Protein AF-0000000083548292 (afdb_homodimer)

InterPro domains:
  IPR000846 Dihydrodipicolinate reductase, N-terminal [PF01113] (1-87)
  IPR036291 NAD(P)-binding domain superfamily [SSF51735] (1-133)
  IPR045760 2,4-diaminopentanoate dehydrogenase, C-terminal domain [PF19328] (127-331)

pLDDT: mean 97.62, std 1.93, range [83.62, 98.94]

Radius of gyration: 26.12 Å; Cα contacts (8 Å, |Δi|>4): 1630; chains: 2; bounding box: 59×75×71 Å

Organism: NCBI:txid360422

Structure (mmCIF, N/CA/C/O backbone):
data_AF-0000000083548292-model_v1
#
loop_
_entity.id
_entity.type
_entity.pdbx_description
1 polymer 'Dihydrodipicolinate reductase'
#
loop_
_atom_site.group_PDB
_atom_site.id
_atom_site.type_symbol
_atom_site.label_atom_id
_atom_site.label_alt_id
_atom_site.label_comp_id
_atom_site.label_asym_id
_atom_site.label_entity_id
_atom_site.label_seq_id
_atom_site.pdbx_PDB_ins_code
_atom_site.Cartn_x
_atom_site.Cartn_y
_atom_site.Cartn_z
_atom_site.occupancy
_atom_site.B_iso_or_equiv
_atom_site.auth_seq_id
_atom_site.auth_comp_id
_atom_site.auth_asym_id
_atom_site.auth_atom_id
_atom_site.pdbx_PDB_model_num
ATOM 1 N N . MET A 1 1 ? -10.211 20.453 9.312 1 93.12 1 MET A N 1
ATOM 2 C CA . MET A 1 1 ? -9.953 19.016 9.344 1 93.12 1 MET A CA 1
ATOM 3 C C . MET A 1 1 ? -10.891 18.312 10.32 1 93.12 1 MET A C 1
ATOM 5 O O . MET A 1 1 ? -11.477 17.281 9.992 1 93.12 1 MET A O 1
ATOM 9 N N . GLY A 1 2 ? -11.109 18.875 11.508 1 95.88 2 GLY A N 1
ATOM 10 C CA . GLY A 1 2 ? -11.969 18.266 12.516 1 95.88 2 GLY A CA 1
ATOM 11 C C . GLY A 1 2 ? -13.398 18.078 12.039 1 95.88 2 GLY A C 1
ATOM 12 O O . GLY A 1 2 ? -13.969 17 12.203 1 95.88 2 GLY A O 1
ATOM 13 N N . THR A 1 3 ? -14 19.125 11.422 1 96.5 3 THR A N 1
ATOM 14 C CA . THR A 1 3 ? -15.367 19.047 10.914 1 96.5 3 THR A CA 1
ATOM 15 C C . THR A 1 3 ? -15.484 17.984 9.828 1 96.5 3 THR A C 1
ATOM 17 O O . THR A 1 3 ? -16.469 17.234 9.781 1 96.5 3 THR A O 1
ATOM 20 N N . GLY A 1 4 ? -14.43 17.891 8.914 1 96.94 4 GLY A N 1
ATOM 21 C CA . GLY A 1 4 ? -14.422 16.875 7.887 1 96.94 4 GLY A CA 1
ATOM 22 C C . GLY A 1 4 ? -14.391 15.461 8.445 1 96.94 4 GLY A C 1
ATOM 23 O O . GLY A 1 4 ? -15.086 14.57 7.945 1 96.94 4 GLY A O 1
ATOM 24 N N . ILE A 1 5 ? -13.633 15.281 9.508 1 98.38 5 ILE A N 1
ATOM 25 C CA . ILE A 1 5 ? -13.523 13.992 10.172 1 98.38 5 ILE A CA 1
ATOM 26 C C . ILE A 1 5 ? -14.859 13.625 10.82 1 98.38 5 ILE A C 1
ATOM 28 O O . ILE A 1 5 ? -15.344 12.508 10.656 1 98.38 5 ILE A O 1
ATOM 32 N N . GLY A 1 6 ? -15.461 14.602 11.547 1 98.5 6 GLY A N 1
ATOM 33 C CA . GLY A 1 6 ? -16.766 14.359 12.133 1 98.5 6 GLY A CA 1
ATOM 34 C C . GLY A 1 6 ? -17.812 13.945 11.117 1 98.5 6 GLY A C 1
ATOM 35 O O . GLY A 1 6 ? -18.547 12.977 11.328 1 98.5 6 GLY A O 1
ATOM 36 N N . LYS A 1 7 ? -17.859 14.68 10.039 1 98.12 7 LYS A N 1
ATOM 37 C CA . LYS A 1 7 ? -18.844 14.398 8.992 1 98.12 7 LYS A CA 1
ATOM 38 C C . LYS A 1 7 ? -18.641 13 8.414 1 98.12 7 LYS A C 1
ATOM 40 O O . LYS A 1 7 ? -19.594 12.289 8.133 1 98.12 7 LYS A O 1
ATOM 45 N N . MET A 1 8 ? -17.359 12.586 8.203 1 98.31 8 MET A N 1
ATOM 46 C CA . MET A 1 8 ? -17.094 11.25 7.672 1 98.31 8 MET A CA 1
ATOM 47 C C . MET A 1 8 ? -17.547 10.18 8.648 1 98.31 8 MET A C 1
ATOM 49 O O . MET A 1 8 ? -18.188 9.203 8.258 1 98.31 8 MET A O 1
ATOM 53 N N . ILE A 1 9 ? -17.266 10.375 9.891 1 98.69 9 ILE A N 1
ATOM 54 C CA . ILE A 1 9 ? -17.609 9.375 10.898 1 98.69 9 ILE A CA 1
ATOM 55 C C . ILE A 1 9 ? -19.109 9.141 10.914 1 98.69 9 ILE A C 1
ATOM 57 O O . ILE A 1 9 ? -19.578 8.008 11.07 1 98.69 9 ILE A O 1
ATOM 61 N N . LEU A 1 10 ? -19.875 10.203 10.703 1 98.19 10 LEU A N 1
ATOM 62 C CA . LEU A 1 10 ? -21.328 10.117 10.734 1 98.19 10 LEU A CA 1
ATOM 63 C C . LEU A 1 10 ? -21.844 9.25 9.586 1 98.19 10 LEU A C 1
ATOM 65 O O . LEU A 1 10 ? -22.984 8.797 9.609 1 98.19 10 LEU A O 1
ATOM 69 N N . THR A 1 11 ? -21.047 9.023 8.516 1 97.69 11 THR A N 1
ATOM 70 C CA . THR A 1 11 ? -21.469 8.219 7.375 1 97.69 11 THR A CA 1
ATOM 71 C C . THR A 1 11 ? -21.062 6.758 7.562 1 97.69 11 THR A C 1
ATOM 73 O O . THR A 1 11 ? -21.391 5.91 6.73 1 97.69 11 THR A O 1
ATOM 76 N N . LYS A 1 12 ? -20.375 6.449 8.625 1 98.5 12 LYS A N 1
ATOM 77 C CA . LYS A 1 12 ? -19.812 5.113 8.82 1 98.5 12 LYS A CA 1
ATOM 78 C C . LYS A 1 12 ? -20.625 4.312 9.828 1 98.5 12 LYS A C 1
ATOM 80 O O . LYS A 1 12 ? -21.406 4.883 10.602 1 98.5 12 LYS A O 1
ATOM 85 N N . VAL A 1 13 ? -20.484 2.982 9.797 1 98.06 13 VAL A N 1
ATOM 86 C CA . VAL A 1 13 ? -21.219 2.057 10.656 1 98.06 13 VAL A CA 1
ATOM 87 C C . VAL A 1 13 ? -20.281 1.482 11.719 1 98.06 13 VAL A C 1
ATOM 89 O O . VAL A 1 13 ? -19.109 1.228 11.453 1 98.06 13 VAL A O 1
ATOM 92 N N . GLY A 1 14 ? -20.797 1.317 12.922 1 98.56 14 GLY A N 1
ATOM 93 C CA . GLY A 1 14 ? -20.031 0.69 13.984 1 98.56 14 GLY A CA 1
ATOM 94 C C . GLY A 1 14 ? -19.109 1.654 14.703 1 98.56 14 GLY A C 1
ATOM 95 O O . GLY A 1 14 ? -18.141 1.234 15.344 1 98.56 14 GLY A O 1
ATOM 96 N N . ILE A 1 15 ? -19.422 2.967 14.555 1 98.69 15 ILE A N 1
ATOM 97 C CA . ILE A 1 15 ? -18.625 4.016 15.172 1 98.69 15 ILE A CA 1
ATOM 98 C C . ILE A 1 15 ? -19.5 5.207 15.523 1 98.69 15 ILE A C 1
ATOM 100 O O . ILE A 1 15 ? -20.453 5.516 14.805 1 98.69 15 ILE A O 1
ATOM 104 N N . GLU A 1 16 ? -19.234 5.855 16.625 1 98.38 16 GLU A N 1
ATOM 105 C CA . GLU A 1 16 ? -19.984 7.047 17.031 1 98.38 16 GLU A CA 1
ATOM 106 C C . GLU A 1 16 ? -19.047 8.094 17.641 1 98.38 16 GLU A C 1
ATOM 108 O O . GLU A 1 16 ? -17.969 7.766 18.125 1 98.38 16 GLU A O 1
ATOM 113 N N . ILE A 1 17 ? -19.453 9.352 17.578 1 98.69 17 ILE A N 1
ATOM 114 C CA . ILE A 1 17 ? -18.75 10.445 18.234 1 98.69 17 ILE A CA 1
ATOM 115 C C . ILE A 1 17 ? -19.328 10.664 19.641 1 98.69 17 ILE A C 1
ATOM 117 O O . ILE A 1 17 ? -20.547 10.781 19.797 1 98.69 17 ILE A O 1
ATOM 121 N N . VAL A 1 18 ? -18.422 10.695 20.656 1 98.69 18 VAL A N 1
ATOM 122 C CA . VAL A 1 18 ? -18.953 10.766 22.016 1 98.69 18 VAL A CA 1
ATOM 123 C C . VAL A 1 18 ? -18.422 12.016 22.719 1 98.69 18 VAL A C 1
ATOM 125 O O . VAL A 1 18 ? -18.797 12.305 23.859 1 98.69 18 VAL A O 1
ATOM 128 N N . GLY A 1 19 ? -17.531 12.781 22.016 1 98.56 19 GLY A N 1
ATOM 129 C CA . GLY A 1 19 ? -16.969 14.023 22.547 1 98.56 19 GLY A CA 1
ATOM 130 C C . GLY A 1 19 ? -16.375 14.922 21.484 1 98.56 19 GLY A C 1
ATOM 131 O O . GLY A 1 19 ? -16.078 14.461 20.375 1 98.56 19 GLY A O 1
ATOM 132 N N . ALA A 1 20 ? -16.266 16.188 21.797 1 98.5 20 ALA A N 1
ATOM 133 C CA . ALA A 1 20 ? -15.703 17.156 20.859 1 98.5 20 ALA A CA 1
ATOM 134 C C . ALA A 1 20 ? -14.977 18.281 21.609 1 98.5 20 ALA A C 1
ATOM 136 O O . ALA A 1 20 ? -15.516 18.828 22.578 1 98.5 20 ALA A O 1
ATOM 137 N N . LEU A 1 21 ? -13.789 18.453 21.234 1 98.25 21 LEU A N 1
ATOM 138 C CA . LEU A 1 21 ? -12.969 19.516 21.797 1 98.25 21 LEU A CA 1
ATOM 139 C C . LEU A 1 21 ? -12.602 20.547 20.734 1 98.25 21 LEU A C 1
ATOM 141 O O . LEU A 1 21 ? -12.242 20.188 19.609 1 98.25 21 LEU A O 1
ATOM 145 N N . ASP A 1 22 ? -12.742 21.797 21.031 1 97.06 22 ASP A N 1
ATOM 146 C CA . ASP A 1 22 ? -12.297 22.891 20.172 1 97.06 22 ASP A CA 1
ATOM 147 C C . ASP A 1 22 ? -12.016 24.156 21.016 1 97.06 22 ASP A C 1
ATOM 149 O O . ASP A 1 22 ? -12.531 24.297 22.125 1 97.06 22 ASP A O 1
ATOM 153 N N . LYS A 1 23 ? -11.18 25 20.516 1 95.31 23 LYS A N 1
ATOM 154 C CA . LYS A 1 23 ? -10.859 26.234 21.25 1 95.31 23 LYS A CA 1
ATOM 155 C C . LYS A 1 23 ? -11.523 27.438 20.594 1 95.31 23 LYS A C 1
ATOM 157 O O . LYS A 1 23 ? -11.57 28.531 21.188 1 95.31 23 LYS A O 1
ATOM 162 N N . ALA A 1 24 ? -12.031 27.281 19.391 1 95.25 24 ALA A N 1
ATOM 163 C CA . ALA A 1 24 ? -12.656 28.406 18.703 1 95.25 24 ALA A CA 1
ATOM 164 C C . ALA A 1 24 ? -13.883 28.891 19.469 1 95.25 24 ALA A C 1
ATOM 166 O O . ALA A 1 24 ? -14.844 28.141 19.656 1 95.25 24 ALA A O 1
ATOM 167 N N . PRO A 1 25 ? -13.922 30.172 19.797 1 96.19 25 PRO A N 1
ATOM 168 C CA . PRO A 1 25 ? -15.055 30.703 20.562 1 96.19 25 PRO A CA 1
ATOM 169 C C . PRO A 1 25 ? -16.391 30.484 19.844 1 96.19 25 PRO A C 1
ATOM 171 O O . PRO A 1 25 ? -17.422 30.281 20.5 1 96.19 25 PRO A O 1
ATOM 174 N N . SER A 1 26 ? -16.406 30.5 18.578 1 96.12 26 SER A N 1
ATOM 175 C CA . SER A 1 26 ? -17.625 30.375 17.781 1 96.12 26 SER A CA 1
ATOM 176 C C . SER A 1 26 ? -18.219 28.969 17.891 1 96.12 26 SER A C 1
ATOM 178 O O . SER A 1 26 ? -19.391 28.766 17.562 1 96.12 26 SER A O 1
ATOM 180 N N . LYS A 1 27 ? -17.5 28.016 18.391 1 96.88 27 LYS A N 1
ATOM 181 C CA . LYS A 1 27 ? -17.953 26.625 18.453 1 96.88 27 LYS A CA 1
ATOM 182 C C . LYS A 1 27 ? -18.266 26.203 19.891 1 96.88 27 LYS A C 1
ATOM 184 O O . LYS A 1 27 ? -19.016 25.266 20.125 1 96.88 27 LYS A O 1
ATOM 189 N N . LEU A 1 28 ? -17.688 26.969 20.859 1 97.25 28 LEU A N 1
ATOM 190 C CA . LEU A 1 28 ? -17.781 26.578 22.266 1 97.25 28 LEU A CA 1
ATOM 191 C C . LEU A 1 28 ? -19.234 26.672 22.75 1 97.25 28 LEU A C 1
ATOM 193 O O . LEU A 1 28 ? -19.922 27.656 22.469 1 97.25 28 LEU A O 1
ATOM 197 N N . GLY A 1 29 ? -19.594 25.578 23.406 1 97.5 29 GLY A N 1
ATOM 198 C CA . GLY A 1 29 ? -20.922 25.562 23.984 1 97.5 29 GLY A CA 1
ATOM 199 C C . GLY A 1 29 ? -22.016 25.156 23.016 1 97.5 29 GLY A C 1
ATOM 200 O O . GLY A 1 29 ? -23.156 24.922 23.406 1 97.5 29 GLY A O 1
ATOM 201 N N . LYS A 1 30 ? -21.719 24.969 21.797 1 98.12 30 LYS A N 1
ATOM 202 C CA . LYS A 1 30 ? -22.672 24.547 20.781 1 98.12 30 LYS A CA 1
ATOM 203 C C . LYS A 1 30 ? -22.719 23.016 20.672 1 98.12 30 LYS A C 1
ATOM 205 O O . LYS A 1 30 ? -21.75 22.344 21 1 98.12 30 LYS A O 1
ATOM 210 N N . ASP A 1 31 ? -23.891 22.547 20.25 1 98.62 31 ASP A N 1
ATOM 211 C CA . ASP A 1 31 ? -24 21.141 19.906 1 98.62 31 ASP A CA 1
ATOM 212 C C . ASP A 1 31 ? -23.188 20.797 18.672 1 98.62 31 ASP A C 1
ATOM 214 O O . ASP A 1 31 ? -23.203 21.531 17.688 1 98.62 31 ASP A O 1
ATOM 218 N N . LEU A 1 32 ? -22.453 19.672 18.734 1 98.44 32 LEU A N 1
ATOM 219 C CA . LEU A 1 32 ? -21.625 19.25 17.609 1 98.44 32 LEU A CA 1
ATOM 220 C C . LEU A 1 32 ? -22.453 19.109 16.344 1 98.44 32 LEU A C 1
ATOM 222 O O . LEU A 1 32 ? -21.984 19.391 15.242 1 98.44 32 LEU A O 1
ATOM 226 N N . GLY A 1 33 ? -23.656 18.594 16.469 1 98.31 33 GLY A N 1
ATOM 227 C CA . GLY A 1 33 ? -24.531 18.5 15.32 1 98.31 33 GLY A CA 1
ATOM 228 C C . GLY A 1 33 ? -24.703 19.812 14.578 1 98.31 33 GLY A C 1
ATOM 229 O O . GLY A 1 33 ? -24.766 19.828 13.344 1 98.31 33 GLY A O 1
ATOM 230 N N . GLN A 1 34 ? -24.812 20.969 15.297 1 98.12 34 GLN A N 1
ATOM 231 C CA . GLN A 1 34 ? -24.906 22.297 14.695 1 98.12 34 GLN A CA 1
ATOM 232 C C . GLN A 1 34 ? -23.656 22.625 13.883 1 98.12 34 GLN A C 1
ATOM 234 O O . GLN A 1 34 ? -23.75 23.156 12.773 1 98.12 34 GLN A O 1
ATOM 239 N N . ILE A 1 35 ? -22.609 22.25 14.469 1 97.62 35 ILE A N 1
ATOM 240 C CA . ILE A 1 35 ? -21.328 22.531 13.828 1 97.62 35 ILE A CA 1
ATOM 241 C C 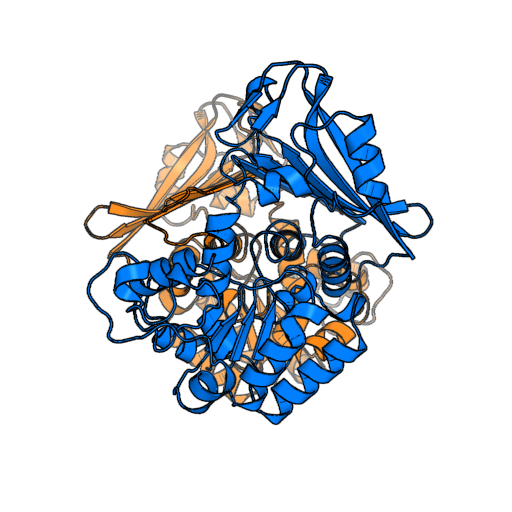. ILE A 1 35 ? -21.188 21.688 12.562 1 97.62 35 ILE A C 1
ATOM 243 O O . ILE A 1 35 ? -20.672 22.156 11.547 1 97.62 35 ILE A O 1
ATOM 247 N N . LEU A 1 36 ? -21.672 20.469 12.625 1 97.88 36 LEU A N 1
ATOM 248 C CA . LEU A 1 36 ? -21.562 19.547 11.508 1 97.88 36 LEU A CA 1
ATOM 249 C C . LEU A 1 36 ? -22.734 19.703 10.555 1 97.88 36 LEU A C 1
ATOM 251 O O . LEU A 1 36 ? -22.797 19.031 9.523 1 97.88 36 LEU A O 1
ATOM 255 N N . ASN A 1 37 ? -23.672 20.547 10.883 1 97.31 37 ASN A N 1
ATOM 256 C CA . ASN A 1 37 ? -24.859 20.828 10.086 1 97.31 37 ASN A CA 1
ATOM 257 C C . ASN A 1 37 ? -25.75 19.594 9.953 1 97.31 37 ASN A C 1
ATOM 259 O O . ASN A 1 37 ? -26.141 19.219 8.844 1 97.31 37 ASN A O 1
ATOM 263 N N . VAL A 1 38 ? -25.891 18.906 11.031 1 97.62 38 VAL A N 1
ATOM 264 C CA . VAL A 1 38 ? -26.828 17.797 11.164 1 97.62 38 VAL A CA 1
ATOM 265 C C . VAL A 1 38 ? -27.703 18 12.406 1 97.62 38 VAL A C 1
ATOM 267 O O . VAL A 1 38 ? -27.641 19.047 13.047 1 97.62 38 VAL A O 1
ATOM 270 N N . ASP A 1 39 ? -28.594 17.047 12.711 1 97.31 39 ASP A N 1
ATOM 271 C CA . ASP A 1 39 ? -29.438 17.125 13.906 1 97.31 39 ASP A CA 1
ATOM 272 C C . ASP A 1 39 ? -28.578 17.094 15.172 1 97.31 39 ASP A C 1
ATOM 274 O O . ASP A 1 39 ? -27.484 16.547 15.18 1 97.31 39 ASP A O 1
ATOM 278 N N . ASN A 1 40 ? -29.172 17.688 16.172 1 97.69 40 ASN A N 1
ATOM 279 C CA . ASN A 1 40 ? -28.469 17.719 17.453 1 97.69 40 ASN A CA 1
ATOM 280 C C . ASN A 1 40 ? -28.031 16.328 17.906 1 97.69 40 ASN A C 1
ATOM 282 O O . ASN A 1 40 ? -28.828 15.375 17.859 1 97.69 40 ASN A O 1
ATOM 286 N N . MET A 1 41 ? -26.766 16.266 18.281 1 97.88 41 MET A N 1
ATOM 287 C CA . MET A 1 41 ? -26.172 14.992 18.641 1 97.88 41 MET A CA 1
ATOM 288 C C . MET A 1 41 ? -26.125 14.82 20.156 1 97.88 41 MET A C 1
ATOM 290 O O . MET A 1 41 ? -25.875 13.719 20.656 1 97.88 41 MET A O 1
ATOM 294 N N . GLY A 1 42 ? -26.344 15.891 20.891 1 98.19 42 GLY A N 1
ATOM 295 C CA . GLY A 1 42 ? -26.203 15.859 22.344 1 98.19 42 GLY A CA 1
ATOM 296 C C . GLY A 1 42 ? -24.75 15.938 22.797 1 98.19 42 GLY A C 1
ATOM 297 O O . GLY A 1 42 ? -24.438 15.609 23.953 1 98.19 42 GLY A O 1
ATOM 298 N N . ILE A 1 43 ? -23.891 16.25 21.969 1 98.44 43 ILE A N 1
ATOM 299 C CA . ILE A 1 43 ? -22.469 16.422 22.266 1 98.44 43 ILE A CA 1
ATOM 300 C C . ILE A 1 43 ? -22.109 17.906 22.234 1 98.44 43 ILE A C 1
ATOM 302 O O . ILE A 1 43 ? -22.156 18.547 21.172 1 98.44 43 ILE A O 1
ATOM 306 N N . ILE A 1 44 ? -21.75 18.453 23.375 1 98.25 44 ILE A N 1
ATOM 307 C CA . ILE A 1 44 ? -21.453 19.875 23.484 1 98.25 44 ILE A CA 1
ATOM 308 C C . ILE A 1 44 ? -19.938 20.078 23.344 1 98.25 44 ILE A C 1
ATOM 310 O O . ILE A 1 44 ? -19.156 19.422 24.016 1 98.25 44 ILE A O 1
ATOM 314 N N . VAL A 1 45 ? -19.578 21 22.469 1 98.44 45 VAL A N 1
ATOM 315 C CA . VAL A 1 45 ? -18.172 21.312 22.234 1 98.44 45 VAL A CA 1
ATOM 316 C C . VAL A 1 45 ? -17.578 22.016 23.453 1 98.44 45 VAL A C 1
ATOM 318 O O . VAL A 1 45 ? -18.141 23 23.938 1 98.44 45 VAL A O 1
ATOM 321 N N . SER A 1 46 ? -16.5 21.516 23.922 1 98.12 46 SER A N 1
ATOM 322 C CA . SER A 1 46 ? -15.859 22.031 25.125 1 98.12 46 SER A CA 1
ATOM 323 C C . SER A 1 46 ? -14.406 22.406 24.859 1 98.12 46 SER A C 1
ATOM 325 O O . SER A 1 46 ? -13.805 21.938 23.891 1 98.12 46 SER A O 1
ATOM 327 N N . ASP A 1 47 ? -13.859 23.281 25.641 1 97.44 47 ASP A N 1
ATOM 328 C CA . ASP A 1 47 ? -12.43 23.562 25.578 1 97.44 47 ASP A CA 1
ATOM 329 C C . ASP A 1 47 ? -11.703 22.984 26.797 1 97.44 47 ASP A C 1
ATOM 331 O O . ASP A 1 47 ? -10.508 23.203 26.969 1 97.44 47 ASP A O 1
ATOM 335 N N . ASP A 1 48 ? -12.445 22.281 27.609 1 97.5 48 ASP A N 1
ATOM 336 C CA . ASP A 1 48 ? -11.867 21.641 28.781 1 97.5 48 ASP A CA 1
ATOM 337 C C . ASP A 1 48 ? -11.445 20.203 28.453 1 97.5 48 ASP A C 1
ATOM 339 O O . ASP A 1 48 ? -12.117 19.25 28.859 1 97.5 48 ASP A O 1
ATOM 343 N N . ALA A 1 49 ? -10.289 20.062 27.906 1 97.25 49 ALA A N 1
ATOM 344 C CA . ALA A 1 49 ? -9.781 18.781 27.422 1 97.25 49 ALA A CA 1
ATOM 345 C C . ALA A 1 49 ? -9.602 17.797 28.578 1 97.25 49 ALA A C 1
ATOM 347 O O . ALA A 1 49 ? -9.977 16.625 28.469 1 97.25 49 ALA A O 1
ATOM 348 N N . GLU A 1 50 ? -9.039 18.25 29.656 1 97.06 50 GLU A N 1
ATOM 349 C CA . GLU A 1 50 ? -8.742 17.391 30.781 1 97.06 50 GLU A CA 1
ATOM 350 C C . GLU A 1 50 ? -10 16.703 31.312 1 97.06 50 GLU A C 1
ATOM 352 O O . GLU A 1 50 ? -10.031 15.484 31.484 1 97.06 50 GLU A O 1
ATOM 357 N N . THR A 1 51 ? -11.016 17.5 31.578 1 97.88 51 THR A N 1
ATOM 358 C CA . THR A 1 51 ? -12.258 16.969 32.125 1 97.88 51 THR A CA 1
ATOM 359 C C . THR A 1 51 ? -12.961 16.078 31.125 1 97.88 51 THR A C 1
ATOM 361 O O . THR A 1 51 ? -13.383 14.969 31.469 1 97.88 51 THR A O 1
ATOM 364 N N . LEU A 1 52 ? -13.078 16.516 29.875 1 98.12 52 LEU A N 1
ATOM 365 C CA . LEU A 1 52 ? -13.836 15.766 28.875 1 98.12 52 LEU A CA 1
ATOM 366 C C . LEU A 1 52 ? -13.195 14.414 28.609 1 98.12 52 LEU A C 1
ATOM 368 O O . LEU A 1 52 ? -13.883 13.391 28.531 1 98.12 52 LEU A O 1
ATOM 372 N N . ILE A 1 53 ? -11.875 14.398 28.453 1 98.12 53 ILE A N 1
ATOM 373 C CA . ILE A 1 53 ? -11.172 13.164 28.141 1 98.12 53 ILE A CA 1
ATOM 374 C C . ILE A 1 53 ? -11.297 12.18 29.297 1 98.12 53 ILE A C 1
ATOM 376 O O . ILE A 1 53 ? -11.516 10.984 29.094 1 98.12 53 ILE A O 1
ATOM 380 N N . LYS A 1 54 ? -11.164 12.695 30.453 1 97 54 LYS A N 1
ATOM 381 C CA . LYS A 1 54 ? -11.227 11.852 31.641 1 97 54 LYS A CA 1
ATOM 382 C C . LYS A 1 54 ? -12.617 11.234 31.797 1 97 54 LYS A C 1
ATOM 384 O O . LYS A 1 54 ? -12.742 10.047 32.125 1 97 54 LYS A O 1
ATOM 389 N N . GLU A 1 55 ? -13.648 11.961 31.547 1 97.38 55 GLU A N 1
ATOM 390 C CA . GLU A 1 55 ? -15 11.555 31.906 1 97.38 55 GLU A CA 1
ATOM 391 C C . GLU A 1 55 ? -15.688 10.812 30.766 1 97.38 55 GLU A C 1
ATOM 393 O O . GLU A 1 55 ? -16.672 10.109 30.984 1 97.38 55 GLU A O 1
ATOM 398 N N . THR A 1 56 ? -15.234 11.008 29.578 1 97.94 56 THR A N 1
ATOM 399 C CA . THR A 1 56 ? -15.891 10.414 28.422 1 97.94 56 THR A CA 1
ATOM 400 C C . THR A 1 56 ? -15.336 9.016 28.141 1 97.94 56 THR A C 1
ATOM 402 O O . THR A 1 56 ? -14.125 8.82 28.078 1 97.94 56 THR A O 1
ATOM 405 N N . LYS A 1 57 ? -16.203 8.055 28.047 1 97.81 57 LYS A N 1
ATOM 406 C CA . LYS A 1 57 ? -15.781 6.734 27.594 1 97.81 57 LYS A CA 1
ATOM 407 C C . LYS A 1 57 ? -15.539 6.723 26.094 1 97.81 57 LYS A C 1
ATOM 409 O O . LYS A 1 57 ? -16.5 6.719 25.297 1 97.81 57 LYS A O 1
ATOM 414 N N . ALA A 1 58 ? -14.328 6.77 25.656 1 98.56 58 ALA A N 1
ATOM 415 C CA . ALA A 1 58 ? -13.93 6.75 24.25 1 98.56 58 ALA A CA 1
ATOM 416 C C . ALA A 1 58 ? -12.805 5.75 24.016 1 98.56 58 ALA A C 1
ATOM 418 O O . ALA A 1 58 ? -11.906 5.609 24.844 1 98.56 58 ALA A O 1
ATOM 419 N N . ASP A 1 59 ? -12.852 5.027 22.875 1 98.75 59 ASP A N 1
ATOM 420 C CA . ASP A 1 59 ? -11.805 4.078 22.516 1 98.75 59 ASP A CA 1
ATOM 421 C C . ASP A 1 59 ? -10.594 4.793 21.922 1 98.75 59 ASP A C 1
ATOM 423 O O . ASP A 1 59 ? -9.469 4.301 22 1 98.75 59 ASP A O 1
ATOM 427 N N . ILE A 1 60 ? -10.883 6.031 21.281 1 98.88 60 ILE A N 1
ATOM 428 C CA . ILE A 1 60 ? -9.812 6.711 20.562 1 98.88 60 ILE A CA 1
ATOM 429 C C . ILE A 1 60 ? -10.148 8.195 20.422 1 98.88 60 ILE A C 1
ATOM 431 O O . ILE A 1 60 ? -11.32 8.578 20.422 1 98.88 60 ILE A O 1
ATOM 435 N N . VAL A 1 61 ? -9.133 9.047 20.375 1 98.88 61 VAL A N 1
ATOM 436 C CA . VAL A 1 61 ? -9.242 10.469 20.078 1 98.88 61 VAL A CA 1
ATOM 437 C C . VAL A 1 61 ? -8.477 10.789 18.781 1 98.88 61 VAL A C 1
ATOM 439 O O . VAL A 1 61 ? -7.328 10.367 18.625 1 98.88 61 VAL A O 1
ATOM 442 N N . ILE A 1 62 ? -9.086 11.461 17.859 1 98.88 62 ILE A N 1
ATOM 443 C CA . ILE A 1 62 ? -8.406 12.008 16.688 1 98.88 62 ILE A CA 1
ATOM 444 C C . ILE A 1 62 ? -8.031 13.469 16.938 1 98.88 62 ILE A C 1
ATOM 446 O O . ILE A 1 62 ? -8.906 14.312 17.141 1 98.88 62 ILE A O 1
ATOM 450 N N . LEU A 1 63 ? -6.75 13.719 16.938 1 98.81 63 LEU A N 1
ATOM 451 C CA . LEU A 1 63 ? -6.18 15.008 17.297 1 98.81 63 LEU A CA 1
ATOM 452 C C . LEU A 1 63 ? -5.738 15.766 16.047 1 98.81 63 LEU A C 1
ATOM 454 O O . LEU A 1 63 ? -4.84 15.32 15.328 1 98.81 63 LEU A O 1
ATOM 458 N N . THR A 1 64 ? -6.289 16.938 15.703 1 97.88 64 THR A N 1
ATOM 459 C CA . THR A 1 64 ? -6.043 17.656 14.453 1 97.88 64 THR A CA 1
ATOM 460 C C . THR A 1 64 ? -5.691 19.109 14.719 1 97.88 64 THR A C 1
ATOM 462 O O . THR A 1 64 ? -6.215 20.016 14.062 1 97.88 64 THR A O 1
ATOM 465 N N . THR A 1 65 ? -4.773 19.422 15.609 1 95.56 65 THR A N 1
ATOM 466 C CA . THR A 1 65 ? -4.566 20.781 16.109 1 95.56 65 THR A CA 1
ATOM 467 C C . THR A 1 65 ? -3.34 21.406 15.461 1 95.56 65 THR A C 1
ATOM 469 O O . THR A 1 65 ? -3.404 22.547 14.961 1 95.56 65 THR A O 1
ATOM 472 N N . ASN A 1 66 ? -2.201 20.688 15.523 1 95 66 ASN A N 1
ATOM 473 C CA . ASN A 1 66 ? -0.936 21.266 15.094 1 95 66 ASN A CA 1
ATOM 474 C C . ASN A 1 66 ? -0.114 20.281 14.273 1 95 66 ASN A C 1
ATOM 476 O O . ASN A 1 66 ? -0.513 19.125 14.102 1 95 66 ASN A O 1
ATOM 480 N N . SER A 1 67 ? 1.038 20.828 13.781 1 95.5 67 SER A N 1
ATOM 481 C CA . SER A 1 67 ? 1.837 20.016 12.867 1 95.5 67 SER A CA 1
ATOM 482 C C . SER A 1 67 ? 3.062 19.438 13.562 1 95.5 67 SER A C 1
ATOM 484 O O . SER A 1 67 ? 3.709 18.531 13.047 1 95.5 67 SER A O 1
ATOM 486 N N . PHE A 1 68 ? 3.418 19.953 14.742 1 97.06 68 PHE A N 1
ATOM 487 C CA . PHE A 1 68 ? 4.73 19.703 15.32 1 97.06 68 PHE A CA 1
ATOM 488 C C . PHE A 1 68 ? 4.613 18.828 16.562 1 97.06 68 PHE A C 1
ATOM 490 O O . PHE A 1 68 ? 3.689 19 17.359 1 97.06 68 PHE A O 1
ATOM 497 N N . VAL A 1 69 ? 5.57 18 16.812 1 98.44 69 VAL A N 1
ATOM 498 C CA . VAL A 1 69 ? 5.578 17.047 17.922 1 98.44 69 VAL A CA 1
ATOM 499 C C . VAL A 1 69 ? 5.449 17.812 19.234 1 98.44 69 VAL A C 1
ATOM 501 O O . VAL A 1 69 ? 4.598 17.484 20.078 1 98.44 69 VAL A O 1
ATOM 504 N N . LYS A 1 70 ? 6.191 18.859 19.422 1 98.12 70 LYS A N 1
ATOM 505 C CA . LYS A 1 70 ? 6.215 19.625 20.672 1 98.12 70 LYS A CA 1
ATOM 506 C C . LYS A 1 70 ? 4.859 20.266 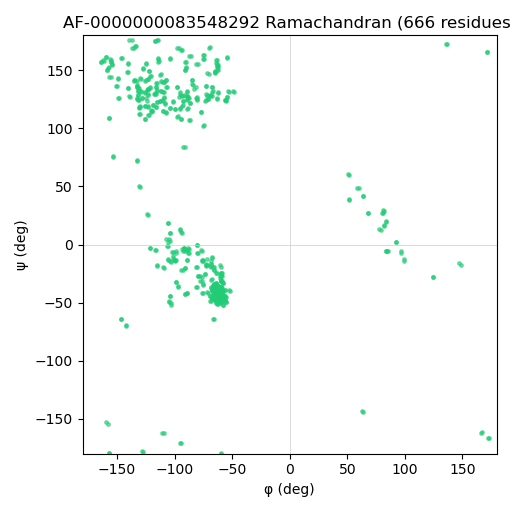20.953 1 98.12 70 LYS A C 1
ATOM 508 O O . LYS A 1 70 ? 4.453 20.391 22.109 1 98.12 70 LYS A O 1
ATOM 513 N N . SER A 1 71 ? 4.219 20.609 19.875 1 97.81 71 SER A N 1
ATOM 514 C CA . SER A 1 71 ? 2.947 21.312 20.016 1 97.81 71 SER A CA 1
ATOM 515 C C . SER A 1 71 ? 1.821 20.344 20.375 1 97.81 71 SER A C 1
ATOM 517 O O . SER A 1 71 ? 0.88 20.719 21.078 1 97.81 71 SER A O 1
ATOM 519 N N . VAL A 1 72 ? 1.938 19.094 19.891 1 98.31 72 VAL A N 1
ATOM 520 C CA . VAL A 1 72 ? 0.805 18.203 20.078 1 98.31 72 VAL A CA 1
ATOM 521 C C . VAL A 1 72 ? 1.085 17.25 21.25 1 98.31 72 VAL A C 1
ATOM 523 O O . VAL A 1 72 ? 0.174 16.594 21.75 1 98.31 72 VAL A O 1
ATOM 526 N N . TYR A 1 73 ? 2.287 17.188 21.797 1 98.62 73 TYR A N 1
ATOM 527 C CA . TYR A 1 73 ? 2.695 16.25 22.828 1 98.62 73 TYR A CA 1
ATOM 528 C C . TYR A 1 73 ? 1.825 16.391 24.078 1 98.62 73 TYR A C 1
ATOM 530 O O . TYR A 1 73 ? 1.354 15.398 24.625 1 98.62 73 TYR A O 1
ATOM 538 N N . PRO A 1 74 ? 1.54 17.609 24.547 1 98.5 74 PRO A N 1
ATOM 539 C CA . PRO A 1 74 ? 0.736 17.703 25.766 1 98.5 74 PRO A CA 1
ATOM 540 C C . PRO A 1 74 ? -0.643 17.062 25.625 1 98.5 74 PRO A C 1
ATOM 542 O O . PRO A 1 74 ? -1.116 16.391 26.547 1 98.5 74 PRO A O 1
ATOM 545 N N . ALA A 1 75 ? -1.26 17.297 24.5 1 98.62 75 ALA A N 1
ATOM 546 C CA . ALA A 1 75 ? -2.57 16.703 24.25 1 98.62 75 ALA A CA 1
ATOM 547 C C . ALA A 1 75 ? -2.467 15.18 24.141 1 98.62 75 ALA A C 1
ATOM 549 O O . ALA A 1 75 ? -3.295 14.453 24.703 1 98.62 75 ALA A O 1
ATOM 550 N N . ILE A 1 76 ? -1.451 14.695 23.453 1 98.88 76 ILE A N 1
ATOM 551 C CA . ILE A 1 76 ? -1.245 13.258 23.297 1 98.88 76 ILE A CA 1
ATOM 552 C C . ILE A 1 76 ? -1.041 12.617 24.672 1 98.88 76 ILE A C 1
ATOM 554 O O . ILE A 1 76 ? -1.613 11.57 24.969 1 98.88 76 ILE A O 1
ATOM 558 N N . LYS A 1 77 ? -0.248 13.281 25.469 1 98.75 77 LYS A N 1
ATOM 559 C CA . LYS A 1 77 ? 0.009 12.797 26.812 1 98.75 77 LYS A CA 1
ATOM 560 C C . LYS A 1 77 ? -1.285 12.688 27.625 1 98.75 77 LYS A C 1
ATOM 562 O O . LYS A 1 77 ? -1.543 11.672 28.266 1 98.75 77 LYS A O 1
ATOM 567 N N . THR A 1 78 ? -2.09 13.742 27.578 1 98.62 78 THR A N 1
ATOM 568 C CA . THR A 1 78 ? -3.363 13.742 28.297 1 98.62 78 THR A CA 1
ATOM 569 C C . THR A 1 78 ? -4.258 12.609 27.812 1 98.62 78 THR A C 1
ATOM 571 O O . THR A 1 78 ? -4.844 11.883 28.625 1 98.62 78 THR A O 1
ATOM 574 N N . ILE A 1 79 ? -4.348 12.375 26.531 1 98.88 79 ILE A N 1
ATOM 575 C CA . ILE A 1 79 ? -5.191 11.352 25.922 1 98.88 79 ILE A CA 1
ATOM 576 C C . ILE A 1 79 ? -4.746 9.969 26.391 1 98.88 79 ILE A C 1
ATOM 578 O O . ILE A 1 79 ? -5.559 9.18 26.875 1 98.88 79 ILE A O 1
ATOM 582 N N . THR A 1 80 ? -3.465 9.711 26.266 1 98.81 80 THR A N 1
ATOM 583 C CA . THR A 1 80 ? -2.945 8.367 26.484 1 98.81 80 THR A CA 1
ATOM 584 C C . THR A 1 80 ? -2.9 8.047 27.984 1 98.81 80 THR A C 1
ATOM 586 O O . THR A 1 80 ? -3.137 6.902 28.375 1 98.81 80 THR A O 1
ATOM 589 N N . GLU A 1 81 ? -2.619 9.055 28.828 1 98.69 81 GLU A N 1
ATOM 590 C CA . GLU A 1 81 ? -2.625 8.836 30.281 1 98.69 81 GLU A CA 1
ATOM 591 C C . GLU A 1 81 ? -4.027 8.5 30.781 1 98.69 81 GLU A C 1
ATOM 593 O O . GLU A 1 81 ? -4.184 7.91 31.844 1 98.69 81 GLU A O 1
ATOM 598 N N . ASN A 1 82 ? -5.012 8.883 30.031 1 98.5 82 ASN A N 1
ATOM 599 C CA . ASN A 1 82 ? -6.395 8.57 30.391 1 98.5 82 ASN A CA 1
ATOM 600 C C . ASN A 1 82 ? -6.883 7.305 29.688 1 98.5 82 ASN A C 1
ATOM 602 O O . ASN A 1 82 ? -8.086 7.07 29.594 1 98.5 82 ASN A O 1
ATOM 606 N N . GLY A 1 83 ? -6.008 6.527 29.094 1 98.5 83 GLY A N 1
ATOM 607 C CA . GLY A 1 83 ? -6.305 5.195 28.609 1 98.5 83 GLY A CA 1
ATOM 608 C C . GLY A 1 83 ? -7 5.203 27.25 1 98.5 83 GLY A C 1
ATOM 609 O O . GLY A 1 83 ? -7.797 4.309 26.953 1 98.5 83 GLY A O 1
ATOM 610 N N . LYS A 1 84 ? -6.773 6.195 26.484 1 98.88 84 LYS A N 1
ATOM 611 C CA . LYS A 1 84 ? -7.395 6.27 25.172 1 98.88 84 LYS A CA 1
ATOM 612 C C . LYS A 1 84 ? -6.348 6.215 24.062 1 98.88 84 LYS A C 1
ATOM 614 O O . LYS A 1 84 ? -5.273 6.805 24.188 1 98.88 84 LYS A O 1
ATOM 619 N N . ASN A 1 85 ? -6.617 5.465 22.953 1 98.94 85 ASN A N 1
ATOM 620 C CA . ASN A 1 85 ? -5.785 5.512 21.766 1 98.94 85 ASN A CA 1
ATOM 621 C C . ASN A 1 85 ? -5.801 6.895 21.109 1 98.94 85 ASN A C 1
ATOM 623 O O . ASN A 1 85 ? -6.719 7.684 21.359 1 98.94 85 ASN A O 1
ATOM 627 N N . CYS A 1 86 ? -4.789 7.168 20.312 1 98.94 86 CYS A N 1
ATOM 628 C CA . CYS A 1 86 ? -4.691 8.492 19.703 1 98.94 86 CYS A CA 1
ATOM 629 C C . CYS A 1 86 ? -4.242 8.391 18.25 1 98.94 86 CYS A C 1
ATOM 631 O O . CYS A 1 86 ? -3.256 7.723 17.953 1 98.94 86 CYS A O 1
ATOM 633 N N . ILE A 1 87 ? -4.973 8.992 17.359 1 98.94 87 ILE A N 1
ATOM 634 C CA . ILE A 1 87 ? -4.504 9.297 16.016 1 98.94 87 ILE A CA 1
ATOM 635 C C . ILE A 1 87 ? -4.352 10.805 15.852 1 98.94 87 ILE A C 1
ATOM 637 O O . ILE A 1 87 ? -5.23 11.57 16.25 1 98.94 87 ILE A O 1
ATOM 641 N N . THR A 1 88 ? -3.258 11.25 15.344 1 98.94 88 THR A N 1
ATOM 642 C CA . THR A 1 88 ? -3.074 12.664 15.039 1 98.94 88 THR A CA 1
ATOM 643 C C . THR A 1 88 ? -2.629 12.852 13.594 1 98.94 88 THR A C 1
ATOM 645 O O . THR A 1 88 ? -1.952 11.984 13.031 1 98.94 88 THR A O 1
ATOM 648 N N . ILE A 1 89 ? -2.994 14.023 13.016 1 98.44 89 ILE A N 1
ATOM 649 C CA . ILE A 1 89 ? -2.607 14.312 11.641 1 98.44 89 ILE A CA 1
ATOM 650 C C . ILE A 1 89 ? -1.454 15.312 11.625 1 98.44 89 ILE A C 1
ATOM 652 O O . ILE A 1 89 ? -1.157 15.914 10.594 1 98.44 89 ILE A O 1
ATOM 656 N N . ALA A 1 90 ? -0.873 15.562 12.859 1 98.06 90 ALA A N 1
ATOM 657 C CA . ALA A 1 90 ? 0.353 16.359 12.883 1 98.06 90 ALA A CA 1
ATOM 658 C C . ALA A 1 90 ? 1.42 15.734 11.984 1 98.06 90 ALA A C 1
ATOM 660 O O . ALA A 1 90 ? 1.83 14.594 12.188 1 98.06 90 ALA A O 1
ATOM 661 N N . GLU A 1 91 ? 1.896 16.5 11.055 1 97.75 91 GLU A N 1
ATOM 662 C CA . GLU A 1 91 ? 2.812 15.984 10.039 1 97.75 91 GLU A CA 1
ATOM 663 C C . GLU A 1 91 ? 4.062 15.391 10.688 1 97.75 91 GLU A C 1
ATOM 665 O O . GLU A 1 91 ? 4.504 14.305 10.297 1 97.75 91 GLU A O 1
ATOM 670 N N . GLU A 1 92 ? 4.57 15.984 11.75 1 98.25 92 GLU A N 1
ATOM 671 C CA . GLU A 1 92 ? 5.812 15.508 12.344 1 98.25 92 GLU A CA 1
ATOM 672 C C . GLU A 1 92 ? 5.605 14.18 13.062 1 98.25 92 GLU A C 1
ATOM 674 O O . GLU A 1 92 ? 6.566 13.453 13.336 1 98.25 92 GLU A O 1
ATOM 679 N N . MET A 1 93 ? 4.414 13.836 13.367 1 98.75 93 MET A N 1
ATOM 680 C CA . MET A 1 93 ? 4.117 12.625 14.125 1 98.75 93 MET A CA 1
ATOM 681 C C . MET A 1 93 ? 4.141 11.398 13.227 1 98.75 93 MET A C 1
ATOM 683 O O . MET A 1 93 ? 4.074 10.266 13.711 1 98.75 93 MET A O 1
ATOM 687 N N . THR A 1 94 ? 4.266 11.609 11.883 1 98.56 94 THR A N 1
ATOM 688 C CA . THR A 1 94 ? 4.359 10.484 10.961 1 98.56 94 THR A CA 1
ATOM 689 C C . THR A 1 94 ? 5.578 9.617 11.281 1 98.56 94 THR A C 1
ATOM 691 O O . THR A 1 94 ? 5.523 8.391 11.172 1 98.56 94 THR A O 1
ATOM 694 N N . TYR A 1 95 ? 6.641 10.242 11.672 1 98.69 95 TYR A N 1
ATOM 695 C CA . TYR A 1 95 ? 7.871 9.602 12.125 1 98.69 95 TYR A CA 1
ATOM 696 C C . TYR A 1 95 ? 8.633 10.508 13.078 1 98.69 95 TYR A C 1
ATOM 698 O O . TYR A 1 95 ? 9.688 11.047 12.727 1 98.69 95 TYR A O 1
ATOM 706 N N . PRO A 1 96 ? 8.164 10.602 14.281 1 98.5 96 PRO A N 1
ATOM 707 C CA . PRO A 1 96 ? 8.672 11.617 15.203 1 98.5 96 PRO A CA 1
ATOM 708 C C . PRO A 1 96 ? 10.039 11.266 15.781 1 98.5 96 PRO A C 1
ATOM 710 O O . PRO A 1 96 ? 10.688 12.109 16.406 1 98.5 96 PRO A O 1
ATOM 713 N N . PHE A 1 97 ? 10.555 10.094 15.5 1 97.12 97 PHE A N 1
ATOM 714 C CA . PHE A 1 97 ? 11.734 9.531 16.141 1 97.12 97 PHE A CA 1
ATOM 715 C C . PHE A 1 97 ? 12.984 10.32 15.766 1 97.12 97 PHE A C 1
ATOM 717 O O . PHE A 1 97 ? 13.93 10.398 16.547 1 97.12 97 PHE A O 1
ATOM 724 N N . ALA A 1 98 ? 12.93 10.875 14.57 1 87 98 ALA A N 1
ATOM 725 C CA . ALA A 1 98 ? 14.133 11.523 14.047 1 87 98 ALA A CA 1
ATOM 726 C C . ALA A 1 98 ? 14.289 12.938 14.609 1 87 98 ALA A C 1
ATOM 728 O O . ALA A 1 98 ? 15.398 13.352 14.945 1 87 98 ALA A O 1
ATOM 729 N N . VAL A 1 99 ? 13.188 13.648 14.797 1 89.5 99 VAL A N 1
ATOM 730 C CA . VAL A 1 99 ? 13.273 15.062 15.125 1 89.5 99 VAL A CA 1
ATOM 731 C C . VAL A 1 99 ? 13.102 15.258 16.625 1 89.5 99 VAL A C 1
ATOM 733 O O . VAL A 1 99 ? 13.555 16.266 17.188 1 89.5 99 VAL A O 1
ATOM 736 N N . GLU A 1 100 ? 12.328 14.414 17.219 1 96.75 100 GLU A N 1
ATOM 737 C CA . GLU A 1 100 ? 12.055 14.5 18.656 1 96.75 100 GLU A CA 1
ATOM 738 C C . GLU A 1 100 ? 12.211 13.148 19.328 1 96.75 100 GLU A C 1
ATOM 740 O O . GLU A 1 100 ? 11.242 12.586 19.844 1 96.75 100 GLU A O 1
ATOM 745 N N . LYS A 1 101 ? 13.469 12.68 19.484 1 97 101 LYS A N 1
ATOM 746 C CA . LYS A 1 101 ? 13.789 11.344 19.969 1 97 101 LYS A CA 1
ATOM 747 C C . LYS A 1 101 ? 13.281 11.133 21.391 1 97 101 LYS A C 1
ATOM 749 O O . LYS A 1 101 ? 12.617 10.141 21.688 1 97 101 LYS A O 1
ATOM 754 N N . GLU A 1 102 ? 13.5 12.102 22.297 1 98.31 102 GLU A N 1
ATOM 755 C CA . GLU A 1 102 ? 13.156 11.953 23.703 1 98.31 102 GLU A CA 1
ATOM 756 C C . GLU A 1 102 ? 11.641 11.984 23.906 1 98.31 102 GLU A C 1
ATOM 758 O O . GLU A 1 102 ? 11.094 11.195 24.688 1 98.31 102 GLU A O 1
ATOM 763 N N . LEU A 1 103 ? 11.008 12.891 23.188 1 98.69 103 LEU A N 1
ATOM 764 C CA . LEU A 1 103 ? 9.555 12.938 23.297 1 98.69 103 LEU A CA 1
ATOM 765 C C . LEU A 1 103 ? 8.93 11.664 22.734 1 98.69 103 LEU A C 1
ATOM 767 O O . LEU A 1 103 ? 7.898 11.211 23.234 1 98.69 103 LEU A O 1
ATOM 771 N N . SER A 1 104 ? 9.539 11.133 21.719 1 98.75 104 SER A N 1
ATOM 772 C CA . SER A 1 104 ? 9.039 9.891 21.141 1 98.75 104 SER A CA 1
ATOM 773 C C . SER A 1 104 ? 9.141 8.742 22.141 1 98.75 104 SER A C 1
ATOM 775 O O . SER A 1 104 ? 8.195 7.953 22.281 1 98.75 104 SER A O 1
ATOM 777 N N . LYS A 1 105 ? 10.258 8.641 22.797 1 98.5 105 LYS A N 1
ATOM 778 C CA . LYS A 1 105 ? 10.445 7.613 23.812 1 98.5 105 LYS A CA 1
ATOM 779 C C . LYS A 1 105 ? 9.414 7.762 24.938 1 98.5 105 LYS A C 1
ATOM 781 O O . LYS A 1 105 ? 8.867 6.766 25.406 1 98.5 105 LYS A O 1
ATOM 786 N N . GLU A 1 106 ? 9.227 8.977 25.328 1 98.75 106 GLU A N 1
ATOM 787 C CA . GLU A 1 106 ? 8.266 9.25 26.391 1 98.75 106 GLU A CA 1
ATOM 788 C C . GLU A 1 106 ? 6.852 8.859 25.953 1 98.75 106 GLU A C 1
ATOM 790 O O . GLU A 1 106 ? 6.117 8.234 26.734 1 98.75 106 GLU A O 1
ATOM 795 N N . MET A 1 107 ? 6.512 9.227 24.766 1 98.88 107 MET A N 1
ATOM 796 C CA . MET A 1 107 ? 5.191 8.875 24.25 1 98.88 107 MET A CA 1
ATOM 797 C C . MET A 1 107 ? 5.016 7.359 24.188 1 98.88 107 MET A C 1
ATOM 799 O O . MET A 1 107 ? 3.959 6.832 24.547 1 98.88 107 MET A O 1
ATOM 803 N N . ASP A 1 108 ? 6.027 6.676 23.688 1 98.81 108 ASP A N 1
ATOM 804 C CA . ASP A 1 108 ? 5.984 5.219 23.625 1 98.81 108 ASP A CA 1
ATOM 805 C C . ASP A 1 108 ? 5.793 4.609 25.016 1 98.81 108 ASP A C 1
ATOM 807 O O . ASP A 1 108 ? 4.973 3.705 25.188 1 98.81 108 ASP A O 1
ATOM 811 N N . ARG A 1 109 ? 6.535 5.109 25.969 1 98.81 109 ARG A N 1
ATOM 812 C CA . ARG A 1 109 ? 6.441 4.621 27.344 1 98.81 109 ARG A CA 1
ATOM 813 C C . ARG A 1 109 ? 5.039 4.824 27.906 1 98.81 109 ARG A C 1
ATOM 815 O O . ARG A 1 109 ? 4.441 3.891 28.453 1 98.81 109 ARG A O 1
ATOM 822 N N . ILE A 1 110 ? 4.523 6.047 27.766 1 98.88 110 ILE A N 1
ATOM 823 C CA . ILE A 1 110 ? 3.209 6.371 28.297 1 98.88 110 ILE A CA 1
ATOM 824 C C . ILE A 1 110 ? 2.148 5.488 27.656 1 98.88 110 ILE A C 1
ATOM 826 O O . ILE A 1 110 ? 1.266 4.961 28.328 1 98.88 110 ILE A O 1
ATOM 830 N N . ALA A 1 111 ? 2.225 5.332 26.344 1 98.94 111 ALA A N 1
ATOM 831 C CA . ALA A 1 111 ? 1.26 4.516 25.609 1 98.94 111 ALA A CA 1
ATOM 832 C C . ALA A 1 111 ? 1.282 3.07 26.109 1 98.94 111 ALA A C 1
ATOM 834 O O . ALA A 1 111 ? 0.23 2.475 26.344 1 98.94 111 ALA A O 1
ATOM 835 N N . LYS A 1 112 ? 2.451 2.506 26.266 1 98.81 112 LYS A N 1
ATOM 836 C CA . LYS A 1 112 ? 2.598 1.127 26.719 1 98.81 112 LYS A CA 1
ATOM 837 C C . LYS A 1 112 ? 2.098 0.965 28.156 1 98.81 112 LYS A C 1
ATOM 839 O O . LYS A 1 112 ? 1.405 -0.005 28.469 1 98.81 112 LYS A O 1
ATOM 844 N N . GLU A 1 113 ? 2.461 1.914 29.016 1 98.81 113 GLU A N 1
ATOM 845 C CA . GLU A 1 113 ? 2.037 1.87 30.406 1 98.81 113 GLU A CA 1
ATOM 846 C C . GLU A 1 113 ? 0.515 1.891 30.516 1 98.81 113 GLU A C 1
ATOM 848 O O . GLU A 1 113 ? -0.048 1.329 31.469 1 98.81 113 GLU A O 1
ATOM 853 N N . ASN A 1 114 ? -0.109 2.537 29.578 1 98.81 114 ASN A N 1
ATOM 854 C CA . ASN A 1 114 ? -1.56 2.686 29.641 1 98.81 114 ASN A CA 1
ATOM 855 C C . ASN A 1 114 ? -2.26 1.764 28.641 1 98.81 114 ASN A C 1
ATOM 857 O O . ASN A 1 114 ? -3.475 1.852 28.453 1 98.81 114 ASN A O 1
ATOM 861 N N . ASN A 1 115 ? -1.519 0.887 27.922 1 98.69 115 ASN A N 1
ATOM 862 C CA . ASN A 1 115 ? -2.004 -0.127 26.984 1 98.69 115 ASN A CA 1
ATOM 863 C C . ASN A 1 115 ? -2.822 0.493 25.859 1 98.69 115 ASN A C 1
ATOM 865 O O . ASN A 1 115 ? -3.945 0.059 25.594 1 98.69 115 ASN A O 1
ATOM 869 N N . VAL A 1 116 ? -2.258 1.544 25.25 1 98.88 116 VAL A N 1
ATOM 870 C CA . VAL A 1 116 ? -2.92 2.211 24.141 1 98.88 116 VAL A CA 1
ATOM 871 C C . VAL A 1 116 ? -1.915 2.459 23.016 1 98.88 116 VAL A C 1
ATOM 873 O O . VAL A 1 116 ? -0.714 2.242 23.188 1 98.88 116 VAL A O 1
ATOM 876 N N . THR A 1 117 ? -2.402 2.881 21.875 1 98.94 117 THR A N 1
ATOM 877 C CA . THR A 1 117 ? -1.605 3.072 20.672 1 98.94 117 THR A CA 1
ATOM 878 C C . THR A 1 117 ? -1.687 4.52 20.188 1 98.94 117 THR A C 1
ATOM 880 O O . THR A 1 117 ? -2.758 5.129 20.219 1 98.94 117 THR A O 1
ATOM 883 N N . ILE A 1 118 ? -0.562 5.09 19.844 1 98.94 118 ILE A N 1
ATOM 884 C CA . ILE A 1 118 ? -0.47 6.398 19.203 1 98.94 118 ILE A CA 1
ATOM 885 C C . ILE A 1 118 ? -0.043 6.238 17.75 1 98.94 118 ILE A C 1
ATOM 887 O O . ILE A 1 118 ? 0.92 5.527 17.453 1 98.94 118 ILE A O 1
ATOM 891 N N . LEU A 1 119 ? -0.752 6.891 16.828 1 98.94 119 LEU A N 1
ATOM 892 C CA . LEU A 1 119 ? -0.368 6.91 15.422 1 98.94 119 LEU A CA 1
ATOM 893 C C . LEU A 1 119 ? -0.416 8.328 14.859 1 98.94 119 LEU A C 1
ATOM 895 O O . LEU A 1 119 ? -1.41 9.031 15.039 1 98.94 119 LEU A O 1
ATOM 899 N N . GLY A 1 120 ? 0.677 8.758 14.297 1 98.81 120 GLY A N 1
ATOM 900 C CA . GLY A 1 120 ? 0.653 9.906 13.406 1 98.81 120 GLY A CA 1
ATOM 901 C C . GLY A 1 120 ? 0.536 9.531 11.945 1 98.81 120 GLY A C 1
ATOM 902 O O . GLY A 1 120 ? 1.303 8.711 11.445 1 98.81 120 GLY A O 1
ATOM 903 N N . THR A 1 121 ? -0.452 10.117 11.234 1 98.69 121 THR A N 1
ATOM 904 C CA . THR A 1 121 ? -0.612 9.773 9.828 1 98.69 121 THR A CA 1
ATOM 905 C C . THR A 1 121 ? -1.354 10.883 9.086 1 98.69 121 THR A C 1
ATOM 907 O O . THR A 1 121 ? -1.641 11.938 9.656 1 98.69 121 THR A O 1
ATOM 910 N N . GLY A 1 122 ? -1.605 10.758 7.832 1 98.12 122 GLY A N 1
ATOM 911 C CA . GLY A 1 122 ? -2.242 11.664 6.887 1 98.12 122 GLY A CA 1
ATOM 912 C C . GLY A 1 122 ? -2.037 11.258 5.438 1 98.12 122 GLY A C 1
ATOM 913 O O . GLY A 1 122 ? -1.7 10.102 5.156 1 98.12 122 GLY A O 1
ATOM 914 N N . VAL A 1 123 ? -2.252 12.195 4.547 1 97.5 123 VAL A N 1
ATOM 915 C CA . VAL A 1 123 ? -2.107 11.875 3.131 1 97.5 123 VAL A CA 1
ATOM 916 C C . VAL A 1 123 ? -0.665 12.117 2.691 1 97.5 123 VAL A C 1
ATOM 918 O O . VAL A 1 123 ? -0.125 11.367 1.875 1 97.5 123 VAL A O 1
ATOM 921 N N . ASN A 1 124 ? -0.104 13.352 3.246 1 97.5 124 ASN A N 1
ATOM 922 C CA . ASN A 1 124 ? 1.292 13.688 2.992 1 97.5 124 ASN A CA 1
ATOM 923 C C . ASN A 1 124 ? 1.842 14.633 4.059 1 97.5 124 ASN A C 1
ATOM 925 O O . ASN A 1 124 ? 1.588 15.836 4.02 1 97.5 124 ASN A O 1
ATOM 929 N N . PRO A 1 125 ? 2.699 14.188 4.914 1 97.88 125 PRO A N 1
ATOM 930 C CA . PRO A 1 125 ? 3.154 12.797 5.039 1 97.88 125 PRO A CA 1
ATOM 931 C C . PRO A 1 125 ? 2.066 11.867 5.566 1 97.88 125 PRO A C 1
ATOM 933 O O . PRO A 1 125 ? 1.016 12.328 6.016 1 97.88 125 PRO A O 1
ATOM 936 N N . GLY A 1 126 ? 2.375 10.547 5.484 1 98.44 126 GLY A N 1
ATOM 937 C CA . GLY A 1 126 ? 1.517 9.5 6.02 1 98.44 126 GLY A CA 1
ATOM 938 C C . GLY A 1 126 ? 1.119 8.461 4.984 1 98.44 126 GLY A C 1
ATOM 939 O O . GLY A 1 126 ? 0.821 7.316 5.328 1 98.44 126 GLY A O 1
ATOM 940 N N . PHE A 1 127 ? 1.083 8.93 3.709 1 98.75 127 PHE A N 1
ATOM 941 C CA . PHE A 1 127 ? 0.61 7.957 2.736 1 98.75 127 PHE A CA 1
ATOM 942 C C . PHE A 1 127 ? 1.313 8.141 1.396 1 98.75 127 PHE A C 1
ATOM 944 O O . PHE A 1 127 ? 2.238 7.395 1.066 1 98.75 127 PHE A O 1
ATOM 951 N N . VAL A 1 128 ? 1.17 9.289 0.627 1 98.69 128 VAL A N 1
ATOM 952 C CA . VAL A 1 128 ? 1.514 9.422 -0.785 1 98.69 128 VAL A CA 1
ATOM 953 C C . VAL A 1 128 ? 3.029 9.344 -0.958 1 98.69 128 VAL A C 1
ATOM 955 O O . VAL A 1 128 ? 3.529 8.57 -1.771 1 98.69 128 VAL A O 1
ATOM 958 N N . LEU A 1 129 ? 3.764 10.109 -0.162 1 98.69 129 LEU A N 1
ATOM 959 C CA . LEU A 1 129 ? 5.199 10.188 -0.392 1 98.69 129 LEU A CA 1
ATOM 960 C C . LEU A 1 129 ? 5.965 9.398 0.663 1 98.69 129 LEU A C 1
ATOM 962 O O . LEU A 1 129 ? 7.145 9.664 0.916 1 98.69 129 LEU A O 1
ATOM 966 N N . ASP A 1 130 ? 5.312 8.461 1.402 1 98.56 130 ASP A N 1
ATOM 967 C CA . ASP A 1 130 ? 6.031 7.566 2.307 1 98.56 130 ASP A CA 1
ATOM 968 C C . ASP A 1 130 ? 5.43 6.164 2.287 1 98.56 130 ASP A C 1
ATOM 970 O O . ASP A 1 130 ? 5.824 5.32 1.478 1 98.56 130 ASP A O 1
ATOM 974 N N . THR A 1 131 ? 4.176 5.961 2.844 1 98.88 131 THR A N 1
ATOM 975 C CA . THR A 1 131 ? 3.562 4.641 2.943 1 98.88 131 THR A CA 1
ATOM 976 C C . THR A 1 131 ? 3.42 4.004 1.564 1 98.88 131 THR A C 1
ATOM 978 O O . THR A 1 131 ? 3.684 2.811 1.395 1 98.88 131 THR A O 1
ATOM 981 N N . LEU A 1 132 ? 2.939 4.762 0.563 1 98.88 132 LEU A N 1
ATOM 982 C CA . LEU A 1 132 ? 2.73 4.238 -0.782 1 98.88 132 LEU A CA 1
ATOM 983 C C . LEU A 1 132 ? 4.055 3.848 -1.426 1 98.88 132 LEU A C 1
ATOM 985 O O . LEU A 1 132 ? 4.141 2.822 -2.105 1 98.88 132 LEU A O 1
ATOM 989 N N . ILE A 1 133 ? 5.113 4.645 -1.213 1 98.88 133 ILE A N 1
ATOM 990 C CA . ILE A 1 133 ? 6.449 4.336 -1.71 1 98.88 133 ILE A CA 1
ATOM 991 C C . ILE A 1 133 ? 6.938 3.027 -1.097 1 98.88 133 ILE A C 1
ATOM 993 O O . ILE A 1 133 ? 7.406 2.137 -1.811 1 98.88 133 ILE A O 1
ATOM 997 N N . ILE A 1 134 ? 6.777 2.939 0.244 1 98.88 134 ILE A N 1
ATOM 998 C CA . ILE A 1 134 ? 7.195 1.75 0.977 1 98.88 134 ILE A CA 1
ATOM 999 C C . ILE A 1 134 ? 6.461 0.525 0.439 1 98.88 134 ILE A C 1
ATOM 1001 O O . ILE A 1 134 ? 7.082 -0.489 0.117 1 98.88 134 ILE A O 1
ATOM 1005 N N . THR A 1 135 ? 5.203 0.628 0.253 1 98.81 135 THR A N 1
ATOM 1006 C CA . THR A 1 135 ? 4.375 -0.475 -0.217 1 98.81 135 THR A CA 1
ATOM 1007 C C . THR A 1 135 ? 4.777 -0.893 -1.628 1 98.81 135 THR A C 1
ATOM 1009 O O . THR A 1 135 ? 4.938 -2.082 -1.907 1 98.81 135 THR A O 1
ATOM 1012 N N . LEU A 1 136 ? 4.941 0.08 -2.502 1 98.69 136 LEU A N 1
ATOM 1013 C CA . LEU A 1 136 ? 5.289 -0.181 -3.895 1 98.69 136 LEU A CA 1
ATOM 1014 C C . LEU A 1 136 ? 6.613 -0.931 -3.992 1 98.69 136 LEU A C 1
ATOM 1016 O O . LEU A 1 136 ? 6.793 -1.776 -4.871 1 98.69 136 LEU A O 1
ATOM 1020 N N . SER A 1 137 ? 7.504 -0.708 -3.094 1 98.69 137 SER A N 1
ATOM 1021 C CA . SER A 1 137 ? 8.844 -1.29 -3.121 1 98.69 137 SER A CA 1
ATOM 1022 C C . SER A 1 137 ? 8.797 -2.797 -2.893 1 98.69 137 SER A C 1
ATOM 1024 O O . SER A 1 137 ? 9.766 -3.504 -3.168 1 98.69 137 SER A O 1
ATOM 1026 N N . SER A 1 138 ? 7.676 -3.32 -2.371 1 98.31 138 SER A N 1
ATOM 1027 C CA . SER A 1 138 ? 7.559 -4.738 -2.045 1 98.31 138 SER A CA 1
ATOM 1028 C C . SER A 1 138 ? 7.77 -5.609 -3.277 1 98.31 138 SER A C 1
ATOM 1030 O O . SER A 1 138 ? 8.164 -6.77 -3.164 1 98.31 138 SER A O 1
ATOM 1032 N N . SER A 1 139 ? 7.5 -5.035 -4.477 1 98.06 139 SER A N 1
ATOM 1033 C CA . SER A 1 139 ? 7.59 -5.809 -5.711 1 98.06 139 SER A CA 1
ATOM 1034 C C . SER A 1 139 ? 8.961 -5.668 -6.359 1 98.06 139 SER A C 1
ATOM 1036 O O . SER A 1 139 ? 9.164 -6.098 -7.496 1 98.06 139 SER A O 1
ATOM 1038 N N . CYS A 1 140 ? 9.914 -5.059 -5.613 1 98.19 140 CYS A N 1
ATOM 1039 C CA . CYS A 1 140 ? 11.281 -4.895 -6.098 1 98.19 140 CYS A CA 1
ATOM 1040 C C . CYS A 1 140 ? 12.227 -5.852 -5.387 1 98.19 140 CYS A C 1
ATOM 1042 O O . CYS A 1 140 ? 12.156 -6.012 -4.168 1 98.19 140 CYS A O 1
ATOM 1044 N N . ARG A 1 141 ? 13.156 -6.539 -6.113 1 98 141 ARG A N 1
ATOM 1045 C CA . ARG A 1 141 ? 14.164 -7.414 -5.527 1 98 141 ARG A CA 1
ATOM 1046 C C . ARG A 1 141 ? 15.258 -6.605 -4.84 1 98 141 ARG A C 1
ATOM 1048 O O . ARG A 1 141 ? 15.875 -7.07 -3.879 1 98 141 ARG A O 1
ATOM 1055 N N . ASN A 1 142 ? 15.422 -5.395 -5.309 1 98 142 ASN A N 1
ATOM 1056 C CA . ASN A 1 142 ? 16.328 -4.418 -4.719 1 98 142 ASN A CA 1
ATOM 1057 C C . ASN A 1 142 ? 15.906 -2.988 -5.043 1 98 142 ASN A C 1
ATOM 1059 O O . ASN A 1 142 ? 15.156 -2.76 -5.996 1 98 142 ASN A O 1
ATOM 1063 N N . VAL A 1 143 ? 16.344 -2.039 -4.273 1 98.5 143 VAL A N 1
ATOM 1064 C CA . VAL A 1 143 ? 16.078 -0.619 -4.469 1 98.5 143 VAL A CA 1
ATOM 1065 C C . VAL A 1 143 ? 17.375 0.176 -4.383 1 98.5 143 VAL A C 1
ATOM 1067 O O . VAL A 1 143 ? 18.047 0.182 -3.346 1 98.5 143 VAL A O 1
ATOM 1070 N N . ALA A 1 144 ? 17.703 0.807 -5.484 1 97.88 144 ALA A N 1
ATOM 1071 C CA . ALA A 1 144 ? 18.922 1.617 -5.535 1 97.88 144 ALA A CA 1
ATOM 1072 C C . ALA A 1 144 ? 18.625 3.061 -5.133 1 97.88 144 ALA A C 1
ATOM 1074 O O . ALA A 1 144 ? 19.422 3.689 -4.438 1 97.88 144 ALA A O 1
ATOM 1075 N N . SER A 1 145 ? 17.578 3.621 -5.574 1 98.62 145 SER A N 1
ATOM 1076 C CA . SER A 1 145 ? 17.188 4.984 -5.238 1 98.62 145 SER A CA 1
ATOM 1077 C C . SER A 1 145 ? 15.695 5.207 -5.477 1 98.62 145 SER A C 1
ATOM 1079 O O . SER A 1 145 ? 15.047 4.418 -6.168 1 98.62 145 SER A O 1
ATOM 1081 N N . ILE A 1 146 ? 15.18 6.215 -4.883 1 98.88 146 ILE A N 1
ATOM 1082 C CA . ILE A 1 146 ? 13.773 6.586 -4.984 1 98.88 146 ILE A CA 1
ATOM 1083 C C . ILE A 1 146 ? 13.648 8.078 -5.289 1 98.88 146 ILE A C 1
ATOM 1085 O O . ILE A 1 146 ? 14.359 8.898 -4.703 1 98.88 146 ILE A O 1
ATOM 1089 N N . ARG A 1 147 ? 12.859 8.422 -6.219 1 98.88 147 ARG A N 1
ATOM 1090 C CA . ARG A 1 147 ? 12.414 9.789 -6.473 1 98.88 147 ARG A CA 1
ATOM 1091 C C . ARG A 1 147 ? 10.891 9.875 -6.512 1 98.88 147 ARG A C 1
ATOM 1093 O O . ARG A 1 147 ? 10.234 9.055 -7.156 1 98.88 147 ARG A O 1
ATOM 1100 N N . ALA A 1 148 ? 10.344 10.805 -5.812 1 98.88 148 ALA A N 1
ATOM 1101 C CA . ALA A 1 148 ? 8.891 10.977 -5.832 1 98.88 148 ALA A CA 1
ATOM 1102 C C . ALA A 1 148 ? 8.516 12.461 -5.82 1 98.88 148 ALA A C 1
ATOM 1104 O O . ALA A 1 148 ? 9.25 13.289 -5.277 1 98.88 148 ALA A O 1
ATOM 1105 N N . GLU A 1 149 ? 7.398 12.719 -6.461 1 98.62 149 GLU A N 1
ATOM 1106 C CA . GLU A 1 149 ? 6.93 14.094 -6.621 1 98.62 149 GLU A CA 1
ATOM 1107 C C . GLU A 1 149 ? 5.414 14.18 -6.457 1 98.62 149 GLU A C 1
ATOM 1109 O O . GLU A 1 149 ? 4.68 13.32 -6.941 1 98.62 149 GLU A O 1
ATOM 1114 N N . ARG A 1 150 ? 5.039 15.156 -5.715 1 98.69 150 ARG A N 1
ATOM 1115 C CA . ARG A 1 150 ? 3.629 15.5 -5.59 1 98.69 150 ARG A CA 1
ATOM 1116 C C . ARG A 1 150 ? 3.369 16.922 -6.082 1 98.69 150 ARG A C 1
ATOM 1118 O O . ARG A 1 150 ? 4.02 17.875 -5.633 1 98.69 150 ARG A O 1
ATOM 1125 N N . ILE A 1 151 ? 2.531 17.062 -7.07 1 98.44 151 ILE A N 1
ATOM 1126 C CA . ILE A 1 151 ? 2.115 18.344 -7.629 1 98.44 151 ILE A CA 1
ATOM 1127 C C . ILE A 1 151 ? 0.654 18.609 -7.273 1 98.44 151 ILE A C 1
ATOM 1129 O O . ILE A 1 151 ? -0.243 17.906 -7.723 1 98.44 151 ILE A O 1
ATOM 1133 N N . ASN A 1 152 ? 0.474 19.625 -6.496 1 96.5 152 ASN A N 1
ATOM 1134 C CA . ASN A 1 152 ? -0.849 19.891 -5.93 1 96.5 152 ASN A CA 1
ATOM 1135 C C . ASN A 1 152 ? -1.361 21.266 -6.305 1 96.5 152 ASN A C 1
ATOM 1137 O O . ASN A 1 152 ? -0.578 22.219 -6.43 1 96.5 152 ASN A O 1
ATOM 1141 N N . ASP A 1 153 ? -2.695 21.359 -6.418 1 96.44 153 ASP A N 1
ATOM 1142 C CA . ASP A 1 153 ? -3.373 22.641 -6.566 1 96.44 153 ASP A CA 1
ATOM 1143 C C . ASP A 1 153 ? -3.729 23.234 -5.207 1 96.44 153 ASP A C 1
ATOM 1145 O O . ASP A 1 153 ? -4.477 22.625 -4.434 1 96.44 153 ASP A O 1
ATOM 1149 N N . LEU A 1 154 ? -3.307 24.438 -4.926 1 95.94 154 LEU A N 1
ATOM 1150 C CA . LEU A 1 154 ? -3.523 25.109 -3.648 1 95.94 154 LEU A CA 1
ATOM 1151 C C . LEU A 1 154 ? -4.805 25.953 -3.68 1 95.94 154 LEU A C 1
ATOM 1153 O O . LEU A 1 154 ? -5.242 26.453 -2.648 1 95.94 154 LEU A O 1
ATOM 1157 N N . SER A 1 155 ? -5.371 25.969 -4.801 1 95.62 155 SER A N 1
ATOM 1158 C CA . SER A 1 155 ? -6.441 26.938 -5.043 1 95.62 155 SER A CA 1
ATOM 1159 C C . SER A 1 155 ? -7.574 26.766 -4.035 1 95.62 155 SER A C 1
ATOM 1161 O O . SER A 1 155 ? -8.203 27.75 -3.625 1 95.62 155 SER A O 1
ATOM 1163 N N . PRO A 1 156 ? -7.785 25.5 -3.623 1 90.25 156 PRO A N 1
ATOM 1164 C CA . PRO A 1 156 ? -8.945 25.312 -2.748 1 90.25 156 PRO A CA 1
ATOM 1165 C C . PRO A 1 156 ? -8.656 25.688 -1.297 1 90.25 156 PRO A C 1
ATOM 1167 O O . PRO A 1 156 ? -9.562 25.672 -0.459 1 90.25 156 PRO A O 1
ATOM 1170 N N . TYR A 1 157 ? -7.461 26.125 -0.953 1 91.19 157 TYR A N 1
ATOM 1171 C CA . TYR A 1 157 ? -7.09 26.344 0.44 1 91.19 157 TYR A CA 1
ATOM 1172 C C . TYR A 1 157 ? -7.242 27.812 0.822 1 91.19 157 TYR A C 1
ATOM 1174 O O . TYR A 1 157 ? -7.461 28.656 -0.041 1 91.19 157 TYR A O 1
ATOM 1182 N N . GLY A 1 158 ? -7.141 28.062 2.09 1 90.56 158 GLY A N 1
ATOM 1183 C CA . GLY A 1 158 ? -7.426 29.375 2.637 1 90.56 158 GLY A CA 1
ATOM 1184 C C . GLY A 1 158 ? -6.188 30.234 2.795 1 90.56 158 GLY A C 1
ATOM 1185 O O . GLY A 1 158 ? -5.113 29.891 2.305 1 90.56 158 GLY A O 1
ATOM 1186 N N . PRO A 1 159 ? -6.367 31.344 3.451 1 93.19 159 PRO A N 1
ATOM 1187 C CA . PRO A 1 159 ? -5.316 32.375 3.512 1 93.19 159 PRO A CA 1
ATOM 1188 C C . PRO A 1 159 ? -4.07 31.891 4.254 1 93.19 159 PRO A C 1
ATOM 1190 O O . PRO A 1 159 ? -2.955 32.281 3.912 1 93.19 159 PRO A O 1
ATOM 1193 N N . THR A 1 160 ? -4.242 31.125 5.309 1 89.75 160 THR A N 1
ATOM 1194 C CA . THR A 1 160 ? -3.1 30.656 6.082 1 89.75 160 THR A CA 1
ATOM 1195 C C . THR A 1 160 ? -2.152 29.844 5.203 1 89.75 160 THR A C 1
ATOM 1197 O O . THR A 1 160 ? -0.934 30.016 5.27 1 89.75 160 THR A O 1
ATOM 1200 N N . ILE A 1 161 ? -2.703 28.984 4.383 1 90.25 161 ILE A N 1
ATOM 1201 C CA . ILE A 1 161 ? -1.888 28.172 3.486 1 90.25 161 ILE A CA 1
ATOM 1202 C C . ILE A 1 161 ? -1.215 29.062 2.447 1 90.25 161 ILE A C 1
ATOM 1204 O O . ILE A 1 161 ? -0.038 28.875 2.127 1 90.25 161 ILE A O 1
ATOM 1208 N N . MET A 1 162 ? -1.925 30.062 1.921 1 94.81 162 MET A N 1
ATOM 1209 C CA . MET A 1 162 ? -1.348 31 0.952 1 94.81 162 MET A CA 1
ATOM 1210 C C . MET A 1 162 ? -0.117 31.688 1.528 1 94.81 162 MET A C 1
ATOM 1212 O O . MET A 1 162 ? 0.932 31.734 0.883 1 94.81 162 MET A O 1
ATOM 1216 N N . ARG A 1 163 ? -0.287 32.094 2.729 1 94.38 163 ARG A N 1
ATOM 1217 C CA . ARG A 1 163 ? 0.791 32.844 3.377 1 94.38 163 ARG A CA 1
ATOM 1218 C C . ARG A 1 163 ? 2.006 31.953 3.609 1 94.38 163 ARG A C 1
ATOM 1220 O O . ARG A 1 163 ? 3.137 32.344 3.314 1 94.38 163 ARG A O 1
ATOM 1227 N N . THR A 1 164 ? 1.797 30.766 4.094 1 94.94 164 THR A N 1
ATOM 1228 C CA . THR A 1 164 ? 2.898 29.891 4.5 1 94.94 164 THR A CA 1
ATOM 1229 C C . THR A 1 164 ? 3.588 29.297 3.277 1 94.94 164 THR A C 1
ATOM 1231 O O . THR A 1 164 ? 4.695 28.766 3.385 1 94.94 164 THR A O 1
ATOM 1234 N N . GLN A 1 165 ? 2.932 29.406 2.107 1 96.62 165 GLN A N 1
ATOM 1235 C CA . GLN A 1 165 ? 3.518 28.922 0.863 1 96.62 165 GLN A CA 1
ATOM 1236 C C . GLN A 1 165 ? 4.094 30.062 0.04 1 96.62 165 GLN A C 1
ATOM 1238 O O . GLN A 1 165 ? 4.684 29.844 -1.019 1 96.62 165 GLN A O 1
ATOM 1243 N N . GLY A 1 166 ? 3.852 31.281 0.527 1 98 166 GLY A N 1
ATOM 1244 C CA . GLY A 1 166 ? 4.422 32.469 -0.1 1 98 166 GLY A CA 1
ATOM 1245 C C . GLY A 1 166 ? 3.633 32.938 -1.306 1 98 166 GLY A C 1
ATOM 1246 O O . GLY A 1 166 ? 4.148 33.688 -2.133 1 98 166 GLY A O 1
ATOM 1247 N N . VAL A 1 167 ? 2.416 32.5 -1.473 1 98.31 167 VAL A N 1
ATOM 1248 C CA . VAL A 1 167 ? 1.612 32.844 -2.639 1 98.31 167 VAL A CA 1
ATOM 1249 C C . VAL A 1 167 ? 1.263 34.344 -2.59 1 98.31 167 VAL A C 1
ATOM 1251 O O . VAL A 1 167 ? 0.785 34.844 -1.567 1 98.31 167 VAL A O 1
ATOM 1254 N N . GLY A 1 168 ? 1.504 35 -3.607 1 98.06 168 GLY A N 1
ATOM 1255 C CA . GLY A 1 168 ? 1.165 36.406 -3.697 1 98.06 168 GLY A CA 1
ATOM 1256 C C . GLY A 1 168 ? 2.33 37.312 -3.373 1 98.06 168 GLY A C 1
ATOM 1257 O O . GLY A 1 168 ? 2.236 38.531 -3.545 1 98.06 168 GLY A O 1
ATOM 1258 N N . LEU A 1 169 ? 3.373 36.812 -2.943 1 98.25 169 LEU A N 1
ATOM 1259 C CA . LEU A 1 169 ? 4.543 37.594 -2.574 1 98.25 169 LEU A CA 1
ATOM 1260 C C . LEU A 1 169 ? 5.426 37.875 -3.791 1 98.25 169 LEU A C 1
ATOM 1262 O O . LEU A 1 169 ? 5.273 37.219 -4.828 1 98.25 169 LEU A O 1
ATOM 1266 N N . THR A 1 170 ? 6.285 38.875 -3.582 1 98.25 170 THR A N 1
ATOM 1267 C CA . THR A 1 170 ? 7.41 39 -4.504 1 98.25 170 THR A CA 1
ATOM 1268 C C . THR A 1 170 ? 8.461 37.938 -4.215 1 98.25 170 THR A C 1
ATOM 1270 O O . THR A 1 170 ? 8.43 37.281 -3.162 1 98.25 170 THR A O 1
ATOM 1273 N N . ILE A 1 171 ? 9.32 37.75 -5.191 1 98.25 171 ILE A N 1
ATOM 1274 C CA . ILE A 1 171 ? 10.406 36.781 -5.008 1 98.25 171 ILE A CA 1
ATOM 1275 C C . ILE A 1 171 ? 11.234 37.156 -3.787 1 98.25 171 ILE A C 1
ATOM 1277 O O . ILE A 1 171 ? 11.594 36.312 -2.975 1 98.25 171 ILE A O 1
ATOM 1281 N N . GLU A 1 172 ? 11.469 38.5 -3.629 1 98.31 172 GLU A N 1
ATOM 1282 C CA . GLU A 1 172 ? 12.266 39 -2.51 1 98.31 172 GLU A CA 1
ATOM 1283 C C . GLU A 1 172 ? 11.57 38.719 -1.179 1 98.31 172 GLU A C 1
ATOM 1285 O O . GLU A 1 172 ? 12.211 38.312 -0.209 1 98.31 172 GLU A O 1
ATOM 1290 N N . GLU A 1 173 ? 10.352 38.969 -1.184 1 98.25 173 GLU A N 1
ATOM 1291 C CA . GLU A 1 173 ? 9.57 38.719 0.024 1 98.25 173 GLU A CA 1
ATOM 1292 C C . GLU A 1 173 ? 9.547 37.219 0.364 1 98.25 173 GLU A C 1
ATOM 1294 O O . GLU A 1 173 ? 9.578 36.844 1.538 1 98.25 173 GLU A O 1
ATOM 1299 N N . PHE A 1 174 ? 9.461 36.438 -0.671 1 98.44 174 PHE A N 1
ATOM 1300 C CA . PHE A 1 174 ? 9.492 35 -0.492 1 98.44 174 PHE A CA 1
ATOM 1301 C C . PHE A 1 174 ? 10.805 34.562 0.152 1 98.44 174 PHE A C 1
ATOM 1303 O O . PHE A 1 174 ? 10.797 33.812 1.138 1 98.44 174 PHE A O 1
ATOM 1310 N N . GLU A 1 175 ? 11.875 35.031 -0.363 1 97.81 175 GLU A N 1
ATOM 1311 C CA . GLU A 1 175 ? 13.188 34.656 0.152 1 97.81 175 GLU A CA 1
ATOM 1312 C C . GLU A 1 175 ? 13.367 35.125 1.595 1 97.81 175 GLU A C 1
ATOM 1314 O O . GLU A 1 175 ? 13.906 34.406 2.428 1 97.81 175 GLU A O 1
ATOM 1319 N N . ALA A 1 176 ? 12.883 36.312 1.903 1 98.06 176 ALA A N 1
ATOM 1320 C CA . ALA A 1 176 ? 12.922 36.844 3.268 1 98.06 176 ALA A CA 1
ATOM 1321 C C . ALA A 1 176 ? 12.07 36 4.203 1 98.06 176 ALA A C 1
ATOM 1323 O O . ALA A 1 176 ? 12.414 35.812 5.375 1 98.06 176 ALA A O 1
ATOM 1324 N N . GLY A 1 177 ? 10.969 35.531 3.635 1 97.75 177 GLY A N 1
ATOM 1325 C CA . GLY A 1 177 ? 10.07 34.688 4.41 1 97.75 177 GLY A CA 1
ATOM 1326 C C . GLY A 1 177 ? 10.68 33.344 4.773 1 97.75 177 GLY A C 1
ATOM 1327 O O . GLY A 1 177 ? 10.43 32.812 5.859 1 97.75 177 GLY A O 1
ATOM 1328 N N . ILE A 1 178 ? 11.453 32.781 3.857 1 97 178 ILE A N 1
ATOM 1329 C CA . ILE A 1 178 ? 12.172 31.562 4.172 1 97 178 ILE A CA 1
ATOM 1330 C C . ILE A 1 178 ? 13.133 31.812 5.332 1 97 178 ILE A C 1
ATOM 1332 O O . ILE A 1 178 ? 13.188 31.016 6.277 1 97 178 ILE A O 1
ATOM 1336 N N . GLU A 1 179 ? 13.836 32.938 5.289 1 96.12 179 GLU A N 1
ATOM 1337 C CA . GLU A 1 179 ? 14.859 33.25 6.281 1 96.12 179 GLU A CA 1
ATOM 1338 C C . GLU A 1 179 ? 14.234 33.5 7.652 1 96.12 179 GLU A C 1
ATOM 1340 O O . GLU A 1 179 ? 14.797 33.094 8.672 1 96.12 179 GLU A O 1
ATOM 1345 N N . ASN A 1 180 ? 13.102 34.156 7.645 1 96.69 180 ASN A N 1
ATOM 1346 C CA . ASN A 1 180 ? 12.523 34.531 8.93 1 96.69 180 ASN A CA 1
ATOM 1347 C C . ASN A 1 180 ? 11.531 33.469 9.414 1 96.69 180 ASN A C 1
ATOM 1349 O O . ASN A 1 180 ? 10.922 33.625 10.477 1 96.69 180 ASN A O 1
ATOM 1353 N N . GLY A 1 181 ? 11.266 32.469 8.594 1 94.69 181 GLY A N 1
ATOM 1354 C CA . GLY A 1 181 ? 10.477 31.328 9.031 1 94.69 181 GLY A CA 1
ATOM 1355 C C . GLY A 1 181 ? 8.992 31.484 8.742 1 94.69 181 GLY A C 1
ATOM 1356 O O . GLY A 1 181 ? 8.195 30.609 9.086 1 94.69 181 GLY A O 1
ATOM 1357 N N . SER A 1 182 ? 8.609 32.531 8.133 1 95.31 182 SER A N 1
ATOM 1358 C CA . SER A 1 182 ? 7.195 32.719 7.828 1 95.31 182 SER A CA 1
ATOM 1359 C C . SER A 1 182 ? 6.766 31.844 6.648 1 95.31 182 SER A C 1
ATOM 1361 O O . SER A 1 182 ? 5.578 31.547 6.488 1 95.31 182 SER A O 1
ATOM 1363 N N . ILE A 1 183 ? 7.664 31.531 5.754 1 96.25 183 ILE A N 1
ATOM 1364 C CA . ILE A 1 183 ? 7.438 30.562 4.691 1 96.25 183 ILE A CA 1
ATOM 1365 C C . ILE A 1 183 ? 8.055 29.219 5.078 1 96.25 183 ILE A C 1
ATOM 1367 O O . ILE A 1 183 ? 9.266 29.109 5.25 1 96.25 183 ILE A O 1
ATOM 1371 N N . VAL A 1 184 ? 7.199 28.219 5.211 1 94.12 184 VAL A N 1
ATOM 1372 C CA . VAL A 1 184 ? 7.68 26.953 5.766 1 94.12 184 VAL A CA 1
ATOM 1373 C C . VAL A 1 184 ? 7.586 25.859 4.711 1 94.12 184 VAL A C 1
ATOM 1375 O O . VAL A 1 184 ? 8.211 24.812 4.848 1 94.12 184 VAL A O 1
ATOM 1378 N N . GLY A 1 185 ? 6.777 26.062 3.648 1 94.31 185 GLY A N 1
ATOM 1379 C CA . GLY A 1 185 ? 6.59 25.031 2.646 1 94.31 185 GLY A CA 1
ATOM 1380 C C . GLY A 1 185 ? 5.926 23.781 3.199 1 94.31 185 GLY A C 1
ATOM 1381 O O . GLY A 1 185 ? 4.965 23.875 3.967 1 94.31 185 GLY A O 1
ATOM 1382 N N . HIS A 1 186 ? 6.34 22.656 2.703 1 94.56 186 HIS A N 1
ATOM 1383 C CA . HIS A 1 186 ? 5.797 21.375 3.123 1 94.56 186 HIS A CA 1
ATOM 1384 C C . HIS A 1 186 ? 6.43 20.906 4.434 1 94.56 186 HIS A C 1
ATOM 1386 O O . HIS A 1 186 ? 7.656 20.891 4.562 1 94.56 186 HIS A O 1
ATOM 1392 N N . ILE A 1 187 ? 5.656 20.594 5.383 1 93.62 187 ILE A N 1
ATOM 1393 C CA . ILE A 1 187 ? 6.121 19.969 6.613 1 93.62 187 ILE A CA 1
ATOM 1394 C C . ILE A 1 187 ? 6.004 18.438 6.492 1 93.62 187 ILE A C 1
ATOM 1396 O O . ILE A 1 187 ? 4.914 17.922 6.242 1 93.62 187 ILE A O 1
ATOM 1400 N N . GLY A 1 188 ? 7.125 17.688 6.582 1 96.75 188 GLY A N 1
ATOM 1401 C CA . GLY A 1 188 ? 6.949 16.25 6.633 1 96.75 188 GLY A CA 1
ATOM 1402 C C . GLY A 1 188 ? 8.094 15.477 5.992 1 96.75 188 GLY A C 1
ATOM 1403 O O . GLY A 1 188 ? 8.242 14.273 6.211 1 96.75 188 GLY A O 1
ATOM 1404 N N . PHE A 1 189 ? 8.938 16.172 5.145 1 98.19 189 PHE A N 1
ATOM 1405 C CA . PHE A 1 189 ? 9.992 15.445 4.445 1 98.19 189 PHE A CA 1
ATOM 1406 C C . PHE A 1 189 ? 11.008 14.883 5.43 1 98.19 189 PHE A C 1
ATOM 1408 O O . PHE A 1 189 ? 11.555 13.797 5.211 1 98.19 189 PHE A O 1
ATOM 1415 N N . ALA A 1 190 ? 11.242 15.641 6.52 1 97.25 190 ALA A N 1
ATOM 1416 C CA . ALA A 1 190 ? 12.164 15.188 7.559 1 97.25 190 ALA A CA 1
ATOM 1417 C C . ALA A 1 190 ? 11.617 13.969 8.289 1 97.25 190 ALA A C 1
ATOM 1419 O O . ALA A 1 190 ? 12.344 13.297 9.023 1 97.25 190 ALA A O 1
ATOM 1420 N N . GLN A 1 191 ? 10.43 13.625 8.109 1 98.31 191 GLN A N 1
ATOM 1421 C CA . GLN A 1 191 ? 9.781 12.445 8.68 1 98.31 191 GLN A CA 1
ATOM 1422 C C . GLN A 1 191 ? 9.633 11.344 7.637 1 98.31 191 GLN A C 1
ATOM 1424 O O . GLN A 1 191 ? 9.992 10.195 7.891 1 98.31 191 GLN A O 1
ATOM 1429 N N . SER A 1 192 ? 9.195 11.719 6.398 1 98.69 192 SER A N 1
ATOM 1430 C CA . SER A 1 192 ? 8.945 10.742 5.344 1 98.69 192 SER A CA 1
ATOM 1431 C C . SER A 1 192 ? 10.234 10.023 4.941 1 98.69 192 SER A C 1
ATOM 1433 O O . SER A 1 192 ? 10.25 8.797 4.812 1 98.69 192 SER A O 1
ATOM 1435 N N . ILE A 1 193 ? 11.328 10.773 4.77 1 98.81 193 ILE A N 1
ATOM 1436 C CA . ILE A 1 193 ? 12.57 10.18 4.285 1 98.81 193 ILE A CA 1
ATOM 1437 C C . ILE A 1 193 ? 13.117 9.195 5.32 1 98.81 193 ILE A C 1
ATOM 1439 O O . ILE A 1 193 ? 13.422 8.047 4.992 1 98.81 193 ILE A O 1
ATOM 1443 N N . PRO A 1 194 ? 13.18 9.547 6.641 1 98.56 194 PRO A N 1
ATOM 1444 C CA . PRO A 1 194 ? 13.648 8.578 7.633 1 98.56 194 PRO A CA 1
ATOM 1445 C C . PRO A 1 194 ? 12.742 7.359 7.746 1 98.56 194 PRO A C 1
ATOM 1447 O O . PRO A 1 194 ? 13.219 6.246 7.977 1 98.56 194 PRO A O 1
ATOM 1450 N N . MET A 1 195 ? 11.461 7.531 7.59 1 98.5 195 MET A N 1
ATOM 1451 C CA . MET A 1 195 ? 10.555 6.383 7.664 1 98.5 195 MET A CA 1
ATOM 1452 C C . MET A 1 195 ? 10.812 5.418 6.512 1 98.5 195 MET A C 1
ATOM 1454 O O . MET A 1 195 ? 10.875 4.203 6.719 1 98.5 195 MET A O 1
ATOM 1458 N N . ILE A 1 196 ? 10.945 5.961 5.262 1 98.75 196 ILE A N 1
ATOM 1459 C CA . ILE A 1 196 ? 11.266 5.133 4.102 1 98.75 196 ILE A CA 1
ATOM 1460 C C . ILE A 1 196 ? 12.594 4.414 4.336 1 98.75 196 ILE A C 1
ATOM 1462 O O . ILE A 1 196 ? 12.703 3.211 4.102 1 98.75 196 ILE A O 1
ATOM 1466 N N . SER A 1 197 ? 13.555 5.219 4.824 1 98.31 197 SER A N 1
ATOM 1467 C CA . SER A 1 197 ? 14.883 4.672 5.102 1 98.31 197 SER A CA 1
ATOM 1468 C C . SER A 1 197 ? 14.805 3.525 6.105 1 98.31 197 SER A C 1
ATOM 1470 O O . SER A 1 197 ? 15.43 2.48 5.91 1 98.31 197 SER A O 1
ATOM 1472 N N . LYS A 1 198 ? 14.062 3.727 7.172 1 97.62 198 LYS A N 1
ATOM 1473 C CA . LYS A 1 198 ? 13.914 2.707 8.203 1 97.62 198 LYS A CA 1
ATOM 1474 C C . LYS A 1 198 ? 13.25 1.451 7.648 1 97.62 198 LYS A C 1
ATOM 1476 O O . LYS A 1 198 ? 13.695 0.334 7.914 1 97.62 198 LYS A O 1
ATOM 1481 N N . ALA A 1 199 ? 12.227 1.602 6.906 1 97.94 199 ALA A N 1
ATOM 1482 C CA . ALA A 1 199 ? 11.445 0.48 6.379 1 97.94 199 ALA A CA 1
ATOM 1483 C C . ALA A 1 199 ? 12.281 -0.352 5.406 1 97.94 199 ALA A C 1
ATOM 1485 O O . ALA A 1 199 ? 12.328 -1.58 5.516 1 97.94 199 ALA A O 1
ATOM 1486 N N . LEU A 1 200 ? 12.961 0.29 4.469 1 98.31 200 LEU A N 1
ATOM 1487 C CA . LEU A 1 200 ? 13.633 -0.403 3.371 1 98.31 200 LEU A CA 1
ATOM 1488 C C . LEU A 1 200 ? 15.07 -0.743 3.742 1 98.31 200 LEU A C 1
ATOM 1490 O O . LEU A 1 200 ? 15.695 -1.593 3.104 1 98.31 200 LEU A O 1
ATOM 1494 N N . GLY A 1 201 ? 15.586 -0.02 4.738 1 97.75 201 GLY A N 1
ATOM 1495 C CA . GLY A 1 201 ? 17 -0.196 5.07 1 97.75 201 GLY A CA 1
ATOM 1496 C C . GLY A 1 201 ? 17.922 0.586 4.16 1 97.75 201 GLY A C 1
ATOM 1497 O O . GLY A 1 201 ? 19.016 0.126 3.846 1 97.75 201 GLY A O 1
ATOM 1498 N N . LEU A 1 202 ? 17.438 1.72 3.633 1 98 202 LEU A N 1
ATOM 1499 C CA . LEU A 1 202 ? 18.266 2.6 2.814 1 98 202 LEU A CA 1
ATOM 1500 C C . LEU A 1 202 ? 19.031 3.592 3.684 1 98 202 LEU A C 1
ATOM 1502 O O . LEU A 1 202 ? 18.422 4.391 4.398 1 98 202 LEU A O 1
ATOM 1506 N N . GLU A 1 203 ? 20.25 3.623 3.633 1 97.69 203 GLU A N 1
ATOM 1507 C CA . GLU A 1 203 ? 21.062 4.496 4.465 1 97.69 203 GLU A CA 1
ATOM 1508 C C . GLU A 1 203 ? 21.328 5.832 3.775 1 97.69 203 GLU A C 1
ATOM 1510 O O . GLU A 1 203 ? 21.375 5.902 2.545 1 97.69 203 GLU A O 1
ATOM 1515 N N . TYR A 1 204 ? 21.484 6.82 4.551 1 98.12 204 TYR A N 1
ATOM 1516 C CA . TYR A 1 204 ? 21.859 8.141 4.062 1 98.12 204 TYR A CA 1
ATOM 1517 C C . TYR A 1 204 ? 22.75 8.859 5.078 1 98.12 204 TYR A C 1
ATOM 1519 O O . TYR A 1 204 ? 22.766 8.5 6.258 1 98.12 204 TYR A O 1
ATOM 1527 N N . ASP A 1 205 ? 23.5 9.883 4.617 1 98.25 205 ASP A N 1
ATOM 1528 C CA . ASP A 1 205 ? 24.391 10.688 5.461 1 98.25 205 ASP A CA 1
ATOM 1529 C C . ASP A 1 205 ? 23.703 11.977 5.906 1 98.25 205 ASP A C 1
ATOM 1531 O O . ASP A 1 205 ? 23.906 12.438 7.031 1 98.25 205 ASP A O 1
ATOM 1535 N N . GLU A 1 206 ? 22.938 12.477 4.984 1 97.75 206 GLU A N 1
ATOM 1536 C CA . GLU A 1 206 ? 22.312 13.766 5.27 1 97.75 206 GLU A CA 1
ATOM 1537 C C . GLU A 1 206 ? 21.062 13.984 4.43 1 97.75 206 GLU A C 1
ATOM 1539 O O . GLU A 1 206 ? 20.891 13.344 3.387 1 97.75 206 GLU A O 1
ATOM 1544 N N . ILE A 1 207 ? 20.203 14.734 4.949 1 98.25 207 ILE A N 1
ATOM 1545 C CA . ILE A 1 207 ? 19.047 15.227 4.23 1 98.25 207 ILE A CA 1
ATOM 1546 C C . ILE A 1 207 ? 19.156 16.734 4.039 1 98.25 207 ILE A C 1
ATOM 1548 O O . ILE A 1 207 ? 19.344 17.484 5.004 1 98.25 207 ILE A O 1
ATOM 1552 N N . THR A 1 208 ? 19.109 17.203 2.816 1 98.38 208 THR A N 1
ATOM 1553 C CA . THR A 1 208 ? 19.078 18.625 2.508 1 98.38 208 THR A CA 1
ATOM 1554 C C . THR A 1 208 ? 17.719 19.031 1.944 1 98.38 208 THR A C 1
ATOM 1556 O O . THR A 1 208 ? 17.109 18.281 1.173 1 98.38 208 THR A O 1
ATOM 1559 N N . GLN A 1 209 ? 17.266 20.219 2.387 1 97.75 209 GLN A N 1
ATOM 1560 C CA . GLN A 1 209 ? 15.992 20.719 1.903 1 97.75 209 GLN A CA 1
ATOM 1561 C C . GLN A 1 209 ? 16.141 22.094 1.25 1 97.75 209 GLN A C 1
ATOM 1563 O O . GLN A 1 209 ? 16.953 22.906 1.701 1 97.75 209 GLN A O 1
ATOM 1568 N N . THR A 1 210 ? 15.383 22.266 0.194 1 97.75 210 THR A N 1
ATOM 1569 C CA . THR A 1 210 ? 15.359 23.562 -0.495 1 97.75 210 THR A CA 1
ATOM 1570 C C . THR A 1 210 ? 13.93 24 -0.775 1 97.75 210 THR A C 1
ATOM 1572 O O . THR A 1 210 ? 13.07 23.172 -1.092 1 97.75 210 THR A O 1
ATOM 1575 N N . LEU A 1 211 ? 13.648 25.266 -0.557 1 98.12 211 LEU A N 1
ATOM 1576 C CA . LEU A 1 211 ? 12.406 25.938 -0.946 1 98.12 211 LEU A CA 1
ATOM 1577 C C . LEU A 1 211 ? 12.656 26.938 -2.064 1 98.12 211 LEU A C 1
ATOM 1579 O O . LEU A 1 211 ? 13.547 27.781 -1.952 1 98.12 211 LEU A O 1
ATOM 1583 N N . GLU A 1 212 ? 11.938 26.766 -3.141 1 98.25 212 GLU A N 1
ATOM 1584 C CA . GLU A 1 212 ? 12.039 27.688 -4.258 1 98.25 212 GLU A CA 1
ATOM 1585 C C . GLU A 1 212 ? 10.664 28.25 -4.637 1 98.25 212 GLU A C 1
ATOM 1587 O O . GLU A 1 212 ? 9.664 27.516 -4.602 1 98.25 212 GLU A O 1
ATOM 1592 N N . PRO A 1 213 ? 10.664 29.484 -4.957 1 98.5 213 PRO A N 1
ATOM 1593 C CA . PRO A 1 213 ? 9.383 30.047 -5.391 1 98.5 213 PRO A CA 1
ATOM 1594 C C . PRO A 1 213 ? 8.969 29.562 -6.781 1 98.5 213 PRO A C 1
ATOM 1596 O O . PRO A 1 213 ? 9.82 29.406 -7.66 1 98.5 213 PRO A O 1
ATOM 1599 N N . ILE A 1 214 ? 7.734 29.219 -6.945 1 98.56 214 ILE A N 1
ATOM 1600 C CA . ILE A 1 214 ? 7.148 29.062 -8.273 1 98.56 214 ILE A CA 1
ATOM 1601 C C . ILE A 1 214 ? 6.613 30.406 -8.758 1 98.56 214 ILE A C 1
ATOM 1603 O O . ILE A 1 214 ? 5.598 30.891 -8.266 1 98.56 214 ILE A O 1
ATOM 1607 N N . VAL A 1 215 ? 7.285 30.984 -9.68 1 98.62 215 VAL A N 1
ATOM 1608 C CA . VAL A 1 215 ? 6.949 32.312 -10.164 1 98.62 215 VAL A CA 1
ATOM 1609 C C . VAL A 1 215 ? 5.961 32.219 -11.32 1 98.62 215 VAL A C 1
ATOM 1611 O O . VAL A 1 215 ? 6.164 31.438 -12.258 1 98.62 215 VAL A O 1
ATOM 1614 N N . SER A 1 216 ? 4.949 32.969 -11.258 1 98.56 216 SER A N 1
ATOM 1615 C CA . SER A 1 216 ? 3.898 32.906 -12.266 1 98.56 216 SER A CA 1
ATOM 1616 C C . SER A 1 216 ? 4.242 33.781 -13.477 1 98.56 216 SER A C 1
ATOM 1618 O O . SER A 1 216 ? 4.766 34.875 -13.336 1 98.56 216 SER A O 1
ATOM 1620 N N . ASN A 1 217 ? 3.9 33.281 -14.625 1 98.38 217 ASN A N 1
ATOM 1621 C CA . ASN A 1 217 ? 4.016 34.031 -15.852 1 98.38 217 ASN A CA 1
ATOM 1622 C C . ASN A 1 217 ? 2.674 34.656 -16.266 1 98.38 217 ASN A C 1
ATOM 1624 O O . ASN A 1 217 ? 2.6 35.406 -17.234 1 98.38 217 ASN A O 1
ATOM 1628 N N . THR A 1 218 ? 1.65 34.281 -15.539 1 98.31 218 THR A N 1
ATOM 1629 C CA . THR A 1 218 ? 0.299 34.75 -15.852 1 98.31 218 THR A CA 1
ATOM 1630 C C . THR A 1 218 ? -0.43 35.188 -14.586 1 98.31 218 THR A C 1
ATOM 1632 O O . THR A 1 218 ? 0.099 35.062 -13.477 1 98.31 218 THR A O 1
ATOM 1635 N N . HIS A 1 219 ? -1.589 35.844 -14.812 1 98.19 219 HIS A N 1
ATOM 1636 C CA . HIS A 1 219 ? -2.451 36.219 -13.695 1 98.19 219 HIS A CA 1
ATOM 1637 C C . HIS A 1 219 ? -3.148 34.969 -13.125 1 98.19 219 HIS A C 1
ATOM 1639 O O . HIS A 1 219 ? -3.617 34.125 -13.875 1 98.19 219 HIS A O 1
ATOM 1645 N N . ARG A 1 220 ? -3.088 34.781 -11.844 1 98.25 220 ARG A N 1
ATOM 1646 C CA . ARG A 1 220 ? -3.824 33.781 -11.078 1 98.25 220 ARG A CA 1
ATOM 1647 C C . ARG A 1 220 ? -4.52 34.406 -9.875 1 98.25 220 ARG A C 1
ATOM 1649 O O . ARG A 1 220 ? -4.004 35.344 -9.289 1 98.25 220 ARG A O 1
ATOM 1656 N N . GLU A 1 221 ? -5.711 33.906 -9.562 1 97.38 221 GLU A N 1
ATOM 1657 C CA . GLU A 1 221 ? -6.391 34.531 -8.422 1 97.38 221 GLU A CA 1
ATOM 1658 C C . GLU A 1 221 ? -7.312 33.5 -7.734 1 97.38 221 GLU A C 1
ATOM 1660 O O . GLU A 1 221 ? -7.914 32.656 -8.391 1 97.38 221 GLU A O 1
ATOM 1665 N N . THR A 1 222 ? -7.266 33.5 -6.508 1 97.12 222 THR A N 1
ATOM 1666 C CA . THR A 1 222 ? -8.242 32.844 -5.656 1 97.12 222 THR A CA 1
ATOM 1667 C C . THR A 1 222 ? -9.023 33.844 -4.82 1 97.12 222 THR A C 1
ATOM 1669 O O . THR A 1 222 ? -8.727 35.062 -4.859 1 97.12 222 THR A O 1
ATOM 1672 N N . PRO A 1 223 ? -9.992 33.438 -4.059 1 95.06 223 PRO A N 1
ATOM 1673 C CA . PRO A 1 223 ? -10.719 34.375 -3.221 1 95.06 223 PRO A CA 1
ATOM 1674 C C . PRO A 1 223 ? -9.82 35.094 -2.205 1 95.06 223 PRO A C 1
ATOM 1676 O O . PRO A 1 223 ? -10.125 36.188 -1.762 1 95.06 223 PRO A O 1
ATOM 1679 N N . CYS A 1 224 ? -8.664 34.562 -1.929 1 94.12 224 CYS A N 1
ATOM 1680 C CA . CYS A 1 224 ? -7.906 35.125 -0.812 1 94.12 224 CYS A CA 1
ATOM 1681 C C . CYS A 1 224 ? -6.598 35.719 -1.292 1 94.12 224 CYS A C 1
ATOM 1683 O O . CYS A 1 224 ? -5.879 36.344 -0.512 1 94.12 224 CYS A O 1
ATOM 1685 N N . VAL A 1 225 ? -6.289 35.562 -2.615 1 97 225 VAL A N 1
ATOM 1686 C CA . VAL A 1 225 ? -4.988 36.062 -3.051 1 97 225 VAL A CA 1
ATOM 1687 C C . VAL A 1 225 ? -5.023 36.375 -4.547 1 97 225 VAL A C 1
ATOM 1689 O O . VAL A 1 225 ? -5.738 35.719 -5.305 1 97 225 VAL A O 1
ATOM 1692 N N . LYS A 1 226 ? -4.336 37.406 -4.91 1 97.44 226 LYS A N 1
ATOM 1693 C CA . LYS A 1 226 ? -4.105 37.75 -6.309 1 97.44 226 LYS A CA 1
ATOM 1694 C C . LYS A 1 226 ? -2.621 37.688 -6.656 1 97.44 226 LYS A C 1
ATOM 1696 O O . LYS A 1 226 ? -1.777 38.188 -5.926 1 97.44 226 LYS A O 1
ATOM 1701 N N . VAL A 1 227 ? -2.365 36.969 -7.77 1 98.5 227 VAL A N 1
ATOM 1702 C CA . VAL A 1 227 ? -0.992 36.781 -8.227 1 98.5 227 VAL A CA 1
ATOM 1703 C C . VAL A 1 227 ? -0.831 37.344 -9.633 1 98.5 227 VAL A C 1
ATOM 1705 O O . VAL A 1 227 ? -1.48 36.906 -10.578 1 98.5 227 VAL A O 1
ATOM 1708 N N . LYS A 1 228 ? 0.021 38.406 -9.742 1 98.31 228 LYS A N 1
ATOM 1709 C CA . LYS A 1 228 ? 0.368 38.969 -11.047 1 98.31 228 LYS A CA 1
ATOM 1710 C C . LYS A 1 228 ? 1.609 38.281 -11.617 1 98.31 228 LYS A C 1
ATOM 1712 O O . LYS A 1 228 ? 2.363 37.625 -10.891 1 98.31 228 LYS A O 1
ATOM 1717 N N . PRO A 1 229 ? 1.717 38.375 -12.977 1 98.31 229 PRO A N 1
ATOM 1718 C CA . PRO A 1 229 ? 2.971 37.844 -13.539 1 98.31 229 PRO A CA 1
ATOM 1719 C C . PRO A 1 229 ? 4.203 38.375 -12.805 1 98.31 229 PRO A C 1
ATOM 1721 O O . PRO A 1 229 ? 4.277 39.594 -12.508 1 98.31 229 PRO A O 1
ATOM 1724 N N . GLY A 1 230 ? 5.09 37.469 -12.461 1 98.5 230 GLY A N 1
ATOM 1725 C CA . GLY A 1 230 ? 6.293 37.875 -11.734 1 98.5 230 GLY A CA 1
ATOM 1726 C C . GLY A 1 230 ? 6.191 37.625 -10.242 1 98.5 230 GLY A C 1
ATOM 1727 O O . GLY A 1 230 ? 7.203 37.625 -9.531 1 98.5 230 GLY A O 1
ATOM 1728 N N . MET A 1 231 ? 5.035 37.375 -9.773 1 98.62 231 MET A N 1
ATOM 1729 C CA . MET A 1 231 ? 4.812 37.094 -8.352 1 98.62 231 MET A CA 1
ATOM 1730 C C . MET A 1 231 ? 4.84 35.594 -8.078 1 98.62 231 MET A C 1
ATOM 1732 O O . MET A 1 231 ? 4.797 34.781 -9.008 1 98.62 231 MET A O 1
ATOM 1736 N N . VAL A 1 232 ? 4.91 35.281 -6.855 1 98.69 232 VAL A N 1
ATOM 1737 C CA . VAL A 1 232 ? 5.004 33.906 -6.414 1 98.69 232 VAL A CA 1
ATOM 1738 C C . VAL A 1 232 ? 3.613 33.281 -6.414 1 98.69 232 VAL A C 1
ATOM 1740 O O . VAL A 1 232 ? 2.689 33.781 -5.781 1 98.69 232 VAL A O 1
ATOM 1743 N N . ALA A 1 233 ? 3.488 32.125 -7.145 1 98.56 233 ALA A N 1
ATOM 1744 C CA . ALA A 1 233 ? 2.227 31.406 -7.227 1 98.56 233 ALA A CA 1
ATOM 1745 C C . ALA A 1 233 ? 2.217 30.219 -6.266 1 98.56 233 ALA A C 1
ATOM 1747 O O . ALA A 1 233 ? 1.17 29.609 -6.039 1 98.56 233 ALA A O 1
ATOM 1748 N N . GLY A 1 234 ? 3.334 29.906 -5.797 1 98.06 234 GLY A N 1
ATOM 1749 C CA . GLY A 1 234 ? 3.471 28.781 -4.891 1 98.06 234 GLY A CA 1
ATOM 1750 C C . GLY A 1 234 ? 4.914 28.453 -4.562 1 98.06 234 GLY A C 1
ATOM 1751 O O . GLY A 1 234 ? 5.809 29.266 -4.762 1 98.06 234 GLY A O 1
ATOM 1752 N N . CYS A 1 235 ? 5.145 27.312 -3.988 1 98.38 235 CYS A N 1
ATOM 1753 C CA . CYS A 1 235 ? 6.441 26.906 -3.465 1 98.38 235 CYS A CA 1
ATOM 1754 C C . CYS A 1 235 ? 6.801 25.5 -3.928 1 98.38 235 CYS A C 1
ATOM 1756 O O . CYS A 1 235 ? 5.965 24.594 -3.889 1 98.38 235 CYS A O 1
ATOM 1758 N N . GLU A 1 236 ? 7.957 25.375 -4.469 1 98.19 236 GLU A N 1
ATOM 1759 C CA . GLU A 1 236 ? 8.562 24.062 -4.711 1 98.19 236 GLU A CA 1
ATOM 1760 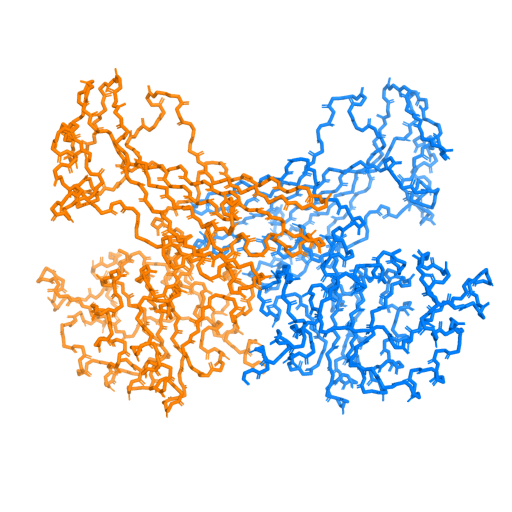C C . GLU A 1 236 ? 9.484 23.656 -3.562 1 98.19 236 GLU A C 1
ATOM 1762 O O . GLU A 1 236 ? 10.531 24.266 -3.357 1 98.19 236 GLU A O 1
ATOM 1767 N N . HIS A 1 237 ? 9.047 22.703 -2.781 1 98.69 237 HIS A N 1
ATOM 1768 C CA . HIS A 1 237 ? 9.852 22.172 -1.685 1 98.69 237 HIS A CA 1
ATOM 1769 C C . HIS A 1 237 ? 10.492 20.844 -2.059 1 98.69 237 HIS A C 1
ATOM 1771 O O . HIS A 1 237 ? 9.812 19.922 -2.514 1 98.69 237 HIS A O 1
ATOM 1777 N N . ARG A 1 238 ? 11.844 20.766 -1.962 1 98.62 238 ARG A N 1
ATOM 1778 C CA . ARG A 1 238 ? 12.594 19.562 -2.311 1 98.62 238 ARG A CA 1
ATOM 1779 C C . ARG A 1 238 ? 13.445 19.094 -1.141 1 98.62 238 ARG A C 1
ATOM 1781 O O . ARG A 1 238 ? 14.07 19.906 -0.452 1 98.62 238 ARG A O 1
ATOM 1788 N N . ALA A 1 239 ? 13.398 17.812 -0.855 1 98.81 239 ALA A N 1
ATOM 1789 C CA . ALA A 1 239 ? 14.289 17.172 0.117 1 98.81 239 ALA A CA 1
ATOM 1790 C C . ALA A 1 239 ? 15.07 16.031 -0.519 1 98.81 239 ALA A C 1
ATOM 1792 O O . ALA A 1 239 ? 14.508 15.211 -1.245 1 98.81 239 ALA A O 1
ATOM 1793 N N . VAL A 1 240 ? 16.391 15.969 -0.279 1 98.81 240 VAL A N 1
ATOM 1794 C CA . VAL A 1 240 ? 17.266 14.961 -0.871 1 98.81 240 VAL A CA 1
ATOM 1795 C C . VAL A 1 240 ? 18.109 14.305 0.22 1 98.81 240 VAL A C 1
ATOM 1797 O O . VAL A 1 240 ? 18.844 14.984 0.946 1 98.81 240 VAL A O 1
ATOM 1800 N N . ALA A 1 241 ? 17.953 13.039 0.393 1 98.88 241 ALA A N 1
ATOM 1801 C CA . ALA A 1 241 ? 18.875 12.25 1.205 1 98.88 241 ALA A CA 1
ATOM 1802 C C . ALA A 1 241 ? 20.031 11.711 0.363 1 98.88 241 ALA A C 1
ATOM 1804 O O . ALA A 1 241 ? 19.812 11.078 -0.672 1 98.88 241 ALA A O 1
ATOM 1805 N N . THR A 1 242 ? 21.25 11.945 0.807 1 98.75 242 THR A N 1
ATOM 1806 C CA . THR A 1 242 ? 22.406 11.516 0.044 1 98.75 242 THR A CA 1
ATOM 1807 C C . THR A 1 242 ? 23.281 10.57 0.868 1 98.75 242 THR A C 1
ATOM 1809 O O . THR A 1 242 ? 23.328 10.672 2.096 1 98.75 242 THR A O 1
ATOM 1812 N N . LYS A 1 243 ? 23.875 9.617 0.23 1 98.31 243 LYS A N 1
ATOM 1813 C CA . LYS A 1 243 ? 24.906 8.719 0.759 1 98.31 243 LYS A CA 1
ATOM 1814 C C . LYS A 1 243 ? 26.156 8.742 -0.118 1 98.31 243 LYS A C 1
ATOM 1816 O O . LYS A 1 243 ? 26.078 8.414 -1.305 1 98.31 243 LYS A O 1
ATOM 1821 N N . ASN A 1 244 ? 27.312 9.148 0.44 1 97.56 244 ASN A N 1
ATOM 1822 C CA . ASN A 1 244 ? 28.547 9.25 -0.317 1 97.56 244 ASN A CA 1
ATOM 1823 C C . ASN A 1 244 ? 28.375 10.07 -1.591 1 97.56 244 ASN A C 1
ATOM 1825 O O . ASN A 1 244 ? 28.781 9.656 -2.67 1 97.56 244 ASN A O 1
ATOM 1829 N N . GLY A 1 245 ? 27.625 11.086 -1.47 1 96.25 245 GLY A N 1
ATOM 1830 C CA . GLY A 1 245 ? 27.438 12.031 -2.559 1 96.25 245 GLY A CA 1
ATOM 1831 C C . GLY A 1 245 ? 26.375 11.602 -3.549 1 96.25 245 GLY A C 1
ATOM 1832 O O . GLY A 1 245 ? 26.016 12.352 -4.457 1 96.25 245 GLY A O 1
ATOM 1833 N N . LYS A 1 246 ? 25.859 10.438 -3.385 1 97.88 246 LYS A N 1
ATOM 1834 C CA . LYS A 1 246 ? 24.828 9.93 -4.289 1 97.88 246 LYS A CA 1
ATOM 1835 C C . LYS A 1 246 ? 23.438 10.133 -3.705 1 97.88 246 LYS A C 1
ATOM 1837 O O . LYS A 1 246 ? 23.219 9.898 -2.516 1 97.88 246 LYS A O 1
ATOM 1842 N N . GLN A 1 247 ? 22.484 10.602 -4.535 1 98.69 247 GLN A N 1
ATOM 1843 C CA . GLN A 1 247 ? 21.109 10.766 -4.094 1 98.69 247 GLN A CA 1
ATOM 1844 C C . GLN A 1 247 ? 20.422 9.414 -3.895 1 98.69 247 GLN A C 1
ATOM 1846 O O . GLN A 1 247 ? 20.375 8.594 -4.812 1 98.69 247 GLN A O 1
ATOM 1851 N N . ILE A 1 248 ? 19.875 9.148 -2.756 1 98.81 248 ILE A N 1
ATOM 1852 C CA . ILE A 1 248 ? 19.234 7.879 -2.404 1 98.81 248 ILE A CA 1
ATOM 1853 C C . ILE A 1 248 ? 17.719 8.039 -2.412 1 98.81 248 ILE A C 1
ATOM 1855 O O . ILE A 1 248 ? 17 7.215 -2.98 1 98.81 248 ILE A O 1
ATOM 1859 N N . ILE A 1 249 ? 17.234 9.039 -1.774 1 98.94 249 ILE A N 1
ATOM 1860 C CA . ILE A 1 249 ? 15.82 9.367 -1.741 1 98.94 249 ILE A CA 1
ATOM 1861 C C . ILE A 1 249 ? 15.617 10.844 -2.051 1 98.94 249 ILE A C 1
ATOM 1863 O O . ILE A 1 249 ? 16.234 11.711 -1.414 1 98.94 249 ILE A O 1
ATOM 1867 N N . THR A 1 250 ? 14.844 11.188 -3.021 1 98.94 250 THR A N 1
ATOM 1868 C CA . THR A 1 250 ? 14.469 12.547 -3.379 1 98.94 250 THR A CA 1
ATOM 1869 C C . THR A 1 250 ? 12.953 12.711 -3.365 1 98.94 250 THR A C 1
ATOM 1871 O O . THR A 1 250 ? 12.242 12.016 -4.094 1 98.94 250 THR A O 1
ATOM 1874 N N . LEU A 1 251 ? 12.477 13.586 -2.529 1 98.94 251 LEU A N 1
ATOM 1875 C CA . LEU A 1 251 ? 11.055 13.922 -2.461 1 98.94 251 LEU A CA 1
ATOM 1876 C C . LEU A 1 251 ? 10.82 15.383 -2.83 1 98.94 251 LEU A C 1
ATOM 1878 O O . LEU A 1 251 ? 11.57 16.266 -2.395 1 98.94 251 LEU A O 1
ATOM 1882 N N . GLU A 1 252 ? 9.82 15.602 -3.645 1 98.81 252 GLU A N 1
ATOM 1883 C CA . GLU A 1 252 ? 9.469 16.953 -4.074 1 98.81 252 GLU A CA 1
ATOM 1884 C C . GLU A 1 252 ? 7.969 17.203 -3.957 1 98.81 252 GLU A C 1
ATOM 1886 O O . GLU A 1 252 ? 7.164 16.312 -4.246 1 98.81 252 GLU A O 1
ATOM 1891 N N . HIS A 1 253 ? 7.66 18.281 -3.463 1 98.69 253 HIS A N 1
ATOM 1892 C CA . HIS A 1 253 ? 6.273 18.734 -3.391 1 98.69 253 HIS A CA 1
ATOM 1893 C C . HIS A 1 253 ? 6.113 20.109 -4.031 1 98.69 253 HIS A C 1
ATOM 1895 O O . HIS A 1 253 ? 6.617 21.109 -3.51 1 98.69 253 HIS A O 1
ATOM 1901 N N . LEU A 1 254 ? 5.484 20.141 -5.195 1 98.19 254 LEU A N 1
ATOM 1902 C CA . LEU A 1 254 ? 5.203 21.375 -5.926 1 98.19 254 LEU A CA 1
ATOM 1903 C C . LEU A 1 254 ? 3.779 21.844 -5.656 1 98.19 254 LEU A C 1
ATOM 1905 O O . LEU A 1 254 ? 2.816 21.234 -6.113 1 98.19 254 LEU A O 1
ATOM 1909 N N . LEU A 1 255 ? 3.668 22.906 -4.953 1 97.44 255 LEU A N 1
ATOM 1910 C CA . LEU A 1 255 ? 2.387 23.484 -4.547 1 97.44 255 LEU A CA 1
ATOM 1911 C C . LEU A 1 255 ? 2.176 24.859 -5.18 1 97.44 255 LEU A C 1
ATOM 1913 O O . LEU A 1 255 ? 2.998 25.75 -5.004 1 97.44 255 LEU A O 1
ATOM 1917 N N . GLN A 1 256 ? 1.111 25.062 -5.922 1 98.06 256 GLN A N 1
ATOM 1918 C CA . GLN A 1 256 ? 0.829 26.359 -6.547 1 98.06 256 GLN A CA 1
ATOM 1919 C C . GLN A 1 256 ? -0.666 26.531 -6.805 1 98.06 256 GLN A C 1
ATOM 1921 O O . GLN A 1 256 ? -1.408 25.547 -6.859 1 98.06 256 GLN A O 1
ATOM 1926 N N . ILE A 1 257 ? -1.068 27.766 -6.906 1 98.25 257 ILE A N 1
ATOM 1927 C CA . ILE A 1 257 ? -2.475 27.969 -7.227 1 98.25 257 ILE A CA 1
ATOM 1928 C C . ILE A 1 257 ? -2.672 27.906 -8.742 1 98.25 257 ILE A C 1
ATOM 1930 O O . ILE A 1 257 ? -1.807 28.344 -9.508 1 98.25 257 ILE A O 1
ATOM 1934 N N . HIS A 1 258 ? -3.713 27.266 -9.164 1 98.06 258 HIS A N 1
ATOM 1935 C CA . HIS A 1 258 ? -4.164 27.203 -10.555 1 98.06 258 HIS A CA 1
ATOM 1936 C C . HIS A 1 258 ? -3.027 26.781 -11.484 1 98.06 258 HIS A C 1
ATOM 1938 O O . HIS A 1 258 ? -2.738 27.469 -12.461 1 98.06 258 HIS A O 1
ATOM 1944 N N . PRO A 1 259 ? -2.48 25.547 -11.203 1 98 259 PRO A N 1
ATOM 1945 C CA . PRO A 1 259 ? -1.38 25.094 -12.055 1 98 259 PRO A CA 1
ATOM 1946 C C . PRO A 1 259 ? -1.776 25 -13.523 1 98 259 PRO A C 1
ATOM 1948 O O . PRO A 1 259 ? -0.928 25.141 -14.414 1 98 259 PRO A O 1
ATOM 1951 N N . GLU A 1 260 ? -3.014 24.781 -13.828 1 96.75 260 GLU A N 1
ATOM 1952 C CA . GLU A 1 260 ? -3.508 24.609 -15.195 1 96.75 260 GLU A CA 1
ATOM 1953 C C . GLU A 1 260 ? -3.303 25.875 -16.016 1 96.75 260 GLU A C 1
ATOM 1955 O O . GLU A 1 260 ? -3.26 25.828 -17.25 1 96.75 260 GLU A O 1
ATOM 1960 N N . CYS A 1 261 ? -3.211 27.047 -15.352 1 97.62 261 CYS A N 1
ATOM 1961 C CA . CYS A 1 261 ? -3.01 28.312 -16.047 1 97.62 261 CYS A CA 1
ATOM 1962 C C . CYS A 1 261 ? -1.721 28.297 -16.859 1 97.62 261 CYS A C 1
ATOM 1964 O O . CYS A 1 261 ? -1.566 29.062 -17.812 1 97.62 261 CYS A O 1
ATOM 1966 N N . GLU A 1 262 ? -0.803 27.484 -16.484 1 97.31 262 GLU A N 1
ATOM 1967 C CA . GLU A 1 262 ? 0.445 27.359 -17.234 1 97.31 262 GLU A CA 1
ATOM 1968 C C . GLU A 1 262 ? 0.688 25.906 -17.656 1 97.31 262 GLU A C 1
ATOM 1970 O O . GLU A 1 262 ? 1.831 25.453 -17.703 1 97.31 262 GLU A O 1
ATOM 1975 N N . ALA A 1 263 ? -0.319 25.109 -17.812 1 97 263 ALA A N 1
ATOM 1976 C CA . ALA A 1 263 ? -0.347 23.766 -18.375 1 97 263 ALA A CA 1
ATOM 1977 C C . ALA A 1 263 ? 0.396 22.781 -17.469 1 97 263 ALA A C 1
ATOM 1979 O O . ALA A 1 263 ? 1.033 21.844 -17.969 1 97 263 ALA A O 1
ATOM 1980 N N . VAL A 1 264 ? 0.423 23.094 -16.188 1 97 264 VAL A N 1
ATOM 1981 C CA . VAL A 1 264 ? 0.996 22.156 -15.242 1 97 264 VAL A CA 1
ATOM 1982 C C . VAL A 1 264 ? -0.085 21.188 -14.758 1 97 264 VAL A C 1
ATOM 1984 O O . VAL A 1 264 ? -1.094 21.609 -14.188 1 97 264 VAL A O 1
ATOM 1987 N N . GLU A 1 265 ? 0.097 19.875 -15.055 1 97.12 265 GLU A N 1
ATOM 1988 C CA . GLU A 1 265 ? -0.813 18.844 -14.578 1 97.12 265 GLU A CA 1
ATOM 1989 C C . GLU A 1 265 ? -0.47 18.422 -13.148 1 97.12 265 GLU A C 1
ATOM 1991 O O . GLU A 1 265 ? 0.706 18.312 -12.797 1 97.12 265 GLU A O 1
ATOM 1996 N N . THR A 1 266 ? -1.487 18.344 -12.344 1 98.06 266 THR A N 1
ATOM 1997 C CA . THR A 1 266 ? -1.263 17.859 -10.984 1 98.06 266 THR A CA 1
ATOM 1998 C C . THR A 1 266 ? -1.179 16.344 -10.953 1 98.06 266 THR A C 1
ATOM 2000 O O . THR A 1 266 ? -1.631 15.672 -11.883 1 98.06 266 THR A O 1
ATOM 2003 N N . GLY A 1 267 ? -0.511 15.781 -9.969 1 98.5 267 GLY A N 1
ATOM 2004 C CA . GLY A 1 267 ? -0.354 14.336 -9.859 1 98.5 267 GLY A CA 1
ATOM 2005 C C . GLY A 1 267 ? 0.619 13.922 -8.773 1 98.5 267 GLY A C 1
ATOM 2006 O O . GLY A 1 267 ? 1.241 14.773 -8.133 1 98.5 267 GLY A O 1
ATOM 2007 N N . ASP A 1 268 ? 0.582 12.703 -8.445 1 98.88 268 ASP A N 1
ATOM 2008 C CA . ASP A 1 268 ? 1.553 12.031 -7.59 1 98.88 268 ASP A CA 1
ATOM 2009 C C . ASP A 1 268 ? 2.41 11.055 -8.398 1 98.88 268 ASP A C 1
ATOM 2011 O O . ASP A 1 268 ? 1.883 10.227 -9.141 1 98.88 268 ASP A O 1
ATOM 2015 N N . TYR A 1 269 ? 3.713 11.18 -8.297 1 98.88 269 TYR A N 1
ATOM 2016 C CA . TYR A 1 269 ? 4.629 10.367 -9.094 1 98.88 269 TYR A CA 1
ATOM 2017 C C . TYR A 1 269 ? 5.68 9.711 -8.203 1 98.88 269 TYR A C 1
ATOM 2019 O O . TYR A 1 269 ? 6.25 10.359 -7.32 1 98.88 269 TYR A O 1
ATOM 2027 N N . ILE A 1 270 ? 5.891 8.453 -8.375 1 98.94 270 ILE A N 1
ATOM 2028 C CA . ILE A 1 270 ? 6.906 7.691 -7.652 1 98.94 270 ILE A CA 1
ATOM 2029 C C . ILE A 1 270 ? 7.77 6.918 -8.641 1 98.94 270 ILE A C 1
ATOM 2031 O O . ILE A 1 270 ? 7.25 6.184 -9.484 1 98.94 270 ILE A O 1
ATOM 2035 N N . TYR A 1 271 ? 9.039 7.098 -8.547 1 98.88 271 TYR A N 1
ATOM 2036 C CA . TYR A 1 271 ? 10.031 6.387 -9.344 1 98.88 271 TYR A CA 1
ATOM 2037 C C . TYR A 1 271 ? 10.984 5.602 -8.453 1 98.88 271 TYR A C 1
ATOM 2039 O O . TYR A 1 271 ? 11.734 6.188 -7.664 1 98.88 271 TYR A O 1
ATOM 2047 N N . ILE A 1 272 ? 10.969 4.305 -8.523 1 98.75 272 ILE A N 1
ATOM 2048 C CA . ILE A 1 272 ? 11.891 3.447 -7.797 1 98.75 272 ILE A CA 1
ATOM 2049 C C . ILE A 1 272 ? 12.891 2.816 -8.766 1 98.75 272 ILE A C 1
ATOM 2051 O O . ILE A 1 272 ? 12.492 2.145 -9.719 1 98.75 272 ILE A O 1
ATOM 2055 N N . LYS A 1 273 ? 14.148 3.072 -8.547 1 98.31 273 LYS A N 1
ATOM 2056 C CA . LYS A 1 273 ? 15.219 2.475 -9.336 1 98.31 273 LYS A CA 1
ATOM 2057 C C . LYS A 1 273 ? 15.727 1.187 -8.688 1 98.31 273 LYS A C 1
ATOM 2059 O O . LYS A 1 273 ? 16.094 1.178 -7.512 1 98.31 273 LYS A O 1
ATOM 2064 N N . GLY A 1 274 ? 15.727 0.079 -9.359 1 95.81 274 GLY A N 1
ATOM 2065 C CA . GLY A 1 274 ? 16.25 -1.215 -8.953 1 95.81 274 GLY A CA 1
ATOM 2066 C C . GLY A 1 274 ? 16.578 -2.123 -10.125 1 95.81 274 GLY A C 1
ATOM 2067 O O . GLY A 1 274 ? 16.984 -1.649 -11.188 1 95.81 274 GLY A O 1
ATOM 2068 N N . ASP A 1 275 ? 16.562 -3.502 -9.93 1 90.06 275 ASP A N 1
ATOM 2069 C CA . ASP A 1 275 ? 16.781 -4.414 -11.055 1 90.06 275 ASP A CA 1
ATOM 2070 C C . ASP A 1 275 ? 15.664 -4.266 -12.094 1 90.06 275 ASP A C 1
ATOM 2072 O O . ASP A 1 275 ? 15.906 -4.445 -13.289 1 90.06 275 ASP A O 1
ATOM 2076 N N . SER A 1 276 ? 14.461 -3.998 -11.586 1 90.12 276 SER A N 1
ATOM 2077 C CA . SER A 1 276 ? 13.359 -3.506 -12.406 1 90.12 276 SER A CA 1
ATOM 2078 C C . SER A 1 276 ? 12.812 -2.189 -11.867 1 90.12 276 SER A C 1
ATOM 2080 O O . SER A 1 276 ? 12.398 -2.111 -10.703 1 90.12 276 SER A O 1
ATOM 2082 N N . ASP A 1 277 ? 12.812 -1.168 -12.719 1 95.94 277 ASP A N 1
ATOM 2083 C CA . ASP A 1 277 ? 12.289 0.132 -12.312 1 95.94 277 ASP A CA 1
ATOM 2084 C C . ASP A 1 277 ? 10.766 0.096 -12.18 1 95.94 277 ASP A C 1
ATOM 2086 O O . ASP A 1 277 ? 10.094 -0.649 -12.891 1 95.94 277 ASP A O 1
ATOM 2090 N N . LEU A 1 278 ? 10.281 0.857 -11.273 1 97.94 278 LEU A N 1
ATOM 2091 C CA . LEU A 1 278 ? 8.844 1.062 -11.125 1 97.94 278 LEU A CA 1
ATOM 2092 C C . LEU A 1 278 ? 8.492 2.543 -11.219 1 97.94 278 LEU A C 1
ATOM 2094 O O . LEU A 1 278 ? 9.141 3.381 -10.586 1 97.94 278 LEU A O 1
ATOM 2098 N N . HIS A 1 279 ? 7.535 2.852 -12.086 1 98.56 279 HIS A N 1
ATOM 2099 C CA . HIS A 1 279 ? 7.02 4.207 -12.234 1 98.56 279 HIS A CA 1
ATOM 2100 C C . HIS A 1 279 ? 5.516 4.258 -11.984 1 98.56 279 HIS A C 1
ATOM 2102 O O . HIS A 1 279 ? 4.734 3.701 -12.758 1 98.56 279 HIS A O 1
ATOM 2108 N N . LEU A 1 280 ? 5.172 4.895 -10.898 1 98.88 280 LEU A N 1
ATOM 2109 C CA . LEU A 1 280 ? 3.766 5.047 -10.531 1 98.88 280 LEU A CA 1
ATOM 2110 C C . LEU A 1 280 ? 3.309 6.488 -10.711 1 98.88 280 LEU A C 1
ATOM 2112 O O . LEU A 1 280 ? 4.039 7.422 -10.367 1 98.88 280 LEU A O 1
ATOM 2116 N N . SER A 1 281 ? 2.105 6.664 -11.211 1 98.75 281 SER A N 1
ATOM 2117 C CA . SER A 1 281 ? 1.476 7.98 -11.211 1 98.75 281 SER A CA 1
ATOM 2118 C C . SER A 1 281 ? 0.018 7.895 -10.773 1 98.75 281 SER A C 1
ATOM 2120 O O . SER A 1 281 ? -0.658 6.898 -11.031 1 98.75 281 SER A O 1
ATOM 2122 N N . ILE A 1 282 ? -0.406 8.789 -10.078 1 98.75 282 ILE A N 1
ATOM 212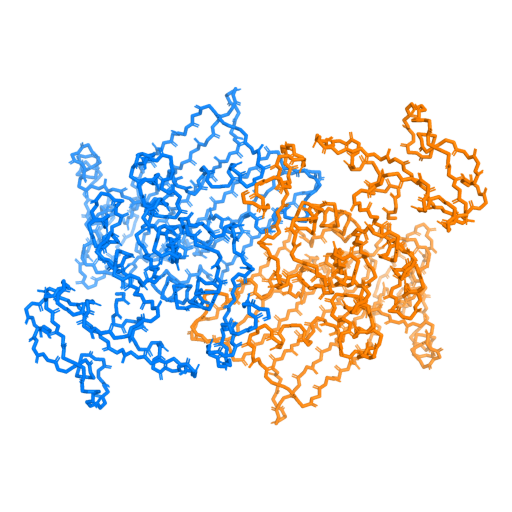3 C CA . ILE A 1 282 ? -1.808 9.07 -9.781 1 98.75 282 ILE A CA 1
ATOM 2124 C C . ILE A 1 282 ? -2.197 10.43 -10.352 1 98.75 282 ILE A C 1
ATOM 2126 O O . ILE A 1 282 ? -1.603 11.453 -10 1 98.75 282 ILE A O 1
ATOM 2130 N N . LYS A 1 283 ? -3.145 10.531 -11.273 1 97.44 283 LYS A N 1
ATOM 2131 C CA . LYS A 1 283 ? -3.582 11.773 -11.906 1 97.44 283 LYS A CA 1
ATOM 2132 C C . LYS A 1 283 ? -5.102 11.891 -11.898 1 97.44 283 LYS A C 1
ATOM 2134 O O . LYS A 1 283 ? -5.805 10.977 -12.344 1 97.44 283 LYS A O 1
ATOM 2139 N N . PRO A 1 284 ? -5.691 12.992 -11.555 1 96.38 284 PRO A N 1
ATOM 2140 C CA . PRO A 1 284 ? -5.02 14.086 -10.844 1 96.38 284 PRO A CA 1
ATOM 2141 C C . PRO A 1 284 ? -4.469 13.648 -9.484 1 96.38 284 PRO A C 1
ATOM 2143 O O . PRO A 1 284 ? -4.555 12.469 -9.133 1 96.38 284 PRO A O 1
ATOM 2146 N N . GLU A 1 285 ? -3.836 14.562 -8.742 1 97.56 285 GLU A N 1
ATOM 2147 C CA . GLU A 1 285 ? -3.225 14.227 -7.457 1 97.56 285 GLU A CA 1
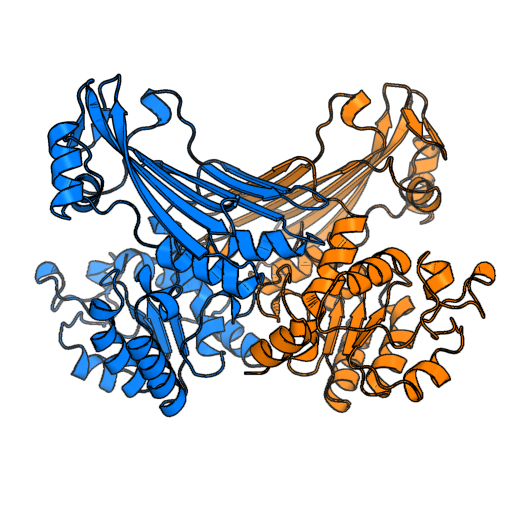ATOM 2148 C C . GLU A 1 285 ? -4.27 13.75 -6.453 1 97.56 285 GLU A C 1
ATOM 2150 O O . GLU A 1 285 ? -5.445 14.109 -6.555 1 97.56 285 GLU A O 1
ATOM 2155 N N . THR A 1 286 ? -3.859 12.898 -5.48 1 97 286 THR A N 1
ATOM 2156 C CA . THR A 1 286 ? -4.699 12.555 -4.336 1 97 286 THR A CA 1
ATOM 2157 C C . THR A 1 286 ? -5.117 13.82 -3.582 1 97 286 THR A C 1
ATOM 2159 O O . THR A 1 286 ? -4.27 14.617 -3.188 1 97 286 THR A O 1
ATOM 2162 N N . PRO A 1 287 ? -6.352 14.008 -3.412 1 94.25 287 PRO A N 1
ATOM 2163 C CA . PRO A 1 287 ? -6.777 15.234 -2.738 1 94.25 287 PRO A CA 1
ATOM 2164 C C . PRO A 1 287 ? -6.254 15.328 -1.307 1 94.25 287 PRO A C 1
ATOM 2166 O O . PRO A 1 287 ? -6.469 14.414 -0.503 1 94.25 287 PRO A O 1
ATOM 2169 N N . GLY A 1 288 ? -5.676 16.453 -0.96 1 93.38 288 GLY A N 1
ATOM 2170 C CA . GLY A 1 288 ? -4.965 16.578 0.303 1 93.38 288 GLY A CA 1
ATOM 2171 C C . GLY A 1 288 ? -5.879 16.484 1.512 1 93.38 288 GLY A C 1
ATOM 2172 O O . GLY A 1 288 ? -5.75 15.57 2.324 1 93.38 288 GLY A O 1
ATOM 2173 N N . GLY A 1 289 ? -6.812 17.484 1.645 1 93.06 289 GLY A N 1
ATOM 2174 C CA . GLY A 1 289 ? -7.711 17.531 2.787 1 93.06 289 GLY A CA 1
ATOM 2175 C C . GLY A 1 289 ? -8.578 16.297 2.916 1 93.06 289 GLY A C 1
ATOM 2176 O O . GLY A 1 289 ? -8.625 15.672 3.977 1 93.06 289 GLY A O 1
ATOM 2177 N N . ILE A 1 290 ? -9.141 15.836 1.83 1 95.25 290 ILE A N 1
ATOM 2178 C CA . ILE A 1 290 ? -10.031 14.688 1.781 1 95.25 290 ILE A CA 1
ATOM 2179 C C . ILE A 1 290 ? -9.258 13.422 2.137 1 95.25 290 ILE A C 1
ATOM 2181 O O . ILE A 1 290 ? -9.719 12.602 2.938 1 95.25 290 ILE A O 1
ATOM 2185 N N . GLY A 1 291 ? -8.078 13.305 1.546 1 96.69 291 GLY A N 1
ATOM 2186 C CA . GLY A 1 291 ? -7.246 12.141 1.812 1 96.69 291 GLY A CA 1
ATOM 2187 C C . GLY A 1 291 ? -6.793 12.047 3.256 1 96.69 291 GLY A C 1
ATOM 2188 O O . GLY A 1 291 ? -6.738 10.961 3.826 1 96.69 291 GLY A O 1
ATOM 2189 N N . THR A 1 292 ? -6.426 13.18 3.82 1 97.38 292 THR A N 1
ATOM 2190 C CA . THR A 1 292 ? -5.992 13.211 5.215 1 97.38 292 THR A CA 1
ATOM 2191 C C . THR A 1 292 ? -7.129 12.781 6.141 1 97.38 292 THR A C 1
ATOM 2193 O O . THR A 1 292 ? -6.926 11.953 7.031 1 97.38 292 THR A O 1
ATOM 2196 N N . ILE A 1 293 ? -8.344 13.336 5.926 1 98.25 293 ILE A N 1
ATOM 2197 C CA . ILE A 1 293 ? -9.523 12.945 6.688 1 98.25 293 ILE A CA 1
ATOM 2198 C C . ILE A 1 293 ? -9.742 11.445 6.562 1 98.25 293 ILE A C 1
ATOM 2200 O O . ILE A 1 293 ? -9.922 10.75 7.566 1 98.25 293 ILE A O 1
ATOM 2204 N N . ALA A 1 294 ? -9.625 10.93 5.34 1 98.5 294 ALA A N 1
ATOM 2205 C CA . ALA A 1 294 ? -9.906 9.531 5.047 1 98.5 294 ALA A CA 1
ATOM 2206 C C . ALA A 1 294 ? -8.938 8.609 5.777 1 98.5 294 ALA A C 1
ATOM 2208 O O . ALA A 1 294 ? -9.352 7.676 6.473 1 98.5 294 ALA A O 1
ATOM 2209 N N . ILE A 1 295 ? -7.684 8.867 5.672 1 98.62 295 ILE A N 1
ATOM 2210 C CA . ILE A 1 295 ? -6.68 7.984 6.25 1 98.62 295 ILE A CA 1
ATOM 2211 C C . ILE A 1 295 ? -6.801 7.992 7.773 1 98.62 295 ILE A C 1
ATOM 2213 O O . ILE A 1 295 ? -6.738 6.938 8.414 1 98.62 295 ILE A O 1
ATOM 2217 N N . ALA A 1 296 ? -6.973 9.195 8.344 1 98.81 296 ALA A N 1
ATOM 2218 C CA . ALA A 1 296 ? -7.105 9.297 9.797 1 98.81 296 ALA A CA 1
ATOM 2219 C C . ALA A 1 296 ? -8.258 8.43 10.297 1 98.81 296 ALA A C 1
ATOM 2221 O O . ALA A 1 296 ? -8.109 7.711 11.289 1 98.81 296 ALA A O 1
ATOM 2222 N N . VAL A 1 297 ? -9.383 8.484 9.617 1 98.88 297 VAL A N 1
ATOM 2223 C CA . VAL A 1 297 ? -10.57 7.75 10.047 1 98.88 297 VAL A CA 1
ATOM 2224 C C . VAL A 1 297 ? -10.398 6.27 9.727 1 98.88 297 VAL A C 1
ATOM 2226 O O . VAL A 1 297 ? -10.672 5.41 10.57 1 98.88 297 VAL A O 1
ATOM 2229 N N . ASN A 1 298 ? -9.852 5.93 8.555 1 98.81 298 ASN A N 1
ATOM 2230 C CA . ASN A 1 298 ? -9.773 4.551 8.086 1 98.81 298 ASN A CA 1
ATOM 2231 C C . ASN A 1 298 ? -8.781 3.734 8.914 1 98.81 298 ASN A C 1
ATOM 2233 O O . ASN A 1 298 ? -8.867 2.504 8.953 1 98.81 298 ASN A O 1
ATOM 2237 N N . MET A 1 299 ? -7.914 4.383 9.617 1 98.88 299 MET A N 1
ATOM 2238 C CA . MET A 1 299 ? -6.902 3.66 10.391 1 98.88 299 MET A CA 1
ATOM 2239 C C . MET A 1 299 ? -7.414 3.336 11.789 1 98.88 299 MET A C 1
ATOM 2241 O O . MET A 1 299 ? -6.738 2.645 12.555 1 98.88 299 MET A O 1
ATOM 2245 N N . ILE A 1 300 ? -8.594 3.803 12.148 1 98.94 300 ILE A N 1
ATOM 2246 C CA . ILE A 1 300 ? -9.102 3.693 13.508 1 98.94 300 ILE A CA 1
ATOM 2247 C C . ILE A 1 300 ? -9.094 2.23 13.953 1 98.94 300 ILE A C 1
ATOM 2249 O O . ILE A 1 300 ? -8.531 1.896 15 1 98.94 300 ILE A O 1
ATOM 2253 N N . PRO A 1 301 ? -9.625 1.225 13.188 1 98.81 301 PRO A N 1
ATOM 2254 C CA . PRO A 1 301 ? -9.672 -0.15 13.688 1 98.81 301 PRO A CA 1
ATOM 2255 C C . PRO A 1 301 ? -8.281 -0.741 13.922 1 98.81 301 PRO A C 1
ATOM 2257 O O . PRO A 1 301 ? -8.055 -1.41 14.93 1 98.81 301 PRO A O 1
ATOM 2260 N N . GLN A 1 302 ? -7.383 -0.522 13.008 1 98.62 302 GLN A N 1
ATOM 2261 C CA . GLN A 1 302 ? -6.035 -1.076 13.133 1 98.62 302 GLN A CA 1
ATOM 2262 C C . GLN A 1 302 ? -5.312 -0.493 14.344 1 98.62 302 GLN A C 1
ATOM 2264 O O . GLN A 1 302 ? -4.531 -1.187 14.992 1 98.62 302 GLN A O 1
ATOM 2269 N N . VAL A 1 303 ? -5.559 0.823 14.609 1 98.94 303 VAL A N 1
ATOM 2270 C CA . VAL A 1 303 ? -4.906 1.471 15.742 1 98.94 303 VAL A CA 1
ATOM 2271 C C . VAL A 1 303 ? -5.465 0.916 17.047 1 98.94 303 VAL A C 1
ATOM 2273 O O . VAL A 1 303 ? -4.707 0.573 17.953 1 98.94 303 VAL A O 1
ATOM 2276 N N . ILE A 1 304 ? -6.766 0.771 17.141 1 98.88 304 ILE A N 1
ATOM 2277 C CA . ILE A 1 304 ? -7.406 0.26 18.344 1 98.88 304 ILE A CA 1
ATOM 2278 C C . ILE A 1 304 ? -6.965 -1.182 18.594 1 98.88 304 ILE A C 1
ATOM 2280 O O . ILE A 1 304 ? -6.77 -1.589 19.734 1 98.88 304 ILE A O 1
ATOM 2284 N N . ALA A 1 305 ? -6.75 -1.945 17.531 1 98.38 305 ALA A N 1
ATOM 2285 C CA . ALA A 1 305 ? -6.465 -3.373 17.656 1 98.38 305 ALA A CA 1
ATOM 2286 C C . ALA A 1 305 ? -4.969 -3.621 17.828 1 98.38 305 ALA A C 1
ATOM 2288 O O . ALA A 1 305 ? -4.547 -4.75 18.078 1 98.38 305 ALA A O 1
ATOM 2289 N N . SER A 1 306 ? -4.184 -2.605 17.703 1 97.75 306 SER A N 1
ATOM 2290 C CA . SER A 1 306 ? -2.729 -2.732 17.688 1 97.75 306 SER A CA 1
ATOM 2291 C C . SER A 1 306 ? -2.184 -3.01 19.094 1 97.75 306 SER A C 1
ATOM 2293 O O . SER A 1 306 ? -2.834 -2.699 20.094 1 97.75 306 SER A O 1
ATOM 2295 N N . ARG A 1 307 ? -0.984 -3.545 19.203 1 96.38 307 ARG A N 1
ATOM 2296 C CA . ARG A 1 307 ? -0.221 -3.529 20.438 1 96.38 307 ARG A CA 1
ATOM 2297 C C . ARG A 1 307 ? 0.092 -2.102 20.875 1 96.38 307 ARG A C 1
ATOM 2299 O O . ARG A 1 307 ? 0.307 -1.226 20.031 1 96.38 307 ARG A O 1
ATOM 2306 N N . ALA A 1 308 ? 0.2 -1.922 22.125 1 98.56 308 ALA A N 1
ATOM 2307 C CA . ALA A 1 308 ? 0.397 -0.595 22.703 1 98.56 308 ALA A CA 1
ATOM 2308 C C . ALA A 1 308 ? 1.745 -0.011 22.281 1 98.56 308 ALA A C 1
ATOM 2310 O O . ALA A 1 308 ? 2.715 -0.749 22.094 1 98.56 308 ALA A O 1
ATOM 2311 N N . GLY A 1 309 ? 1.777 1.347 22.172 1 98.75 309 GLY A N 1
ATOM 2312 C CA . GLY A 1 309 ? 3.02 2.047 21.875 1 98.75 309 GLY A CA 1
ATOM 2313 C C . GLY A 1 309 ? 2.871 3.125 20.828 1 98.75 309 GLY A C 1
ATOM 2314 O O . GLY A 1 309 ? 1.775 3.344 20.297 1 98.75 309 GLY A O 1
ATOM 2315 N N . LEU A 1 310 ? 3.934 3.877 20.641 1 98.88 310 LEU A N 1
ATOM 2316 C CA . LEU A 1 310 ? 4.035 4.824 19.531 1 98.88 310 LEU A CA 1
ATOM 2317 C C . LEU A 1 310 ? 4.34 4.105 18.219 1 98.88 310 LEU A C 1
ATOM 2319 O O . LEU A 1 310 ? 5.398 3.494 18.078 1 98.88 310 LEU A O 1
ATOM 2323 N N . LYS A 1 311 ? 3.379 4.148 17.297 1 98.62 311 LYS A N 1
ATOM 2324 C CA . LYS A 1 311 ? 3.469 3.387 16.047 1 98.62 311 LYS A CA 1
ATOM 2325 C C . LYS A 1 311 ? 3.58 4.316 14.844 1 98.62 311 LYS A C 1
ATOM 2327 O O . LYS A 1 311 ? 3.336 5.52 14.953 1 98.62 311 LYS A O 1
ATOM 2332 N N . THR A 1 312 ? 4.059 3.826 13.734 1 98.44 312 THR A N 1
ATOM 2333 C CA . THR A 1 312 ? 4 4.434 12.414 1 98.44 312 THR A CA 1
ATOM 2334 C C . THR A 1 312 ? 3.186 3.564 11.453 1 98.44 312 THR A C 1
ATOM 2336 O O . THR A 1 312 ? 2.789 2.451 11.805 1 98.44 312 THR A O 1
ATOM 2339 N N . MET A 1 313 ? 2.975 4.039 10.273 1 98.69 313 MET A N 1
ATOM 2340 C CA . MET A 1 313 ? 2.197 3.299 9.281 1 98.69 313 MET A CA 1
ATOM 2341 C C . MET A 1 313 ? 2.852 1.957 8.969 1 98.69 313 MET A C 1
ATOM 2343 O O . MET A 1 313 ? 2.162 0.983 8.664 1 98.69 313 MET A O 1
ATOM 2347 N N . MET A 1 314 ? 4.129 1.81 9.078 1 97 314 MET A N 1
ATOM 2348 C CA . MET A 1 314 ? 4.82 0.584 8.688 1 97 314 MET A CA 1
ATOM 2349 C C . MET A 1 314 ? 4.605 -0.517 9.719 1 97 314 MET A C 1
ATOM 2351 O O . MET A 1 314 ? 4.922 -1.681 9.469 1 97 314 MET A O 1
ATOM 2355 N N . ASP A 1 315 ? 4.082 -0.148 10.914 1 97.75 315 ASP A N 1
ATOM 2356 C CA . ASP A 1 315 ? 3.91 -1.099 12.008 1 97.75 315 ASP A CA 1
ATOM 2357 C C . ASP A 1 315 ? 2.547 -1.78 11.93 1 97.75 315 ASP A C 1
ATOM 2359 O O . ASP A 1 315 ? 2.309 -2.779 12.609 1 97.75 315 ASP A O 1
ATOM 2363 N N . LEU A 1 316 ? 1.671 -1.296 11.148 1 98.25 316 LEU A N 1
ATOM 2364 C CA . LEU A 1 316 ? 0.271 -1.705 11.188 1 98.25 316 LEU A CA 1
ATOM 2365 C C . LEU A 1 316 ? -0.124 -2.422 9.898 1 98.25 316 LEU A C 1
ATOM 2367 O O . LEU A 1 316 ? 0.529 -2.258 8.867 1 98.25 316 LEU A O 1
ATOM 2371 N N . PRO A 1 317 ? -1.194 -3.254 9.945 1 98 317 PRO A N 1
ATOM 2372 C CA . PRO A 1 317 ? -1.688 -3.871 8.711 1 98 317 PRO A CA 1
ATOM 2373 C C . PRO A 1 317 ? -1.994 -2.846 7.621 1 98 317 PRO A C 1
ATOM 2375 O O . PRO A 1 317 ? -2.15 -1.657 7.914 1 98 317 PRO A O 1
ATOM 2378 N N . ILE A 1 318 ? -2.064 -3.252 6.41 1 98.12 318 ILE A N 1
ATOM 2379 C CA . ILE A 1 318 ? -2.219 -2.375 5.258 1 98.12 318 ILE A CA 1
ATOM 2380 C C . ILE A 1 318 ? -3.445 -1.484 5.445 1 98.12 318 ILE A C 1
ATOM 2382 O O . ILE A 1 318 ? -4.516 -1.965 5.82 1 98.12 318 ILE A O 1
ATOM 2386 N N . PRO A 1 319 ? -3.291 -0.191 5.32 1 98.5 319 PRO A N 1
ATOM 2387 C CA . PRO A 1 319 ? -4.422 0.731 5.434 1 98.5 319 PRO A CA 1
ATOM 2388 C C . PRO A 1 319 ? -5.449 0.544 4.316 1 98.5 319 PRO A C 1
ATOM 2390 O O . PRO A 1 319 ? -5.086 0.184 3.193 1 98.5 319 PRO A O 1
ATOM 2393 N N . HIS A 1 320 ? -6.688 0.782 4.598 1 98.56 320 HIS A N 1
ATOM 2394 C CA . HIS A 1 320 ? -7.723 0.629 3.58 1 98.56 320 HIS A CA 1
ATOM 2395 C C . HIS A 1 320 ? -9.016 1.326 3.998 1 98.56 320 HIS A C 1
ATOM 2397 O O . HIS A 1 320 ? -9.219 1.594 5.184 1 98.56 320 HIS A O 1
ATOM 2403 N N . ASN A 1 321 ? -9.812 1.661 3.037 1 98.56 321 ASN A N 1
ATOM 2404 C CA . ASN A 1 321 ? -11.156 2.164 3.271 1 98.56 321 ASN A CA 1
ATOM 2405 C C . ASN A 1 321 ? -12.039 1.116 3.949 1 98.56 321 ASN A C 1
ATOM 2407 O O . ASN A 1 321 ? -11.789 -0.084 3.828 1 98.56 321 ASN A O 1
ATOM 2411 N N . ILE A 1 322 ? -13.062 1.539 4.648 1 98.44 322 ILE A N 1
ATOM 2412 C CA . ILE A 1 322 ? -13.984 0.655 5.355 1 98.44 322 ILE A CA 1
ATOM 2413 C C . ILE A 1 322 ? -15.422 1.023 5.008 1 98.44 322 ILE A C 1
ATOM 2415 O O . ILE A 1 322 ? -15.906 2.094 5.387 1 98.44 322 ILE A O 1
ATOM 2419 N N . GLU A 1 323 ? -16.062 0.158 4.32 1 98 323 GLU A N 1
ATOM 2420 C CA . GLU A 1 323 ? -17.453 0.382 3.947 1 98 323 GLU A CA 1
ATOM 2421 C C . GLU A 1 323 ? -18.391 -0.485 4.777 1 98 323 GLU A C 1
ATOM 2423 O O . GLU A 1 323 ? -19.609 -0.426 4.605 1 98 323 GLU A O 1
ATOM 2428 N N . ASN A 1 324 ? -17.797 -1.306 5.66 1 97 324 ASN A N 1
ATOM 2429 C CA . ASN A 1 324 ? -18.562 -2.102 6.613 1 97 324 ASN A CA 1
ATOM 2430 C C . ASN A 1 324 ? -18.391 -1.594 8.039 1 97 324 ASN A C 1
ATOM 2432 O O . ASN A 1 324 ? -18.047 -0.431 8.25 1 97 324 ASN A O 1
ATOM 2436 N N . SER A 1 325 ? -18.719 -2.428 9.133 1 98.44 325 SER A N 1
ATOM 2437 C CA . SER A 1 325 ? -18.75 -1.988 10.523 1 98.44 325 SER A CA 1
ATOM 2438 C C . SER A 1 325 ? -17.344 -1.801 11.07 1 98.44 325 SER A C 1
ATOM 2440 O O . SER A 1 325 ? -16.547 -2.742 11.086 1 98.44 325 SER A O 1
ATOM 2442 N N . PHE A 1 326 ? -17.062 -0.545 11.586 1 98.69 326 PHE A N 1
ATOM 2443 C CA . PHE A 1 326 ? -15.781 -0.268 12.219 1 98.69 326 PHE A CA 1
ATOM 2444 C C . PHE A 1 326 ? -15.555 -1.178 13.422 1 98.69 326 PHE A C 1
ATOM 2446 O O . PHE A 1 326 ? -14.438 -1.646 13.656 1 98.69 326 PHE A O 1
ATOM 2453 N N . ALA A 1 327 ? -16.594 -1.453 14.156 1 98.44 327 ALA A N 1
ATOM 2454 C CA . ALA A 1 327 ? -16.5 -2.357 15.297 1 98.44 327 ALA A CA 1
ATOM 2455 C C . ALA A 1 327 ? -16.094 -3.76 14.859 1 98.44 327 ALA A C 1
ATOM 2457 O O . ALA A 1 327 ? -15.273 -4.414 15.516 1 98.44 327 ALA A O 1
ATOM 2458 N N . GLU A 1 328 ? -16.656 -4.211 13.734 1 97.62 328 GLU A N 1
ATOM 2459 C CA . GLU A 1 328 ? -16.297 -5.527 13.211 1 97.62 328 GLU A CA 1
ATOM 2460 C C . GLU A 1 328 ? -14.852 -5.57 12.742 1 97.62 328 GLU A C 1
ATOM 2462 O O . GLU A 1 328 ? -14.172 -6.59 12.891 1 97.62 328 GLU A O 1
ATOM 2467 N N . GLN A 1 329 ? -14.422 -4.473 12.172 1 98.06 329 GLN A N 1
ATOM 2468 C CA . GLN A 1 329 ? -13.031 -4.402 11.734 1 98.06 329 GLN A CA 1
ATOM 2469 C C . GLN A 1 329 ? -12.07 -4.422 12.922 1 98.06 329 GLN A C 1
ATOM 2471 O O . GLN A 1 329 ? -11.008 -5.031 12.852 1 98.06 329 GLN A O 1
ATOM 2476 N N . VAL A 1 330 ? -12.43 -3.719 14.031 1 98.5 330 VAL A N 1
ATOM 2477 C CA . VAL A 1 330 ? -11.625 -3.781 15.25 1 98.5 330 VAL A CA 1
ATOM 2478 C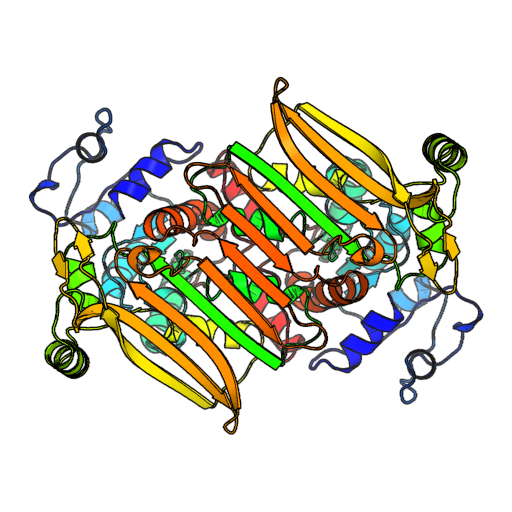 C . VAL A 1 330 ? -11.492 -5.23 15.711 1 98.5 330 VAL A C 1
ATOM 2480 O O . VAL A 1 330 ? -10.391 -5.699 16.016 1 98.5 330 VAL A O 1
ATOM 2483 N N . ASN A 1 331 ? -12.609 -5.957 15.742 1 97.88 331 ASN A N 1
ATOM 2484 C CA . ASN A 1 331 ? -12.609 -7.352 16.172 1 97.88 331 ASN A CA 1
ATOM 2485 C C . ASN A 1 331 ? -11.766 -8.227 15.25 1 97.88 331 ASN A C 1
ATOM 2487 O O . ASN A 1 331 ? -11.07 -9.133 15.711 1 97.88 331 ASN A O 1
ATOM 2491 N N . TYR A 1 332 ? -11.875 -7.934 13.984 1 96.75 332 TYR A N 1
ATOM 2492 C CA . TYR A 1 332 ? -11.102 -8.688 13.008 1 96.75 332 TYR A CA 1
ATOM 2493 C C . TYR A 1 332 ? -9.609 -8.57 13.289 1 96.75 332 TYR A C 1
ATOM 2495 O O . TYR A 1 332 ? -8.898 -9.578 13.344 1 96.75 332 TYR A O 1
ATOM 2503 N N . TYR A 1 333 ? -9.102 -7.363 13.508 1 97 333 TYR A N 1
ATOM 2504 C CA . TYR A 1 333 ? -7.668 -7.137 13.633 1 97 333 TYR A CA 1
ATOM 2505 C C . TYR A 1 333 ? -7.18 -7.484 15.031 1 97 333 TYR A C 1
ATOM 2507 O O . TYR A 1 333 ? -5.98 -7.66 15.25 1 97 333 TYR A O 1
ATOM 2515 N N . LYS A 1 334 ? -8.07 -7.547 16.016 1 94.62 334 LYS A N 1
ATOM 2516 C CA . LYS A 1 334 ? -7.695 -8.031 17.344 1 94.62 334 LYS A CA 1
ATOM 2517 C C . LYS A 1 334 ? -7.473 -9.539 17.328 1 94.62 334 LYS A C 1
ATOM 2519 O O . LYS A 1 334 ? -6.727 -10.07 18.156 1 94.62 334 LYS A O 1
ATOM 2524 N N . GLY A 1 335 ? -8 -10.352 16.25 1 84.12 335 GLY A N 1
ATOM 2525 C CA . GLY A 1 335 ? -7.875 -11.797 16.172 1 84.12 335 GLY A CA 1
ATOM 2526 C C . GLY A 1 335 ? -9.055 -12.539 16.781 1 84.12 335 GLY A C 1
ATOM 2527 O O . GLY A 1 335 ? -9.469 -12.234 17.891 1 84.12 335 GLY A O 1
ATOM 2528 N N . MET B 1 1 ? 10.625 -20.188 -10.773 1 93.19 1 MET B N 1
ATOM 2529 C CA . MET B 1 1 ? 10.367 -19.328 -9.617 1 93.19 1 MET B CA 1
ATOM 2530 C C . MET B 1 1 ? 11.297 -19.688 -8.461 1 93.19 1 MET B C 1
ATOM 2532 O O . MET B 1 1 ? 11.883 -18.797 -7.844 1 93.19 1 MET B O 1
ATOM 2536 N N . GLY B 1 2 ? 11.531 -20.953 -8.18 1 95.94 2 GLY B N 1
ATOM 2537 C CA . GLY B 1 2 ? 12.383 -21.391 -7.086 1 95.94 2 GLY B CA 1
ATOM 2538 C C . GLY B 1 2 ? 13.812 -20.891 -7.219 1 95.94 2 GLY B C 1
ATOM 2539 O O . GLY B 1 2 ? 14.383 -20.359 -6.262 1 95.94 2 GLY B O 1
ATOM 2540 N N . THR B 1 3 ? 14.414 -21.031 -8.43 1 96.5 3 THR B N 1
ATOM 2541 C CA . THR B 1 3 ? 15.781 -20.594 -8.672 1 96.5 3 THR B CA 1
ATOM 2542 C C . THR B 1 3 ? 15.898 -19.078 -8.5 1 96.5 3 THR B C 1
ATOM 2544 O O . THR B 1 3 ? 16.875 -18.578 -7.934 1 96.5 3 THR B O 1
ATOM 2547 N N . GLY B 1 4 ? 14.836 -18.297 -8.977 1 97 4 GLY B N 1
ATOM 2548 C CA . GLY B 1 4 ? 14.836 -16.859 -8.797 1 97 4 GLY B CA 1
ATOM 2549 C C . GLY B 1 4 ? 14.805 -16.438 -7.336 1 97 4 GLY B C 1
ATOM 2550 O O . GLY B 1 4 ? 15.5 -15.508 -6.938 1 97 4 GLY B O 1
ATOM 2551 N N . ILE B 1 5 ? 14.047 -17.188 -6.547 1 98.44 5 ILE B N 1
ATOM 2552 C CA . ILE B 1 5 ? 13.945 -16.922 -5.113 1 98.44 5 ILE B CA 1
ATOM 2553 C C . ILE B 1 5 ? 15.281 -17.219 -4.441 1 98.44 5 ILE B C 1
ATOM 2555 O O . ILE B 1 5 ? 15.773 -16.406 -3.646 1 98.44 5 ILE B O 1
ATOM 2559 N N . GLY B 1 6 ? 15.883 -18.375 -4.773 1 98.56 6 GLY B N 1
ATOM 2560 C CA . GLY B 1 6 ? 17.188 -18.703 -4.23 1 98.56 6 GLY B CA 1
ATOM 2561 C C . GLY B 1 6 ? 18.234 -17.641 -4.523 1 98.56 6 GLY B C 1
ATOM 2562 O O . GLY B 1 6 ? 18.969 -17.219 -3.625 1 98.56 6 GLY B O 1
ATOM 2563 N N . LYS B 1 7 ? 18.281 -17.234 -5.766 1 98.19 7 LYS B N 1
ATOM 2564 C CA . LYS B 1 7 ? 19.25 -16.219 -6.176 1 98.19 7 LYS B CA 1
ATOM 2565 C C . LYS B 1 7 ? 19.047 -14.914 -5.426 1 98.19 7 LYS B C 1
ATOM 2567 O O . LYS B 1 7 ? 20.016 -14.258 -5.027 1 98.19 7 LYS B O 1
ATOM 2572 N N . MET B 1 8 ? 17.766 -14.5 -5.215 1 98.44 8 MET B N 1
ATOM 2573 C CA . MET B 1 8 ? 17.516 -13.266 -4.48 1 98.44 8 MET B CA 1
ATOM 2574 C C . MET B 1 8 ? 17.969 -13.391 -3.031 1 98.44 8 MET B C 1
ATOM 2576 O O . MET B 1 8 ? 18.625 -12.484 -2.504 1 98.44 8 MET B O 1
ATOM 2580 N N . ILE B 1 9 ? 17.703 -14.492 -2.434 1 98.75 9 ILE B N 1
ATOM 2581 C CA . ILE B 1 9 ? 18.031 -14.68 -1.028 1 98.75 9 ILE B CA 1
ATOM 2582 C C . ILE B 1 9 ? 19.547 -14.555 -0.842 1 98.75 9 ILE B C 1
ATOM 2584 O O . ILE B 1 9 ? 20.016 -13.992 0.154 1 98.75 9 ILE B O 1
ATOM 2588 N N . LEU B 1 10 ? 20.312 -15.016 -1.812 1 98.25 10 LEU B N 1
ATOM 2589 C CA . LEU B 1 10 ? 21.766 -14.984 -1.731 1 98.25 10 LEU B CA 1
ATOM 2590 C C . LEU B 1 10 ? 22.281 -13.547 -1.742 1 98.25 10 LEU B C 1
ATOM 2592 O O . LEU B 1 10 ? 23.422 -13.289 -1.366 1 98.25 10 LEU B O 1
ATOM 2596 N N . THR B 1 11 ? 21.469 -12.562 -2.209 1 97.81 11 THR B N 1
ATOM 2597 C CA . THR B 1 11 ? 21.891 -11.172 -2.264 1 97.81 11 THR B CA 1
ATOM 2598 C C . THR B 1 11 ? 21.5 -10.43 -0.987 1 97.81 11 THR B C 1
ATOM 2600 O O . THR B 1 11 ? 21.828 -9.258 -0.817 1 97.81 11 THR B O 1
ATOM 2603 N N . LYS B 1 12 ? 20.812 -11.094 -0.088 1 98.5 12 LYS B N 1
ATOM 2604 C CA . LYS B 1 12 ? 20.25 -10.438 1.091 1 98.5 12 LYS B CA 1
ATOM 2605 C C . LYS B 1 12 ? 21.078 -10.75 2.338 1 98.5 12 LYS B C 1
ATOM 2607 O O . LYS B 1 12 ? 21.859 -11.703 2.346 1 98.5 12 LYS B O 1
ATOM 2612 N N . VAL B 1 13 ? 20.938 -9.922 3.381 1 98.12 13 VAL B N 1
ATOM 2613 C CA . VAL B 1 13 ? 21.672 -10.039 4.633 1 98.12 13 VAL B CA 1
ATOM 2614 C C . VAL B 1 13 ? 20.75 -10.539 5.738 1 98.12 13 VAL B C 1
ATOM 2616 O O . VAL B 1 13 ? 19.562 -10.172 5.777 1 98.12 13 VAL B O 1
ATOM 2619 N N . GLY B 1 14 ? 21.25 -11.391 6.605 1 98.56 14 GLY B N 1
ATOM 2620 C CA . GLY B 1 14 ? 20.484 -11.859 7.75 1 98.56 14 GLY B CA 1
ATOM 2621 C C . GLY B 1 14 ? 19.562 -13.016 7.414 1 98.56 14 GLY B C 1
ATOM 2622 O O . GLY B 1 14 ? 18.594 -13.266 8.141 1 98.56 14 GLY B O 1
ATOM 2623 N N . ILE B 1 15 ? 19.875 -13.695 6.289 1 98.69 15 ILE B N 1
ATOM 2624 C CA . ILE B 1 15 ? 19.062 -14.812 5.828 1 98.69 15 ILE B CA 1
ATOM 2625 C C . ILE B 1 15 ? 19.938 -15.82 5.09 1 98.69 15 ILE B C 1
ATOM 2627 O O . ILE B 1 15 ? 20.891 -15.438 4.402 1 98.69 15 ILE B O 1
ATOM 2631 N N . GLU B 1 16 ? 19.672 -17.094 5.254 1 98.38 16 GLU B N 1
ATOM 2632 C CA . GLU B 1 16 ? 20.422 -18.125 4.547 1 98.38 16 GLU B CA 1
ATOM 2633 C C . GLU B 1 16 ? 19.484 -19.25 4.086 1 98.38 16 GLU B C 1
ATOM 2635 O O . GLU B 1 16 ? 18.406 -19.453 4.656 1 98.38 16 GLU B O 1
ATOM 2640 N N . ILE B 1 17 ? 19.891 -19.969 3.055 1 98.75 17 ILE B N 1
ATOM 2641 C CA . ILE B 1 17 ? 19.188 -21.156 2.588 1 98.75 17 ILE B CA 1
ATOM 2642 C C . ILE B 1 17 ? 19.781 -22.406 3.258 1 98.75 17 ILE B C 1
ATOM 2644 O O . ILE B 1 17 ? 21 -22.609 3.256 1 98.75 17 ILE B O 1
ATOM 2648 N N . VAL B 1 18 ? 18.875 -23.234 3.865 1 98.69 18 VAL B N 1
ATOM 2649 C CA . VAL B 1 18 ? 19.406 -24.359 4.633 1 98.69 18 VAL B CA 1
ATOM 2650 C C . VAL B 1 18 ? 18.875 -25.672 4.066 1 98.69 18 VAL B C 1
ATOM 2652 O O . VAL B 1 18 ? 19.25 -26.75 4.523 1 98.69 18 VAL B O 1
ATOM 2655 N N . GLY B 1 19 ? 17.984 -25.578 3.031 1 98.56 19 GLY B N 1
ATOM 2656 C CA . GLY B 1 19 ? 17.422 -26.766 2.375 1 98.56 19 GLY B CA 1
ATOM 2657 C C . GLY B 1 19 ? 16.828 -26.453 1.015 1 98.56 19 GLY B C 1
ATOM 2658 O O . GLY B 1 19 ? 16.516 -25.297 0.71 1 98.56 19 GLY B O 1
ATOM 2659 N N . ALA B 1 20 ? 16.703 -27.484 0.199 1 98.5 20 ALA B N 1
ATOM 2660 C CA . ALA B 1 20 ? 16.141 -27.344 -1.142 1 98.5 20 ALA B CA 1
ATOM 2661 C C . ALA B 1 20 ? 15.414 -28.609 -1.57 1 98.5 20 ALA B C 1
ATOM 2663 O O . ALA B 1 20 ? 15.953 -29.719 -1.43 1 98.5 20 ALA B O 1
ATOM 2664 N N . LEU B 1 21 ? 14.234 -28.422 -1.947 1 98.25 21 LEU B N 1
ATOM 2665 C CA . LEU B 1 21 ? 13.398 -29.5 -2.445 1 98.25 21 LEU B CA 1
ATOM 2666 C C . LEU B 1 21 ? 13.039 -29.281 -3.91 1 98.25 21 LEU B C 1
ATOM 2668 O O . LEU B 1 21 ? 12.688 -28.172 -4.309 1 98.25 21 LEU B O 1
ATOM 2672 N N . ASP B 1 22 ? 13.188 -30.281 -4.715 1 97.06 22 ASP B N 1
ATOM 2673 C CA . ASP B 1 22 ? 12.75 -30.281 -6.105 1 97.06 22 ASP B CA 1
ATOM 2674 C C . ASP B 1 22 ? 12.469 -31.703 -6.59 1 97.06 22 ASP B C 1
ATOM 2676 O O . ASP B 1 22 ? 12.977 -32.656 -6.023 1 97.06 22 ASP B O 1
ATOM 2680 N N . LYS B 1 23 ? 11.617 -31.844 -7.57 1 95.31 23 LYS B N 1
ATOM 2681 C CA . LYS B 1 23 ? 11.305 -33.156 -8.094 1 95.31 23 LYS B CA 1
ATOM 2682 C C . LYS B 1 23 ? 11.961 -33.375 -9.453 1 95.31 23 LYS B C 1
ATOM 2684 O O . LYS B 1 23 ? 12 -34.5 -9.945 1 95.31 23 LYS B O 1
ATOM 2689 N N . ALA B 1 24 ? 12.469 -32.312 -10.055 1 95.19 24 ALA B N 1
ATOM 2690 C CA . ALA B 1 24 ? 13.094 -32.469 -11.367 1 95.19 24 ALA B CA 1
ATOM 2691 C C . ALA B 1 24 ? 14.32 -33.375 -11.297 1 95.19 24 ALA B C 1
ATOM 2693 O O . ALA B 1 24 ? 15.289 -33.062 -10.594 1 95.19 24 ALA B O 1
ATOM 2694 N N . PRO B 1 25 ? 14.359 -34.406 -12.109 1 96.25 25 PRO B N 1
ATOM 2695 C CA . PRO B 1 25 ? 15.492 -35.344 -12.078 1 96.25 25 PRO B CA 1
ATOM 2696 C C . PRO B 1 25 ? 16.828 -34.656 -12.344 1 96.25 25 PRO B C 1
ATOM 2698 O O . PRO B 1 25 ? 17.859 -35.031 -11.781 1 96.25 25 PRO B O 1
ATOM 2701 N N . SER B 1 26 ? 16.844 -33.625 -13.117 1 96.12 26 SER B N 1
ATOM 2702 C CA . SER B 1 26 ? 18.062 -32.938 -13.508 1 96.12 26 SER B CA 1
ATOM 2703 C C . SER B 1 26 ? 18.656 -32.156 -12.328 1 96.12 26 SER B C 1
ATOM 2705 O O . SER B 1 26 ? 19.828 -31.766 -12.367 1 96.12 26 SER B O 1
ATOM 2707 N N . LYS B 1 27 ? 17.938 -31.984 -11.258 1 96.94 27 LYS B N 1
ATOM 2708 C CA . LYS B 1 27 ? 18.391 -31.188 -10.125 1 96.94 27 LYS B CA 1
ATOM 2709 C C . LYS B 1 27 ? 18.688 -32.062 -8.914 1 96.94 27 LYS B C 1
ATOM 2711 O O . LYS B 1 27 ? 19.438 -31.672 -8.023 1 96.94 27 LYS B O 1
ATOM 2716 N N . LEU B 1 28 ? 18.125 -33.312 -8.922 1 97.31 28 LEU B N 1
ATOM 2717 C CA . LEU B 1 28 ? 18.219 -34.188 -7.758 1 97.31 28 LEU B CA 1
ATOM 2718 C C . LEU B 1 28 ? 19.656 -34.625 -7.531 1 97.31 28 LEU B C 1
ATOM 2720 O O . LEU B 1 28 ? 20.359 -35 -8.484 1 97.31 28 LEU B O 1
ATOM 2724 N N . GLY B 1 29 ? 20.031 -34.469 -6.277 1 97.5 29 GLY B N 1
ATOM 2725 C CA . GLY B 1 29 ? 21.359 -34.906 -5.91 1 97.5 29 GLY B CA 1
ATOM 2726 C C . GLY B 1 29 ? 22.453 -33.875 -6.18 1 97.5 29 GLY B C 1
ATOM 2727 O O . GLY B 1 29 ? 23.594 -34.062 -5.75 1 97.5 29 GLY B O 1
ATOM 2728 N N . LYS B 1 30 ? 22.156 -32.812 -6.773 1 98.12 30 LYS B N 1
ATOM 2729 C CA . LYS B 1 30 ? 23.109 -31.75 -7.051 1 98.12 30 LYS B CA 1
ATOM 2730 C C . LYS B 1 30 ? 23.156 -30.734 -5.91 1 98.12 30 LYS B C 1
ATOM 2732 O O . LYS B 1 30 ? 22.188 -30.578 -5.168 1 98.12 30 LYS B O 1
ATOM 2737 N N . ASP B 1 31 ? 24.312 -30.109 -5.801 1 98.56 31 ASP B N 1
ATOM 2738 C CA . ASP B 1 31 ? 24.438 -28.984 -4.879 1 98.56 31 ASP B CA 1
ATOM 2739 C C . ASP B 1 31 ? 23.609 -27.797 -5.359 1 98.56 31 ASP B C 1
ATOM 2741 O O . ASP B 1 31 ? 23.625 -27.453 -6.547 1 98.56 31 ASP B O 1
ATOM 2745 N N . LEU B 1 32 ? 22.891 -27.172 -4.445 1 98.44 32 LEU B N 1
ATOM 2746 C CA . LEU B 1 32 ? 22.062 -26.016 -4.793 1 98.44 32 LEU B CA 1
ATOM 2747 C C . LEU B 1 32 ? 22.891 -24.922 -5.449 1 98.44 32 LEU B C 1
ATOM 2749 O O . LEU B 1 32 ? 22.406 -24.219 -6.344 1 98.44 32 LEU B O 1
ATOM 2753 N N . GLY B 1 33 ? 24.094 -24.703 -4.961 1 98.31 33 GLY B N 1
ATOM 2754 C CA . GLY B 1 33 ? 24.969 -23.734 -5.582 1 98.31 33 GLY B CA 1
ATOM 2755 C C . GLY B 1 33 ? 25.141 -23.938 -7.074 1 98.31 33 GLY B C 1
ATOM 2756 O O . GLY B 1 33 ? 25.188 -22.969 -7.84 1 98.31 33 GLY B O 1
ATOM 2757 N N . GLN B 1 34 ? 25.25 -25.219 -7.551 1 98.12 34 GLN B N 1
ATOM 2758 C CA . GLN B 1 34 ? 25.344 -25.547 -8.969 1 98.12 34 GLN B CA 1
ATOM 2759 C C . GLN B 1 34 ? 24.094 -25.094 -9.727 1 98.12 34 GLN B C 1
ATOM 2761 O O . GLN B 1 34 ? 24.188 -24.547 -10.828 1 98.12 34 GLN B O 1
ATOM 2766 N N . ILE B 1 35 ? 23.047 -25.344 -9.078 1 97.69 35 ILE B N 1
ATOM 2767 C CA . ILE B 1 35 ? 21.766 -25.016 -9.695 1 97.69 35 ILE B CA 1
ATOM 2768 C C . ILE B 1 35 ? 21.609 -23.5 -9.797 1 97.69 35 ILE B C 1
ATOM 2770 O O . ILE B 1 35 ? 21.094 -22.984 -10.781 1 97.69 35 ILE B O 1
ATOM 2774 N N . LEU B 1 36 ? 22.094 -22.797 -8.797 1 97.88 36 LEU B N 1
ATOM 2775 C CA . LEU B 1 36 ? 21.984 -21.344 -8.742 1 97.88 36 LEU B CA 1
ATOM 2776 C C . LEU B 1 36 ? 23.172 -20.688 -9.445 1 97.88 36 LEU B C 1
ATOM 2778 O O . LEU B 1 36 ? 23.234 -19.453 -9.539 1 97.88 36 LEU B O 1
ATOM 2782 N N . ASN B 1 37 ? 24.109 -21.469 -9.914 1 97.38 37 ASN B N 1
ATOM 2783 C CA . ASN B 1 37 ? 25.297 -21.016 -10.625 1 97.38 37 ASN B CA 1
ATOM 2784 C C . ASN B 1 37 ? 26.188 -20.156 -9.727 1 97.38 37 ASN B C 1
ATOM 2786 O O . ASN B 1 37 ? 26.578 -19.047 -10.109 1 97.38 37 ASN B O 1
ATOM 2790 N N . VAL B 1 38 ? 26.328 -20.594 -8.516 1 97.62 38 VAL B N 1
ATOM 2791 C CA . VAL B 1 38 ? 27.266 -20.031 -7.555 1 97.62 38 VAL B CA 1
ATOM 2792 C C . VAL B 1 38 ? 28.141 -21.141 -6.961 1 97.62 38 VAL B C 1
ATOM 2794 O O . VAL B 1 38 ? 28.078 -22.281 -7.402 1 97.62 38 VAL B O 1
ATOM 2797 N N . ASP B 1 39 ? 29.047 -20.781 -6.023 1 97.31 39 ASP B N 1
ATOM 2798 C CA . ASP B 1 39 ? 29.875 -21.781 -5.355 1 97.31 39 ASP B CA 1
ATOM 2799 C C . ASP B 1 39 ? 29.031 -22.766 -4.566 1 97.31 39 ASP B C 1
ATOM 2801 O O . ASP B 1 39 ? 27.922 -22.438 -4.141 1 97.31 39 ASP B O 1
ATOM 2805 N N . ASN B 1 40 ? 29.609 -23.922 -4.41 1 97.69 40 ASN B N 1
ATOM 2806 C CA . ASN B 1 40 ? 28.906 -24.953 -3.658 1 97.69 40 ASN B CA 1
ATOM 2807 C C . ASN B 1 40 ? 28.469 -24.453 -2.285 1 97.69 40 ASN B C 1
ATOM 2809 O O . ASN B 1 40 ? 29.25 -23.844 -1.563 1 97.69 40 ASN B O 1
ATOM 2813 N N . MET B 1 41 ? 27.203 -24.734 -2.027 1 97.88 41 MET B N 1
ATOM 2814 C CA . MET B 1 41 ? 26.594 -24.234 -0.792 1 97.88 41 MET B CA 1
ATOM 2815 C C . MET B 1 41 ? 26.547 -25.328 0.267 1 97.88 41 MET B C 1
ATOM 2817 O O . MET B 1 41 ? 26.312 -25.062 1.441 1 97.88 41 MET B O 1
ATOM 2821 N N . GLY B 1 42 ? 26.781 -26.578 -0.122 1 98.19 42 GLY B N 1
ATOM 2822 C CA . GLY B 1 42 ? 26.625 -27.703 0.788 1 98.19 42 GLY B CA 1
ATOM 2823 C C . GLY B 1 42 ? 25.188 -28.109 1.002 1 98.19 42 GLY B C 1
ATOM 2824 O O . GLY B 1 42 ? 24.875 -28.812 1.969 1 98.19 42 GLY B O 1
ATOM 2825 N N . ILE B 1 43 ? 24.328 -27.656 0.242 1 98.44 43 ILE B N 1
ATOM 2826 C CA . ILE B 1 43 ? 22.906 -27.984 0.279 1 98.44 43 ILE B CA 1
ATOM 2827 C C . ILE B 1 43 ? 22.547 -28.875 -0.919 1 98.44 43 ILE B C 1
ATOM 2829 O O . ILE B 1 43 ? 22.594 -28.406 -2.064 1 98.44 43 ILE B O 1
ATOM 2833 N N . ILE B 1 44 ? 22.188 -30.109 -0.644 1 98.25 44 ILE B N 1
ATOM 2834 C CA . ILE B 1 44 ? 21.891 -31.047 -1.709 1 98.25 44 ILE B CA 1
ATOM 2835 C C . ILE B 1 44 ? 20.375 -31.062 -1.957 1 98.25 44 ILE B C 1
ATOM 2837 O O . ILE B 1 44 ? 19.594 -31.203 -1.019 1 98.25 44 ILE B O 1
ATOM 2841 N N . VAL B 1 45 ? 20.016 -30.953 -3.227 1 98.44 45 VAL B N 1
ATOM 2842 C CA . VAL B 1 45 ? 18.609 -30.953 -3.605 1 98.44 45 VAL B CA 1
ATOM 2843 C C . VAL B 1 45 ? 18.016 -32.344 -3.42 1 98.44 45 VAL B C 1
ATOM 2845 O O . VAL B 1 45 ? 18.578 -33.344 -3.918 1 98.44 45 VAL B O 1
ATOM 2848 N N . SER B 1 46 ? 16.938 -32.406 -2.736 1 98.12 46 SER B N 1
ATOM 2849 C CA . SER B 1 46 ? 16.297 -33.688 -2.408 1 98.12 46 SER B CA 1
ATOM 2850 C C . SER B 1 46 ? 14.844 -33.688 -2.865 1 98.12 46 SER B C 1
ATOM 2852 O O . SER B 1 46 ? 14.242 -32.656 -3.084 1 98.12 46 SER B O 1
ATOM 2854 N N . ASP B 1 47 ? 14.312 -34.844 -3.098 1 97.44 47 ASP B N 1
ATOM 2855 C CA . ASP B 1 47 ? 12.883 -34.969 -3.361 1 97.44 47 ASP B CA 1
ATOM 2856 C C . ASP B 1 47 ? 12.156 -35.562 -2.156 1 97.44 47 ASP B C 1
ATOM 2858 O O . ASP B 1 47 ? 10.953 -35.844 -2.225 1 97.44 47 ASP B O 1
ATOM 2862 N N . ASP B 1 48 ? 12.891 -35.812 -1.113 1 97.5 48 ASP B N 1
ATOM 2863 C CA . ASP B 1 48 ? 12.32 -36.344 0.118 1 97.5 48 ASP B CA 1
ATOM 2864 C C . ASP B 1 48 ? 11.898 -35.219 1.062 1 97.5 48 ASP B C 1
ATOM 2866 O O . ASP B 1 48 ? 12.57 -34.969 2.062 1 97.5 48 ASP B O 1
ATOM 2870 N N . ALA B 1 49 ? 10.719 -34.719 0.831 1 97.25 49 ALA B N 1
ATOM 2871 C CA . ALA B 1 49 ? 10.219 -33.531 1.563 1 97.25 49 ALA B CA 1
ATOM 2872 C C . ALA B 1 49 ? 10.047 -33.875 3.045 1 97.25 49 ALA B C 1
ATOM 2874 O O . ALA B 1 49 ? 10.414 -33.062 3.908 1 97.25 49 ALA B O 1
ATOM 2875 N N . GLU B 1 50 ? 9.484 -35 3.344 1 97.06 50 GLU B N 1
ATOM 2876 C CA . GLU B 1 50 ? 9.188 -35.375 4.723 1 97.06 50 GLU B CA 1
ATOM 2877 C C . GLU B 1 50 ? 10.453 -35.375 5.574 1 97.06 50 GLU B C 1
ATOM 2879 O O . GLU B 1 50 ? 10.484 -34.75 6.645 1 97.06 50 GLU B O 1
ATOM 2884 N N . THR B 1 51 ? 11.461 -36.062 5.098 1 97.81 51 THR B N 1
ATOM 2885 C CA . THR B 1 51 ? 12.711 -36.188 5.848 1 97.81 51 THR B CA 1
ATOM 2886 C C . THR B 1 51 ? 13.414 -34.844 5.953 1 97.81 51 THR B C 1
ATOM 2888 O O . THR B 1 51 ? 13.844 -34.438 7.035 1 97.81 51 THR B O 1
ATOM 2891 N N . LEU B 1 52 ? 13.523 -34.125 4.852 1 98.06 52 LEU B N 1
ATOM 2892 C CA . LEU B 1 52 ? 14.281 -32.875 4.836 1 98.06 52 LEU B CA 1
ATOM 2893 C C . LEU B 1 52 ? 13.633 -31.828 5.746 1 98.06 52 LEU B C 1
ATOM 2895 O O . LEU B 1 52 ? 14.328 -31.156 6.512 1 98.06 52 LEU B O 1
ATOM 2899 N N . ILE B 1 53 ? 12.312 -31.703 5.66 1 98.12 53 ILE B N 1
ATOM 2900 C CA . ILE B 1 53 ? 11.609 -30.688 6.449 1 98.12 53 ILE B CA 1
ATOM 2901 C C . ILE B 1 53 ? 11.734 -31.016 7.934 1 98.12 53 ILE B C 1
ATOM 2903 O O . ILE B 1 53 ? 11.953 -30.125 8.758 1 98.12 53 ILE B O 1
ATOM 2907 N N . LYS B 1 54 ? 11.594 -32.25 8.234 1 97.06 54 LYS B N 1
ATOM 2908 C CA . LYS B 1 54 ? 11.664 -32.688 9.625 1 97.06 54 LYS B CA 1
ATOM 2909 C C . LYS B 1 54 ? 13.055 -32.438 10.211 1 97.06 54 LYS B C 1
ATOM 2911 O O . LYS B 1 54 ? 13.18 -31.969 11.344 1 97.06 54 LYS B O 1
ATOM 2916 N N . GLU B 1 55 ? 14.078 -32.656 9.461 1 97.31 55 GLU B N 1
ATOM 2917 C CA . GLU B 1 55 ? 15.43 -32.719 10.008 1 97.31 55 GLU B CA 1
ATOM 2918 C C . GLU B 1 55 ? 16.125 -31.359 9.898 1 97.31 55 GLU B C 1
ATOM 2920 O O . GLU B 1 55 ? 17.125 -31.109 10.578 1 97.31 55 GLU B O 1
ATOM 2925 N N . THR B 1 56 ? 15.68 -30.516 9.016 1 97.94 56 THR B N 1
ATOM 2926 C CA . THR B 1 56 ? 16.328 -29.234 8.789 1 97.94 56 THR B CA 1
ATOM 2927 C C . THR B 1 56 ? 15.789 -28.172 9.727 1 97.94 56 THR B C 1
ATOM 2929 O O . THR B 1 56 ? 14.57 -28.016 9.852 1 97.94 56 THR B O 1
ATOM 2932 N N . LYS B 1 57 ? 16.656 -27.516 10.453 1 97.69 57 LYS B N 1
ATOM 2933 C CA . LYS B 1 57 ? 16.234 -26.359 11.227 1 97.69 57 LYS B CA 1
ATOM 2934 C C . LYS B 1 57 ? 16 -25.156 10.32 1 97.69 57 LYS B C 1
ATOM 2936 O O . LYS B 1 57 ? 16.953 -24.531 9.828 1 97.69 57 LYS B O 1
ATOM 2941 N N . ALA B 1 58 ? 14.781 -24.844 10.047 1 98.56 58 ALA B N 1
ATOM 2942 C CA . ALA B 1 58 ? 14.391 -23.703 9.203 1 98.56 58 ALA B CA 1
ATOM 2943 C C . ALA B 1 58 ? 13.258 -22.906 9.852 1 98.56 58 ALA B C 1
ATOM 2945 O O . ALA B 1 58 ? 12.367 -23.484 10.484 1 98.56 58 ALA B O 1
ATOM 2946 N N . ASP B 1 59 ? 13.297 -21.578 9.727 1 98.75 59 ASP B N 1
ATOM 2947 C CA . ASP B 1 59 ? 12.25 -20.703 10.258 1 98.75 59 ASP B CA 1
ATOM 2948 C C . ASP B 1 59 ? 11.039 -20.672 9.328 1 98.75 59 ASP B C 1
ATOM 2950 O O . ASP B 1 59 ? 9.914 -20.438 9.773 1 98.75 59 ASP B O 1
ATOM 2954 N N . ILE B 1 60 ? 11.328 -20.922 7.961 1 98.88 60 ILE B N 1
ATOM 2955 C CA . ILE B 1 60 ? 10.258 -20.766 6.984 1 98.88 60 ILE B CA 1
ATOM 2956 C C . ILE B 1 60 ? 10.594 -21.547 5.719 1 98.88 60 ILE B C 1
ATOM 2958 O O . ILE B 1 60 ? 11.766 -21.781 5.414 1 98.88 60 ILE B O 1
ATOM 2962 N N . VAL B 1 61 ? 9.578 -22.016 5.02 1 98.88 61 VAL B N 1
ATOM 2963 C CA . VAL B 1 61 ? 9.68 -22.656 3.707 1 98.88 61 VAL B CA 1
ATOM 2964 C C . VAL B 1 61 ? 8.914 -21.828 2.678 1 98.88 61 VAL B C 1
ATOM 2966 O O . VAL B 1 61 ? 7.77 -21.438 2.912 1 98.88 61 VAL B O 1
ATOM 2969 N N . ILE B 1 62 ? 9.531 -21.5 1.571 1 98.88 62 ILE B N 1
ATOM 2970 C CA . ILE B 1 62 ? 8.844 -20.906 0.429 1 98.88 62 ILE B CA 1
ATOM 2971 C C . ILE B 1 62 ? 8.469 -22 -0.573 1 98.88 62 ILE B C 1
ATOM 2973 O O . ILE B 1 62 ? 9.344 -22.672 -1.125 1 98.88 62 ILE B O 1
ATOM 2977 N N . LEU B 1 63 ? 7.188 -22.141 -0.771 1 98.81 63 LEU B N 1
ATOM 2978 C CA . LEU B 1 63 ? 6.609 -23.203 -1.585 1 98.81 63 LEU B CA 1
ATOM 2979 C C . LEU B 1 63 ? 6.168 -22.672 -2.943 1 98.81 63 LEU B C 1
ATOM 2981 O O . LEU B 1 63 ? 5.27 -21.828 -3.021 1 98.81 63 LEU B O 1
ATOM 2985 N N . THR B 1 64 ? 6.711 -23.125 -4.086 1 97.88 64 THR B N 1
ATOM 2986 C CA . THR B 1 64 ? 6.461 -22.562 -5.41 1 97.88 64 THR B CA 1
ATOM 2987 C C . THR B 1 64 ? 6.109 -23.672 -6.406 1 97.88 64 THR B C 1
ATOM 2989 O O . THR B 1 64 ? 6.629 -23.688 -7.523 1 97.88 64 THR B O 1
ATOM 2992 N N . THR B 1 65 ? 5.184 -24.547 -6.098 1 95.56 65 THR B N 1
ATOM 2993 C CA . THR B 1 65 ? 4.977 -25.781 -6.867 1 95.56 65 THR B CA 1
ATOM 2994 C C . THR B 1 65 ? 3.748 -25.656 -7.766 1 95.56 65 THR B C 1
ATOM 2996 O O . THR B 1 65 ? 3.799 -25.984 -8.945 1 95.56 65 THR B O 1
ATOM 2999 N N . ASN B 1 66 ? 2.617 -25.219 -7.156 1 94.94 66 ASN B N 1
ATOM 3000 C CA . ASN B 1 66 ? 1.35 -25.234 -7.879 1 94.94 66 ASN B CA 1
ATOM 3001 C C . ASN B 1 66 ? 0.529 -23.984 -7.594 1 94.94 66 ASN B C 1
ATOM 3003 O O . ASN B 1 66 ? 0.935 -23.141 -6.789 1 94.94 66 ASN B O 1
ATOM 3007 N N . SER B 1 67 ? -0.633 -23.938 -8.336 1 95.5 67 SER B N 1
ATOM 3008 C CA . SER B 1 67 ? -1.434 -22.719 -8.242 1 95.5 67 SER B CA 1
ATOM 3009 C C . SER B 1 67 ? -2.658 -22.938 -7.355 1 95.5 67 SER B C 1
ATOM 3011 O O . SER B 1 67 ? -3.305 -21.969 -6.941 1 95.5 67 SER B O 1
ATOM 3013 N N . PHE B 1 68 ? -3.004 -24.172 -7.039 1 97.06 68 PHE B N 1
ATOM 3014 C CA . PHE B 1 68 ? -4.316 -24.484 -6.484 1 97.06 68 PHE B CA 1
ATOM 3015 C C . PHE B 1 68 ? -4.195 -24.953 -5.039 1 97.06 68 PHE B C 1
ATOM 3017 O O . PHE B 1 68 ? -3.27 -25.688 -4.691 1 97.06 68 PHE B O 1
ATOM 3024 N N . VAL B 1 69 ? -5.152 -24.641 -4.227 1 98.5 69 VAL B N 1
ATOM 3025 C CA . VAL B 1 69 ? -5.156 -24.953 -2.801 1 98.5 69 VAL B CA 1
ATOM 3026 C C . VAL B 1 69 ? -5.027 -26.469 -2.6 1 98.5 69 VAL B C 1
ATOM 3028 O O . VAL B 1 69 ? -4.176 -26.922 -1.836 1 98.5 69 VAL B O 1
ATOM 3031 N N . LYS B 1 70 ? -5.77 -27.234 -3.33 1 98.12 70 LYS B N 1
ATOM 3032 C CA . LYS B 1 70 ? -5.793 -28.688 -3.174 1 98.12 70 LYS B CA 1
ATOM 3033 C C . LYS B 1 70 ? -4.438 -29.297 -3.516 1 98.12 70 LYS B C 1
ATOM 3035 O O . LYS B 1 70 ? -4.031 -30.297 -2.914 1 98.12 70 LYS B O 1
ATOM 3040 N N . SER B 1 71 ? -3.803 -28.672 -4.453 1 97.75 71 SER B N 1
ATOM 3041 C CA . SER B 1 71 ? -2.531 -29.203 -4.926 1 97.75 71 SER B CA 1
ATOM 3042 C C . SER B 1 71 ? -1.404 -28.906 -3.941 1 97.75 71 SER B C 1
ATOM 3044 O O . SER B 1 71 ? -0.463 -29.688 -3.811 1 97.75 71 SER B O 1
ATOM 3046 N N . VAL B 1 72 ? -1.521 -27.766 -3.24 1 98.38 72 VAL B N 1
ATOM 3047 C CA . VAL B 1 72 ? -0.387 -27.375 -2.412 1 98.38 72 VAL B CA 1
ATOM 3048 C C . VAL B 1 72 ? -0.665 -27.734 -0.953 1 98.38 72 VAL B C 1
ATOM 3050 O O . VAL B 1 72 ? 0.248 -27.734 -0.123 1 98.38 72 VAL B O 1
ATOM 3053 N N . TYR B 1 73 ? -1.851 -28.094 -0.583 1 98.69 73 TYR B N 1
ATOM 3054 C CA . TYR B 1 73 ? -2.252 -28.344 0.797 1 98.69 73 TYR B CA 1
ATOM 3055 C C . TYR B 1 73 ? -1.379 -29.422 1.433 1 98.69 73 TYR B C 1
ATOM 3057 O O . TYR B 1 73 ? -0.896 -29.25 2.555 1 98.69 73 TYR B O 1
ATOM 3065 N N . PRO B 1 74 ? -1.101 -30.562 0.769 1 98.44 74 PRO B N 1
ATOM 3066 C CA . PRO B 1 74 ? -0.292 -31.594 1.428 1 98.44 74 PRO B CA 1
ATOM 3067 C C . PRO B 1 74 ? 1.086 -31.078 1.843 1 98.44 74 PRO B C 1
ATOM 3069 O O . PRO B 1 74 ? 1.562 -31.391 2.936 1 98.44 74 PRO B O 1
ATOM 3072 N N . ALA B 1 75 ? 1.696 -30.312 0.974 1 98.56 75 ALA B N 1
ATOM 3073 C CA . ALA B 1 75 ? 3.006 -29.75 1.302 1 98.56 75 ALA B CA 1
ATOM 3074 C C . ALA B 1 75 ? 2.904 -28.75 2.445 1 98.56 75 ALA B C 1
ATOM 3076 O O . ALA B 1 75 ? 3.734 -28.75 3.357 1 98.56 75 ALA B O 1
ATOM 3077 N N . ILE B 1 76 ? 1.885 -27.906 2.406 1 98.88 76 ILE B N 1
ATOM 3078 C CA . ILE B 1 76 ? 1.68 -26.906 3.457 1 98.88 76 ILE B CA 1
ATOM 3079 C C . ILE B 1 76 ? 1.478 -27.609 4.797 1 98.88 76 ILE B C 1
ATOM 3081 O O . ILE B 1 76 ? 2.053 -27.203 5.812 1 98.88 76 ILE B O 1
ATOM 3085 N N . LYS B 1 77 ? 0.693 -28.641 4.758 1 98.75 77 LYS B N 1
ATOM 3086 C CA . LYS B 1 77 ? 0.438 -29.438 5.965 1 98.75 77 LYS B CA 1
ATOM 3087 C C . LYS B 1 77 ? 1.734 -30 6.531 1 98.75 77 LYS B C 1
ATOM 3089 O O . LYS B 1 77 ? 1.993 -29.891 7.73 1 98.75 77 LYS B O 1
ATOM 3094 N N . THR B 1 78 ? 2.541 -30.594 5.68 1 98.62 78 THR B N 1
ATOM 3095 C CA . THR B 1 78 ? 3.814 -31.172 6.109 1 98.62 78 THR B CA 1
ATOM 3096 C C . THR B 1 78 ? 4.711 -30.094 6.719 1 98.62 78 THR B C 1
ATOM 3098 O O . THR B 1 78 ? 5.297 -30.297 7.785 1 98.62 78 THR B O 1
ATOM 3101 N N . ILE B 1 79 ? 4.793 -28.938 6.121 1 98.88 79 ILE B N 1
ATOM 3102 C CA . ILE B 1 79 ? 5.637 -27.828 6.559 1 98.88 79 ILE B CA 1
ATOM 3103 C C . ILE B 1 79 ? 5.191 -27.359 7.941 1 98.88 79 ILE B C 1
ATOM 3105 O O . ILE B 1 79 ? 6.004 -27.281 8.867 1 98.88 79 ILE B O 1
ATOM 3109 N N . THR B 1 80 ? 3.912 -27.109 8.078 1 98.81 80 THR B N 1
ATOM 3110 C CA . THR B 1 80 ? 3.393 -26.484 9.289 1 98.81 80 THR B CA 1
ATOM 3111 C C . THR B 1 80 ? 3.35 -27.469 10.445 1 98.81 80 THR B C 1
ATOM 3113 O O . THR B 1 80 ? 3.588 -27.094 11.594 1 98.81 80 THR B O 1
ATOM 3116 N N . GLU B 1 81 ? 3.07 -28.766 10.156 1 98.69 81 GLU B N 1
ATOM 3117 C CA . GLU B 1 81 ? 3.08 -29.781 11.211 1 98.69 81 GLU B CA 1
ATOM 3118 C C . GLU B 1 81 ? 4.484 -29.969 11.773 1 98.69 81 GLU B C 1
ATOM 3120 O O . GLU B 1 81 ? 4.645 -30.453 12.891 1 98.69 81 GLU B O 1
ATOM 3125 N N . ASN B 1 82 ? 5.465 -29.609 11.016 1 98.5 82 ASN B N 1
ATOM 3126 C CA . ASN B 1 82 ? 6.848 -29.703 11.477 1 98.5 82 ASN B CA 1
ATOM 3127 C C . ASN B 1 82 ? 7.336 -28.375 12.062 1 98.5 82 ASN B C 1
ATOM 3129 O O . ASN B 1 82 ? 8.539 -28.156 12.188 1 98.5 82 ASN B O 1
ATOM 3133 N N . GLY B 1 83 ? 6.457 -27.438 12.32 1 98.5 83 GLY B N 1
ATOM 3134 C CA . GLY B 1 83 ? 6.758 -26.234 13.078 1 98.5 83 GLY B CA 1
ATOM 3135 C C . GLY B 1 83 ? 7.453 -25.156 12.25 1 98.5 83 GLY B C 1
ATOM 3136 O O . GLY B 1 83 ? 8.242 -24.375 12.781 1 98.5 83 GLY B O 1
ATOM 3137 N N . LYS B 1 84 ? 7.223 -25.156 10.992 1 98.88 84 LYS B N 1
ATOM 3138 C CA . LYS B 1 84 ? 7.848 -24.141 10.141 1 98.88 84 LYS B CA 1
ATOM 3139 C C . LYS B 1 84 ? 6.797 -23.234 9.508 1 98.88 84 LYS B C 1
ATOM 3141 O O . LYS B 1 84 ? 5.723 -23.688 9.117 1 98.88 84 LYS B O 1
ATOM 3146 N N . ASN B 1 85 ? 7.062 -21.906 9.438 1 98.94 85 ASN B N 1
ATOM 3147 C CA . ASN B 1 85 ? 6.23 -20.984 8.68 1 98.94 85 ASN B CA 1
ATOM 3148 C C . ASN B 1 85 ? 6.246 -21.312 7.188 1 98.94 85 ASN B C 1
ATOM 3150 O O . ASN B 1 85 ? 7.16 -21.984 6.707 1 98.94 85 ASN B O 1
ATOM 3154 N N . CYS B 1 86 ? 5.238 -20.844 6.484 1 98.94 86 CYS B N 1
ATOM 3155 C CA . CYS B 1 86 ? 5.141 -21.156 5.066 1 98.94 86 CYS B CA 1
ATOM 3156 C C . CYS B 1 86 ? 4.688 -19.953 4.262 1 98.94 86 CYS B C 1
ATOM 3158 O O . CYS B 1 86 ? 3.701 -19.297 4.613 1 98.94 86 CYS B O 1
ATOM 3160 N N . ILE B 1 87 ? 5.41 -19.609 3.242 1 98.94 87 ILE B N 1
ATOM 3161 C CA . ILE B 1 87 ? 4.938 -18.719 2.184 1 98.94 87 ILE B CA 1
ATOM 3162 C C . ILE B 1 87 ? 4.785 -19.516 0.884 1 98.94 87 ILE B C 1
ATOM 3164 O O . ILE B 1 87 ? 5.668 -20.281 0.514 1 98.94 87 ILE B O 1
ATOM 3168 N N . THR B 1 88 ? 3.689 -19.375 0.224 1 98.94 88 THR B N 1
ATOM 3169 C CA . THR B 1 88 ? 3.506 -19.984 -1.086 1 98.94 88 THR B CA 1
ATOM 3170 C C . THR B 1 88 ? 3.059 -18.953 -2.113 1 98.94 88 THR B C 1
ATOM 3172 O O . THR B 1 88 ? 2.383 -17.984 -1.769 1 98.94 88 THR B O 1
ATOM 3175 N N . ILE B 1 89 ? 3.416 -19.203 -3.395 1 98.5 89 ILE B N 1
ATOM 3176 C CA . ILE B 1 89 ? 3.027 -18.297 -4.461 1 98.5 89 ILE B CA 1
ATOM 3177 C C . ILE B 1 89 ? 1.872 -18.891 -5.262 1 98.5 89 ILE B C 1
ATOM 3179 O O . ILE B 1 89 ? 1.572 -18.438 -6.367 1 98.5 89 ILE B O 1
ATOM 3183 N N . ALA B 1 90 ? 1.292 -20.016 -4.703 1 98.06 90 ALA B N 1
ATOM 3184 C CA . ALA B 1 90 ? 0.064 -20.516 -5.316 1 98.06 90 ALA B CA 1
ATOM 3185 C C . ALA B 1 90 ? -1.003 -19.422 -5.371 1 98.06 90 ALA B C 1
ATOM 3187 O O . ALA B 1 90 ? -1.409 -18.891 -4.336 1 98.06 90 ALA B O 1
ATOM 3188 N N . GLU B 1 91 ? -1.487 -19.172 -6.547 1 97.75 91 GLU B N 1
ATOM 3189 C CA . GLU B 1 91 ? -2.402 -18.047 -6.746 1 97.75 91 GLU B CA 1
ATOM 3190 C C . GLU B 1 91 ? -3.652 -18.188 -5.883 1 97.75 91 GLU B C 1
ATOM 3192 O O . GLU B 1 91 ? -4.098 -17.234 -5.262 1 97.75 91 GLU B O 1
ATOM 3197 N N . GLU B 1 92 ? -4.156 -19.406 -5.703 1 98.25 92 GLU B N 1
ATOM 3198 C CA . GLU B 1 92 ? -5.398 -19.578 -4.961 1 98.25 92 GLU B CA 1
ATOM 3199 C C . GLU B 1 92 ? -5.188 -19.344 -3.467 1 98.25 92 GLU B C 1
ATOM 3201 O O . GLU B 1 92 ? -6.148 -19.125 -2.727 1 98.25 92 GLU B O 1
ATOM 3206 N N . MET B 1 93 ? -3.992 -19.391 -3.016 1 98.75 93 MET B N 1
ATOM 3207 C CA . MET B 1 93 ? -3.693 -19.25 -1.593 1 98.75 93 MET B CA 1
ATOM 3208 C C . MET B 1 93 ? -3.719 -17.797 -1.164 1 98.75 93 MET B C 1
ATOM 3210 O O . MET B 1 93 ? -3.646 -17.484 0.029 1 98.75 93 MET B O 1
ATOM 3214 N N . THR B 1 94 ? -3.848 -16.859 -2.148 1 98.62 94 THR B N 1
ATOM 3215 C CA . THR B 1 94 ? -3.941 -15.438 -1.812 1 98.62 94 THR B CA 1
ATOM 3216 C C . THR B 1 94 ? -5.156 -15.164 -0.931 1 98.62 94 THR B C 1
ATOM 3218 O O . THR B 1 94 ? -5.102 -14.336 -0.024 1 98.62 94 THR B O 1
ATOM 3221 N N . TYR B 1 95 ? -6.211 -15.844 -1.178 1 98.69 95 TYR B N 1
ATOM 3222 C CA . TYR B 1 95 ? -7.438 -15.82 -0.393 1 98.69 95 TYR B CA 1
ATOM 3223 C C . TYR B 1 95 ? -8.203 -17.125 -0.541 1 98.69 95 TYR B C 1
ATOM 3225 O O . TYR B 1 95 ? -9.258 -17.172 -1.186 1 98.69 95 TYR B O 1
ATOM 3233 N N . PRO B 1 96 ? -7.746 -18.141 0.114 1 98.5 96 PRO B N 1
ATOM 3234 C CA . PRO B 1 96 ? -8.25 -19.484 -0.141 1 98.5 96 PRO B CA 1
ATOM 3235 C C . PRO B 1 96 ? -9.617 -19.734 0.49 1 98.5 96 PRO B C 1
ATOM 3237 O O . PRO B 1 96 ? -10.266 -20.75 0.203 1 98.5 96 PRO B O 1
ATOM 3240 N N . PHE B 1 97 ? -10.133 -18.812 1.244 1 97.12 97 PHE B N 1
ATOM 3241 C CA . PHE B 1 97 ? -11.305 -18.984 2.088 1 97.12 97 PHE B CA 1
ATOM 3242 C C . PHE B 1 97 ? -12.555 -19.172 1.24 1 97.12 97 PHE B C 1
ATOM 3244 O O . PHE B 1 97 ? -13.5 -19.859 1.659 1 97.12 97 PHE B O 1
ATOM 3251 N N . ALA B 1 98 ? -12.523 -18.547 0.071 1 87.5 98 ALA B N 1
ATOM 3252 C CA . ALA B 1 98 ? -13.727 -18.531 -0.752 1 87.5 98 ALA B CA 1
ATOM 3253 C C . ALA B 1 98 ? -13.883 -19.844 -1.532 1 87.5 98 ALA B C 1
ATOM 3255 O O . ALA B 1 98 ? -14.984 -20.375 -1.651 1 87.5 98 ALA B O 1
ATOM 3256 N N . VAL B 1 99 ? -12.773 -20.422 -1.992 1 89.56 99 VAL B N 1
ATOM 3257 C CA . VAL B 1 99 ? -12.859 -21.547 -2.918 1 89.56 99 VAL B CA 1
ATOM 3258 C C . VAL B 1 99 ? -12.68 -22.859 -2.156 1 89.56 99 VAL B C 1
ATOM 3260 O O . VAL B 1 99 ? -13.133 -23.906 -2.609 1 89.56 99 VAL B O 1
ATOM 3263 N N . GLU B 1 100 ? -11.898 -22.812 -1.116 1 96.75 100 GLU B N 1
ATOM 3264 C CA . GLU B 1 100 ? -11.625 -24 -0.319 1 96.75 100 GLU B CA 1
ATOM 3265 C C . GLU B 1 100 ? -11.781 -23.719 1.172 1 96.75 100 GLU B C 1
ATOM 3267 O O . GLU B 1 100 ? -10.805 -23.781 1.926 1 96.75 100 GLU B O 1
ATOM 3272 N N . LYS B 1 101 ? -13.031 -23.547 1.634 1 97.06 101 LYS B N 1
ATOM 3273 C CA . LYS B 1 101 ? -13.352 -23.125 2.992 1 97.06 101 LYS B CA 1
ATOM 3274 C C . LYS B 1 101 ? -12.844 -24.125 4.02 1 97.06 101 LYS B C 1
ATOM 3276 O O . LYS B 1 101 ? -12.172 -23.75 4.988 1 97.06 101 LYS B O 1
ATOM 3281 N N . GLU B 1 102 ? -13.055 -25.422 3.803 1 98.31 102 GLU B N 1
ATOM 3282 C CA . GLU B 1 102 ? -12.711 -26.453 4.773 1 98.31 102 GLU B CA 1
ATOM 3283 C C . GLU B 1 102 ? -11.195 -26.641 4.871 1 98.31 102 GLU B C 1
ATOM 3285 O O . GLU B 1 102 ? -10.656 -26.766 5.969 1 98.31 102 GLU B O 1
ATOM 3290 N N . LEU B 1 103 ? -10.57 -26.609 3.713 1 98.69 103 LEU B N 1
ATOM 3291 C CA . LEU B 1 103 ? -9.117 -26.734 3.73 1 98.69 103 LEU B CA 1
ATOM 3292 C C . LEU B 1 103 ? -8.484 -25.516 4.406 1 98.69 103 LEU B C 1
ATOM 3294 O O . LEU B 1 103 ? -7.453 -25.641 5.07 1 98.69 103 LEU B O 1
ATOM 3298 N N . SER B 1 104 ? -9.102 -24.375 4.211 1 98.75 104 SER B N 1
ATOM 3299 C CA . SER B 1 104 ? -8.602 -23.172 4.852 1 98.75 104 SER B CA 1
ATOM 3300 C C . SER B 1 104 ? -8.695 -23.266 6.371 1 98.75 104 SER B C 1
ATOM 3302 O O . SER B 1 104 ? -7.758 -22.906 7.078 1 98.75 104 SER B O 1
ATOM 3304 N N . LYS B 1 105 ? -9.812 -23.719 6.844 1 98.5 105 LYS B N 1
ATOM 3305 C CA . LYS B 1 105 ? -10 -23.922 8.281 1 98.5 105 LYS B CA 1
ATOM 3306 C C . LYS B 1 105 ? -8.969 -24.891 8.844 1 98.5 105 LYS B C 1
ATOM 3308 O O . LYS B 1 105 ? -8.414 -24.672 9.922 1 98.5 105 LYS B O 1
ATOM 3313 N N . GLU B 1 106 ? -8.773 -25.938 8.109 1 98.75 106 GLU B N 1
ATOM 3314 C CA . GLU B 1 106 ? -7.809 -26.938 8.531 1 98.75 106 GLU B CA 1
ATOM 3315 C C . GLU B 1 106 ? -6.395 -26.359 8.586 1 98.75 106 GLU B C 1
ATOM 3317 O O . GLU B 1 106 ? -5.66 -26.594 9.547 1 98.75 106 GLU B O 1
ATOM 3322 N N . MET B 1 107 ? -6.062 -25.641 7.574 1 98.88 107 MET B N 1
ATOM 3323 C CA . MET B 1 107 ? -4.742 -25.016 7.539 1 98.88 107 MET B CA 1
ATOM 3324 C C . MET B 1 107 ? -4.566 -24.047 8.703 1 98.88 107 MET B C 1
ATOM 3326 O O . MET B 1 107 ? -3.508 -24 9.336 1 98.88 107 MET B O 1
ATOM 3330 N N . ASP B 1 108 ? -5.578 -23.25 8.945 1 98.81 108 ASP B N 1
ATOM 3331 C CA . ASP B 1 108 ? -5.531 -22.297 10.062 1 98.81 108 ASP B CA 1
ATOM 3332 C C . ASP B 1 108 ? -5.34 -23.031 11.391 1 98.81 108 ASP B C 1
ATOM 3334 O O . ASP B 1 108 ? -4.516 -22.625 12.211 1 98.81 108 ASP B O 1
ATOM 3338 N N . ARG B 1 109 ? -6.082 -24.109 11.57 1 98.81 109 ARG B N 1
ATOM 3339 C CA . ARG B 1 109 ? -5.988 -24.891 12.797 1 98.81 109 ARG B CA 1
ATOM 3340 C C . ARG B 1 109 ? -4.586 -25.469 12.969 1 98.81 109 ARG B C 1
ATOM 3342 O O . ARG B 1 109 ? -3.986 -25.328 14.039 1 98.81 109 ARG B O 1
ATOM 3349 N N . ILE B 1 110 ? -4.066 -26.094 11.914 1 98.88 110 ILE B N 1
ATOM 3350 C CA . ILE B 1 110 ? -2.75 -26.719 11.977 1 98.88 110 ILE B CA 1
ATOM 3351 C C . ILE B 1 110 ? -1.689 -25.656 12.281 1 98.88 110 ILE B C 1
ATOM 3353 O O . ILE B 1 110 ? -0.806 -25.875 13.117 1 98.88 110 ILE B O 1
ATOM 3357 N N . ALA B 1 111 ? -1.77 -24.531 11.609 1 98.94 111 ALA B N 1
ATOM 3358 C CA . ALA B 1 111 ? -0.805 -23.453 11.82 1 98.94 111 ALA B CA 1
ATOM 3359 C C . ALA B 1 111 ? -0.826 -22.953 13.266 1 98.94 111 ALA B C 1
ATOM 3361 O O . ALA B 1 111 ? 0.227 -22.797 13.883 1 98.94 111 ALA B O 1
ATOM 3362 N N . LYS B 1 112 ? -1.997 -22.75 13.812 1 98.81 112 LYS B N 1
ATOM 3363 C CA . LYS B 1 112 ? -2.143 -22.281 15.188 1 98.81 112 LYS B CA 1
ATOM 3364 C C . LYS B 1 112 ? -1.639 -23.312 16.188 1 98.81 112 LYS B C 1
ATOM 3366 O O . LYS B 1 112 ? -0.945 -22.969 17.141 1 98.81 112 LYS B O 1
ATOM 3371 N N . GLU B 1 113 ? -1.995 -24.562 15.953 1 98.81 113 GLU B N 1
ATOM 3372 C CA . GLU B 1 113 ? -1.57 -25.641 16.828 1 98.81 113 GLU B CA 1
ATOM 3373 C C . GLU B 1 113 ? -0.049 -25.75 16.891 1 98.81 113 GLU B C 1
ATOM 3375 O O . GLU B 1 113 ? 0.517 -26.156 17.906 1 98.81 113 GLU B O 1
ATOM 3380 N N . ASN B 1 114 ? 0.573 -25.406 15.805 1 98.81 114 ASN B N 1
ATOM 3381 C CA . ASN B 1 114 ? 2.023 -25.531 15.719 1 98.81 114 ASN B CA 1
ATOM 3382 C C . ASN B 1 114 ? 2.723 -24.188 15.852 1 98.81 114 ASN B C 1
ATOM 3384 O O . ASN B 1 114 ? 3.938 -24.094 15.664 1 98.81 114 ASN B O 1
ATOM 3388 N N . ASN B 1 115 ? 1.973 -23.078 16.094 1 98.69 115 ASN B N 1
ATOM 3389 C CA . ASN B 1 115 ? 2.457 -21.719 16.344 1 98.69 115 ASN B CA 1
ATOM 3390 C C . ASN B 1 115 ? 3.273 -21.203 15.164 1 98.69 115 ASN B C 1
ATOM 3392 O O . ASN B 1 115 ? 4.395 -20.719 15.344 1 98.69 115 ASN B O 1
ATOM 3396 N N . VAL B 1 116 ? 2.709 -21.359 13.953 1 98.88 116 VAL B N 1
ATOM 3397 C CA . VAL B 1 116 ? 3.367 -20.875 12.742 1 98.88 116 VAL B CA 1
ATOM 3398 C C . VAL B 1 116 ? 2.361 -20.125 11.867 1 98.88 116 VAL B C 1
ATOM 3400 O O . VAL B 1 116 ? 1.16 -20.141 12.148 1 98.88 116 VAL B O 1
ATOM 3403 N N . THR B 1 117 ? 2.848 -19.484 10.844 1 98.94 117 THR B N 1
ATOM 3404 C CA . THR B 1 117 ? 2.049 -18.641 9.961 1 98.94 117 THR B CA 1
ATOM 3405 C C . THR B 1 117 ? 2.131 -19.141 8.516 1 98.94 117 THR B C 1
ATOM 3407 O O . THR B 1 117 ? 3.201 -19.531 8.047 1 98.94 117 THR B O 1
ATOM 3410 N N . ILE B 1 118 ? 1.009 -19.203 7.848 1 98.94 118 ILE B N 1
ATOM 3411 C CA . ILE B 1 118 ? 0.916 -19.484 6.422 1 98.94 118 ILE B CA 1
ATOM 3412 C C . ILE B 1 118 ? 0.487 -18.234 5.664 1 98.94 118 ILE B C 1
ATOM 3414 O O . ILE B 1 118 ? -0.477 -17.562 6.051 1 98.94 118 ILE B O 1
ATOM 3418 N N . LEU B 1 119 ? 1.195 -17.906 4.59 1 98.94 119 LEU B N 1
ATOM 3419 C CA . LEU B 1 119 ? 0.806 -16.797 3.723 1 98.94 119 LEU B CA 1
ATOM 3420 C C . LEU B 1 119 ? 0.852 -17.219 2.256 1 98.94 119 LEU B C 1
ATOM 3422 O O . LEU B 1 119 ? 1.847 -17.781 1.8 1 98.94 119 LEU B O 1
ATOM 3426 N N . GLY B 1 120 ? -0.243 -17.016 1.569 1 98.81 120 GLY B N 1
ATOM 3427 C CA . GLY B 1 120 ? -0.223 -17.016 0.116 1 98.81 120 GLY B CA 1
ATOM 3428 C C . GLY B 1 120 ? -0.109 -15.633 -0.478 1 98.81 120 GLY B C 1
ATOM 3429 O O . GLY B 1 120 ? -0.88 -14.734 -0.128 1 98.81 120 GLY B O 1
ATOM 3430 N N . THR B 1 121 ? 0.878 -15.422 -1.369 1 98.69 121 THR B N 1
ATOM 3431 C CA . THR B 1 121 ? 1.036 -14.094 -1.954 1 98.69 121 THR B CA 1
ATOM 3432 C C . THR B 1 121 ? 1.776 -14.172 -3.287 1 98.69 121 THR B C 1
ATOM 3434 O O . THR B 1 121 ? 2.07 -15.266 -3.773 1 98.69 121 THR B O 1
ATOM 3437 N N . GLY B 1 122 ? 2.018 -13.102 -3.953 1 98.19 122 GLY B N 1
ATOM 3438 C CA . GLY B 1 122 ? 2.652 -12.898 -5.246 1 98.19 122 GLY B CA 1
ATOM 3439 C C . GLY B 1 122 ? 2.447 -11.5 -5.801 1 98.19 122 GLY B C 1
ATOM 3440 O O . GLY B 1 122 ? 2.115 -10.578 -5.059 1 98.19 122 GLY B O 1
ATOM 3441 N N . VAL B 1 123 ? 2.658 -11.375 -7.094 1 97.56 123 VAL B N 1
ATOM 3442 C CA . VAL B 1 123 ? 2.516 -10.055 -7.703 1 97.56 123 VAL B CA 1
ATOM 3443 C C . VAL B 1 123 ? 1.071 -9.844 -8.156 1 97.56 123 VAL B C 1
ATOM 3445 O O . VAL B 1 123 ? 0.534 -8.742 -8.047 1 97.56 123 VAL B O 1
ATOM 3448 N N . ASN B 1 124 ? 0.506 -11.039 -8.789 1 97.56 124 ASN B N 1
ATOM 3449 C CA . ASN B 1 124 ? -0.891 -11.039 -9.211 1 97.56 124 ASN B CA 1
ATOM 3450 C C . ASN B 1 124 ? -1.442 -12.461 -9.312 1 97.56 124 ASN B C 1
ATOM 3452 O O . ASN B 1 124 ? -1.182 -13.156 -10.289 1 97.56 124 ASN B O 1
ATOM 3456 N N . PRO B 1 125 ? -2.295 -12.875 -8.438 1 97.88 125 PRO B N 1
ATOM 3457 C CA . PRO B 1 125 ? -2.75 -12.133 -7.258 1 97.88 125 PRO B CA 1
ATOM 3458 C C . PRO B 1 125 ? -1.663 -11.992 -6.195 1 97.88 125 PRO B C 1
ATOM 3460 O O . PRO B 1 125 ? -0.61 -12.625 -6.297 1 97.88 125 PRO B O 1
ATOM 3463 N N . GLY B 1 126 ? -1.972 -11.117 -5.199 1 98.5 126 GLY B N 1
ATOM 3464 C CA . GLY B 1 126 ? -1.113 -10.906 -4.043 1 98.5 126 GLY B CA 1
ATOM 3465 C C . GLY B 1 126 ? -0.719 -9.453 -3.85 1 98.5 126 GLY B C 1
ATOM 3466 O O . GLY B 1 126 ? -0.427 -9.031 -2.729 1 98.5 126 GLY B O 1
ATOM 3467 N N . PHE B 1 127 ? -0.687 -8.734 -4.996 1 98.75 127 PHE B N 1
ATOM 3468 C CA . PHE B 1 127 ? -0.214 -7.367 -4.809 1 98.75 127 PHE B CA 1
ATOM 3469 C C . PHE B 1 127 ? -0.918 -6.414 -5.77 1 98.75 127 PHE B C 1
ATOM 3471 O O . PHE B 1 127 ? -1.843 -5.703 -5.375 1 98.75 127 PHE B O 1
ATOM 3478 N N . VAL B 1 128 ? -0.775 -6.496 -7.145 1 98.75 128 VAL B N 1
ATOM 3479 C CA . VAL B 1 128 ? -1.117 -5.453 -8.102 1 98.75 128 VAL B CA 1
ATOM 3480 C C . VAL B 1 128 ? -2.633 -5.27 -8.156 1 98.75 128 VAL B C 1
ATOM 3482 O O . VAL B 1 128 ? -3.135 -4.152 -8.023 1 98.75 128 VAL B O 1
ATOM 3485 N N . LEU B 1 129 ? -3.367 -6.367 -8.281 1 98.75 129 LEU B N 1
ATOM 3486 C CA . LEU B 1 129 ? -4.805 -6.23 -8.492 1 98.75 129 LEU B CA 1
ATOM 3487 C C . LEU B 1 129 ? -5.574 -6.59 -7.223 1 98.75 129 LEU B C 1
ATOM 3489 O O . LEU B 1 129 ? -6.746 -6.957 -7.289 1 98.75 129 LEU B O 1
ATOM 3493 N N . ASP B 1 130 ? -4.918 -6.609 -6.027 1 98.62 130 ASP B N 1
ATOM 3494 C CA . ASP B 1 130 ? -5.641 -6.785 -4.77 1 98.62 130 ASP B CA 1
ATOM 3495 C C . ASP B 1 130 ? -5.043 -5.918 -3.664 1 98.62 130 ASP B C 1
ATOM 3497 O O . ASP B 1 130 ? -5.434 -4.762 -3.496 1 98.62 130 ASP B O 1
ATOM 3501 N N . THR B 1 131 ? -3.779 -6.238 -3.164 1 98.88 131 THR B N 1
ATOM 3502 C CA . THR B 1 131 ? -3.168 -5.52 -2.053 1 98.88 131 THR B CA 1
ATOM 3503 C C . THR B 1 131 ? -3.021 -4.035 -2.385 1 98.88 131 THR B C 1
ATOM 3505 O O . THR B 1 131 ? -3.285 -3.176 -1.541 1 98.88 131 THR B O 1
ATOM 3508 N N . LEU B 1 132 ? -2.533 -3.699 -3.6 1 98.88 132 LEU B N 1
ATOM 3509 C CA . LEU B 1 132 ? -2.324 -2.312 -4 1 98.88 132 LEU B CA 1
ATOM 3510 C C . LEU B 1 132 ? -3.65 -1.564 -4.082 1 98.88 132 LEU B C 1
ATOM 3512 O O . LEU B 1 132 ? -3.736 -0.4 -3.686 1 98.88 132 LEU B O 1
ATOM 3516 N N . ILE B 1 133 ? -4.707 -2.217 -4.582 1 98.88 133 ILE B N 1
ATOM 3517 C CA . ILE B 1 133 ? -6.043 -1.636 -4.641 1 98.88 133 ILE B CA 1
ATOM 3518 C C . ILE B 1 133 ? -6.535 -1.324 -3.229 1 98.88 133 ILE B C 1
ATOM 3520 O O . ILE B 1 133 ? -7.004 -0.217 -2.957 1 98.88 133 ILE B O 1
ATOM 3524 N N . ILE B 1 134 ? -6.375 -2.336 -2.342 1 98.88 134 ILE B N 1
ATOM 3525 C CA . ILE B 1 134 ? -6.793 -2.193 -0.951 1 98.88 134 ILE B CA 1
ATOM 3526 C C . ILE B 1 134 ? -6.055 -1.021 -0.308 1 98.88 134 ILE B C 1
ATOM 3528 O O . ILE B 1 134 ? -6.68 -0.147 0.301 1 98.88 134 ILE B O 1
ATOM 3532 N N . THR B 1 135 ? -4.801 -0.934 -0.505 1 98.81 135 THR B N 1
ATOM 3533 C CA . THR B 1 135 ? -3.971 0.112 0.082 1 98.81 135 THR B CA 1
ATOM 3534 C C . THR B 1 135 ? -4.375 1.484 -0.449 1 98.81 135 THR B C 1
ATOM 3536 O O . THR B 1 135 ? -4.531 2.432 0.322 1 98.81 135 THR B O 1
ATOM 3539 N N . LEU B 1 136 ? -4.539 1.588 -1.751 1 98.62 136 LEU B N 1
ATOM 3540 C CA . LEU B 1 136 ? -4.887 2.852 -2.393 1 98.62 136 LEU B CA 1
ATOM 3541 C C . LEU B 1 136 ? -6.211 3.385 -1.855 1 98.62 136 LEU B C 1
ATOM 3543 O O . LEU B 1 136 ? -6.387 4.598 -1.717 1 98.62 136 LEU B O 1
ATOM 3547 N N . SER B 1 137 ? -7.098 2.541 -1.484 1 98.62 137 SER B N 1
ATOM 3548 C CA . SER B 1 137 ? -8.438 2.918 -1.039 1 98.62 137 SER B CA 1
ATOM 3549 C C . SER B 1 137 ? -8.391 3.654 0.296 1 98.62 137 SER B C 1
ATOM 3551 O O . SER B 1 137 ? -9.359 4.305 0.689 1 98.62 137 SER B O 1
ATOM 3553 N N . SER B 1 138 ? -7.266 3.555 1.022 1 98.19 138 SER B N 1
ATOM 3554 C CA . SER B 1 138 ? -7.152 4.152 2.348 1 98.19 138 SER B CA 1
ATOM 3555 C C . SER B 1 138 ? -7.363 5.664 2.293 1 98.19 138 SER B C 1
ATOM 3557 O O . SER B 1 138 ? -7.758 6.277 3.287 1 98.19 138 SER B O 1
ATOM 3559 N N . SER B 1 139 ? -7.102 6.27 1.108 1 97.88 139 SER B N 1
ATOM 3560 C CA . SER B 1 139 ? -7.184 7.723 0.977 1 97.88 139 SER B CA 1
ATOM 3561 C C . SER B 1 139 ? -8.555 8.148 0.472 1 97.88 139 SER B C 1
ATOM 3563 O O . SER B 1 139 ? -8.758 9.32 0.124 1 97.88 139 SER B O 1
ATOM 3565 N N . CYS B 1 140 ? -9.508 7.191 0.455 1 98.06 140 CYS B N 1
ATOM 3566 C CA . CYS B 1 140 ? -10.875 7.484 0.033 1 98.06 140 CYS B CA 1
ATOM 3567 C C . CYS B 1 140 ? -11.82 7.5 1.227 1 98.06 140 CYS B C 1
ATOM 3569 O O . CYS B 1 140 ? -11.742 6.637 2.1 1 98.06 140 CYS B O 1
ATOM 3571 N N . ARG B 1 141 ? -12.742 8.492 1.33 1 97.81 141 ARG B N 1
ATOM 3572 C CA . ARG B 1 141 ? -13.75 8.555 2.389 1 97.81 141 ARG B CA 1
ATOM 3573 C C . ARG B 1 141 ? -14.844 7.516 2.168 1 97.81 141 ARG B C 1
ATOM 3575 O O . ARG B 1 141 ? -15.453 7.035 3.127 1 97.81 141 ARG B O 1
ATOM 3582 N N . ASN B 1 142 ? -15.008 7.137 0.919 1 97.94 142 ASN B N 1
ATOM 3583 C CA . ASN B 1 142 ? -15.914 6.074 0.505 1 97.94 142 ASN B CA 1
ATOM 3584 C C . ASN B 1 142 ? -15.492 5.465 -0.83 1 97.94 142 ASN B C 1
ATOM 3586 O O . ASN B 1 142 ? -14.742 6.082 -1.59 1 97.94 142 ASN B O 1
ATOM 3590 N N . VAL B 1 143 ? -15.938 4.273 -1.115 1 98.44 143 VAL B N 1
ATOM 3591 C CA . VAL B 1 143 ? -15.664 3.568 -2.363 1 98.44 143 VAL B CA 1
ATOM 3592 C C . VAL B 1 143 ? -16.969 3.021 -2.943 1 98.44 143 VAL B C 1
ATOM 3594 O O . VAL B 1 143 ? -17.625 2.189 -2.318 1 98.44 143 VAL B O 1
ATOM 3597 N N . ALA B 1 144 ? -17.281 3.512 -4.117 1 97.81 144 ALA B N 1
ATOM 3598 C CA . ALA B 1 144 ? -18.5 3.062 -4.789 1 97.81 144 ALA B CA 1
ATOM 3599 C C . ALA B 1 144 ? -18.219 1.865 -5.695 1 97.81 144 ALA B C 1
ATOM 3601 O O . ALA B 1 144 ? -19.016 0.933 -5.77 1 97.81 144 ALA B O 1
ATOM 3602 N N . SER B 1 145 ? -17.172 1.874 -6.406 1 98.62 145 SER B N 1
ATOM 3603 C CA . SER B 1 145 ? -16.781 0.78 -7.289 1 98.62 145 SER B CA 1
ATOM 3604 C C . SER B 1 145 ? -15.281 0.833 -7.609 1 98.62 145 SER B C 1
ATOM 3606 O O . SER B 1 145 ? -14.633 1.86 -7.402 1 98.62 145 SER B O 1
ATOM 3608 N N . ILE B 1 146 ? -14.773 -0.245 -8.055 1 98.88 146 ILE B N 1
ATOM 3609 C CA . ILE B 1 146 ? -13.367 -0.388 -8.406 1 98.88 146 ILE B CA 1
ATOM 3610 C C . ILE B 1 146 ? -13.242 -1.049 -9.781 1 98.88 146 ILE B C 1
ATOM 3612 O O . ILE B 1 146 ? -13.953 -2.014 -10.078 1 98.88 146 ILE B O 1
ATOM 3616 N N . ARG B 1 147 ? -12.453 -0.522 -10.625 1 98.88 147 ARG B N 1
ATOM 3617 C CA . ARG B 1 147 ? -12.016 -1.151 -11.867 1 98.88 147 ARG B CA 1
ATOM 3618 C C . ARG B 1 147 ? -10.492 -1.172 -11.961 1 98.88 147 ARG B C 1
ATOM 3620 O O . ARG B 1 147 ? -9.836 -0.16 -11.703 1 98.88 147 ARG B O 1
ATOM 3627 N N . ALA B 1 148 ? -9.953 -2.301 -12.266 1 98.88 148 ALA B N 1
ATOM 3628 C CA . ALA B 1 148 ? -8.5 -2.389 -12.414 1 98.88 148 ALA B CA 1
ATOM 3629 C C . ALA B 1 148 ? -8.125 -3.295 -13.586 1 98.88 148 ALA B C 1
ATOM 3631 O O . ALA B 1 148 ? -8.859 -4.227 -13.914 1 98.88 148 ALA B O 1
ATOM 3632 N N . GLU B 1 149 ? -7.004 -2.941 -14.188 1 98.62 149 GLU B N 1
ATOM 3633 C CA . GLU B 1 149 ? -6.535 -3.645 -15.375 1 98.62 149 GLU B CA 1
ATOM 3634 C C . GLU B 1 149 ? -5.02 -3.828 -15.344 1 98.62 149 GLU B C 1
ATOM 3636 O O . GLU B 1 149 ? -4.289 -2.92 -14.953 1 98.62 149 GLU B O 1
ATOM 3641 N N . ARG B 1 150 ? -4.645 -5.016 -15.664 1 98.69 150 ARG B N 1
ATOM 3642 C CA . ARG B 1 150 ? -3.234 -5.324 -15.867 1 98.69 150 ARG B CA 1
ATOM 3643 C C . ARG B 1 150 ? -2.975 -5.805 -17.297 1 98.69 150 ARG B C 1
ATOM 3645 O O . ARG B 1 150 ? -3.627 -6.738 -17.766 1 98.69 150 ARG B O 1
ATOM 3652 N N . ILE B 1 151 ? -2.137 -5.102 -18.016 1 98.44 151 ILE B N 1
ATOM 3653 C CA . ILE B 1 151 ? -1.721 -5.441 -19.359 1 98.44 151 ILE B CA 1
ATOM 3654 C C . ILE B 1 151 ? -0.259 -5.887 -19.359 1 98.44 151 ILE B C 1
ATOM 3656 O O . ILE B 1 151 ? 0.637 -5.09 -19.078 1 98.44 151 ILE B O 1
ATOM 3660 N N . ASN B 1 152 ? -0.078 -7.125 -19.688 1 96.56 152 ASN B N 1
ATOM 3661 C CA . ASN B 1 152 ? 1.245 -7.723 -19.547 1 96.56 152 ASN B CA 1
ATOM 3662 C C . ASN B 1 152 ? 1.758 -8.273 -20.875 1 96.56 152 ASN B C 1
ATOM 3664 O O . ASN B 1 152 ? 0.973 -8.734 -21.703 1 96.56 152 ASN B O 1
ATOM 3668 N N . ASP B 1 153 ? 3.094 -8.234 -21.016 1 96.5 153 ASP B N 1
ATOM 3669 C CA . ASP B 1 153 ? 3.771 -8.898 -22.125 1 96.5 153 ASP B CA 1
ATOM 3670 C C . ASP B 1 153 ? 4.129 -10.336 -21.766 1 96.5 153 ASP B C 1
ATOM 3672 O O . ASP B 1 153 ? 4.883 -10.578 -20.828 1 96.5 153 ASP B O 1
ATOM 3676 N N . LEU B 1 154 ? 3.709 -11.297 -22.547 1 95.94 154 LEU B N 1
ATOM 3677 C CA . LEU B 1 154 ? 3.928 -12.719 -22.312 1 95.94 154 LEU B CA 1
ATOM 3678 C C . LEU B 1 154 ? 5.207 -13.195 -22.984 1 95.94 154 LEU B C 1
ATOM 3680 O O . LEU B 1 154 ? 5.648 -14.32 -22.766 1 95.94 154 LEU B O 1
ATOM 3684 N N . SER B 1 155 ? 5.77 -12.32 -23.688 1 95.62 155 SER B N 1
ATOM 3685 C CA . SER B 1 155 ? 6.84 -12.711 -24.609 1 95.62 155 SER B CA 1
ATOM 3686 C C . SER B 1 155 ? 7.973 -13.406 -23.859 1 95.62 155 SER B C 1
ATOM 3688 O O . SER B 1 155 ? 8.594 -14.328 -24.391 1 95.62 155 SER B O 1
ATOM 3690 N N . PRO B 1 156 ? 8.188 -12.961 -22.594 1 90.12 156 PRO B N 1
ATOM 3691 C CA . PRO B 1 156 ? 9.352 -13.547 -21.922 1 90.12 156 PRO B CA 1
ATOM 3692 C C . PRO B 1 156 ? 9.062 -14.93 -21.344 1 90.12 156 PRO B C 1
ATOM 3694 O O . PRO B 1 156 ? 9.969 -15.586 -20.828 1 90.12 156 PRO B O 1
ATOM 3697 N N . TYR B 1 157 ? 7.863 -15.469 -21.469 1 91.12 157 TYR B N 1
ATOM 3698 C CA . TYR B 1 157 ? 7.488 -16.703 -20.797 1 91.12 157 TYR B CA 1
ATOM 3699 C C . TYR B 1 157 ? 7.645 -17.906 -21.719 1 91.12 157 TYR B C 1
ATOM 3701 O O . TYR B 1 157 ? 7.852 -17.734 -22.922 1 91.12 157 TYR B O 1
ATOM 3709 N N . GLY B 1 158 ? 7.547 -19.047 -21.156 1 90.44 158 GLY B N 1
ATOM 3710 C CA . GLY B 1 158 ? 7.832 -20.297 -21.859 1 90.44 158 GLY B CA 1
ATOM 3711 C C . GLY B 1 158 ? 6.594 -20.938 -22.453 1 90.44 158 GLY B C 1
ATOM 3712 O O . GLY B 1 158 ? 5.52 -20.328 -22.469 1 90.44 158 GLY B O 1
ATOM 3713 N N . PRO B 1 159 ? 6.77 -22.125 -22.922 1 93.06 159 PRO B N 1
ATOM 3714 C CA . PRO B 1 159 ? 5.719 -22.797 -23.688 1 93.06 159 PRO B CA 1
ATOM 3715 C C . PRO B 1 159 ? 4.473 -23.094 -22.859 1 93.06 159 PRO B C 1
ATOM 3717 O O . PRO B 1 159 ? 3.355 -23.062 -23.391 1 93.06 159 PRO B O 1
ATOM 3720 N N . THR B 1 160 ? 4.648 -23.469 -21.609 1 89.69 160 THR B N 1
ATOM 3721 C CA . THR B 1 160 ? 3.504 -23.797 -20.766 1 89.69 160 THR B CA 1
ATOM 3722 C C . THR B 1 160 ? 2.555 -22.609 -20.656 1 89.69 160 THR B C 1
ATOM 3724 O O . THR B 1 160 ? 1.336 -22.766 -20.766 1 89.69 160 THR B O 1
ATOM 3727 N N . ILE B 1 161 ? 3.105 -21.422 -20.484 1 90.19 161 ILE B N 1
ATOM 3728 C CA . ILE B 1 161 ? 2.289 -20.219 -20.375 1 90.19 161 ILE B CA 1
ATOM 3729 C C . ILE B 1 161 ? 1.619 -19.938 -21.719 1 90.19 161 ILE B C 1
ATOM 3731 O O . ILE B 1 161 ? 0.443 -19.578 -21.766 1 90.19 161 ILE B O 1
ATOM 3735 N N . MET B 1 162 ? 2.324 -20.141 -22.844 1 94.88 162 MET B N 1
ATOM 3736 C CA . MET B 1 162 ? 1.748 -19.938 -24.172 1 94.88 162 MET B CA 1
ATOM 3737 C C . MET B 1 162 ? 0.516 -20.812 -24.375 1 94.88 162 MET B C 1
ATOM 3739 O O . MET B 1 162 ? -0.533 -20.328 -24.797 1 94.88 162 MET B O 1
ATOM 3743 N N . ARG B 1 163 ? 0.689 -22.016 -23.953 1 94.38 163 ARG B N 1
ATOM 3744 C CA . ARG B 1 163 ? -0.388 -22.984 -24.141 1 94.38 163 ARG B CA 1
ATOM 3745 C C . ARG B 1 163 ? -1.604 -22.625 -23.297 1 94.38 163 ARG B C 1
ATOM 3747 O O . ARG B 1 163 ? -2.734 -22.625 -23.797 1 94.38 163 ARG B O 1
ATOM 3754 N N . THR B 1 164 ? -1.394 -22.281 -22.062 1 94.94 164 THR B N 1
ATOM 3755 C CA . THR B 1 164 ? -2.496 -22.078 -21.141 1 94.94 164 THR B CA 1
ATOM 3756 C C . THR B 1 164 ? -3.186 -20.734 -21.406 1 94.94 164 THR B C 1
ATOM 3758 O O . THR B 1 164 ? -4.289 -20.5 -20.906 1 94.94 164 THR B O 1
ATOM 3761 N N . GLN B 1 165 ? -2.531 -19.891 -22.203 1 96.62 165 GLN B N 1
ATOM 3762 C CA . GLN B 1 165 ? -3.115 -18.594 -22.578 1 96.62 165 GLN B CA 1
ATOM 3763 C C . GLN B 1 165 ? -3.688 -18.641 -24 1 96.62 165 GLN B C 1
ATOM 3765 O O . GLN B 1 165 ? -4.273 -17.672 -24.469 1 96.62 165 GLN B O 1
ATOM 3770 N N . GLY B 1 166 ? -3.443 -19.766 -24.656 1 98 166 GLY B N 1
ATOM 3771 C CA . GLY B 1 166 ? -4.012 -19.984 -25.984 1 98 166 GLY B CA 1
ATOM 3772 C C . GLY B 1 166 ? -3.221 -19.328 -27.094 1 98 166 GLY B C 1
ATOM 3773 O O . GLY B 1 166 ? -3.734 -19.125 -28.203 1 98 166 GLY B O 1
ATOM 3774 N N . VAL B 1 167 ? -2.004 -18.922 -26.844 1 98.31 167 VAL B N 1
ATOM 3775 C CA . VAL B 1 167 ? -1.198 -18.219 -27.828 1 98.31 167 VAL B CA 1
ATOM 3776 C C . VAL B 1 167 ? -0.848 -19.156 -28.984 1 98.31 167 VAL B C 1
ATOM 3778 O O . VAL B 1 167 ? -0.372 -20.281 -28.75 1 98.31 167 VAL B O 1
ATOM 3781 N N . GLY B 1 168 ? -1.096 -18.766 -30.125 1 98.06 168 GLY B N 1
ATOM 3782 C CA . GLY B 1 168 ? -0.755 -19.547 -31.297 1 98.06 168 GLY B CA 1
ATOM 3783 C C . GLY B 1 168 ? -1.918 -20.375 -31.812 1 98.06 168 GLY B C 1
ATOM 3784 O O . GLY B 1 168 ? -1.819 -20.984 -32.875 1 98.06 168 GLY B O 1
ATOM 3785 N N . LEU B 1 169 ? -2.957 -20.391 -31.156 1 98.25 169 LEU B N 1
ATOM 3786 C CA . LEU B 1 169 ? -4.125 -21.172 -31.562 1 98.25 169 LEU B CA 1
ATOM 3787 C C . LEU B 1 169 ? -5.012 -20.375 -32.5 1 98.25 169 LEU B C 1
ATOM 3789 O O . LEU B 1 169 ? -4.859 -19.156 -32.625 1 98.25 169 LEU B O 1
ATOM 3793 N N . THR B 1 170 ? -5.875 -21.141 -33.188 1 98.25 170 THR B N 1
ATOM 3794 C CA . THR B 1 170 ? -7 -20.484 -33.844 1 98.25 170 THR B CA 1
ATOM 3795 C C . THR B 1 170 ? -8.055 -20.062 -32.812 1 98.25 170 THR B C 1
ATOM 3797 O O . THR B 1 170 ? -8.016 -20.5 -31.656 1 98.25 170 THR B O 1
ATOM 3800 N N . ILE B 1 171 ? -8.906 -19.188 -33.25 1 98.25 171 ILE B N 1
ATOM 3801 C CA . ILE B 1 171 ? -9.992 -18.75 -32.375 1 98.25 171 ILE B CA 1
ATOM 3802 C C . ILE B 1 171 ? -10.828 -19.953 -31.953 1 98.25 171 ILE B C 1
ATOM 3804 O O . ILE B 1 171 ? -11.188 -20.078 -30.781 1 98.25 171 ILE B O 1
ATOM 3808 N N . GLU B 1 172 ? -11.062 -20.875 -32.906 1 98.31 172 GLU B N 1
ATOM 3809 C CA . GLU B 1 172 ? -11.852 -22.078 -32.625 1 98.31 172 GLU B CA 1
ATOM 3810 C C . GLU B 1 172 ? -11.156 -22.969 -31.609 1 98.31 172 GLU B C 1
ATOM 3812 O O . GLU B 1 172 ? -11.797 -23.484 -30.688 1 98.31 172 GLU B O 1
ATOM 3817 N N . GLU B 1 173 ? -9.945 -23.109 -31.797 1 98.25 173 GLU B N 1
ATOM 3818 C CA . GLU B 1 173 ? -9.164 -23.906 -30.859 1 98.25 173 GLU B CA 1
ATOM 3819 C C . GLU B 1 173 ? -9.148 -23.266 -29.469 1 98.25 173 GLU B C 1
ATOM 3821 O O . GLU B 1 173 ? -9.172 -23.984 -28.453 1 98.25 173 GLU B O 1
ATOM 3826 N N . PHE B 1 174 ? -9.055 -21.984 -29.484 1 98.44 174 PHE B N 1
ATOM 3827 C CA . PHE B 1 174 ? -9.086 -21.25 -28.234 1 98.44 174 PHE B CA 1
ATOM 3828 C C . PHE B 1 174 ? -10.398 -21.5 -27.5 1 98.44 174 PHE B C 1
ATOM 3830 O O . PHE B 1 174 ? -10.391 -21.828 -26.312 1 98.44 174 PHE B O 1
ATOM 3837 N N . GLU B 1 175 ? -11.461 -21.359 -28.172 1 97.81 175 GLU B N 1
ATOM 3838 C CA . GLU B 1 175 ? -12.781 -21.562 -27.578 1 97.81 175 GLU B CA 1
ATOM 3839 C C . GLU B 1 175 ? -12.953 -22.984 -27.078 1 97.81 175 GLU B C 1
ATOM 3841 O O . GLU B 1 175 ? -13.492 -23.203 -25.984 1 97.81 175 GLU B O 1
ATOM 3846 N N . ALA B 1 176 ? -12.469 -23.953 -27.828 1 98.06 176 ALA B N 1
ATOM 3847 C CA . ALA B 1 176 ? -12.508 -25.344 -27.406 1 98.06 176 ALA B CA 1
ATOM 3848 C C . ALA B 1 176 ? -11.656 -25.578 -26.156 1 98.06 176 ALA B C 1
ATOM 3850 O O . ALA B 1 176 ? -12 -26.391 -25.312 1 98.06 176 ALA B O 1
ATOM 3851 N N . GLY B 1 177 ? -10.547 -24.844 -26.156 1 97.75 177 GLY B N 1
ATOM 3852 C CA . GLY B 1 177 ? -9.648 -24.953 -25.016 1 97.75 177 GLY B CA 1
ATOM 3853 C C . GLY B 1 177 ? -10.258 -24.422 -23.719 1 97.75 177 GLY B C 1
ATOM 3854 O O . GLY B 1 177 ? -10 -24.953 -22.641 1 97.75 177 GLY B O 1
ATOM 3855 N N . ILE B 1 178 ? -11.039 -23.359 -23.828 1 97.06 178 ILE B N 1
ATOM 3856 C CA . ILE B 1 178 ? -11.75 -22.859 -22.672 1 97.06 178 ILE B CA 1
ATOM 3857 C C . ILE B 1 178 ? -12.719 -23.922 -22.156 1 97.06 178 ILE B C 1
ATOM 3859 O O . ILE B 1 178 ? -12.773 -24.203 -20.953 1 97.06 178 ILE B O 1
ATOM 3863 N N . GLU B 1 179 ? -13.414 -24.578 -23.078 1 96.19 179 GLU B N 1
ATOM 3864 C CA . GLU B 1 179 ? -14.43 -25.562 -22.734 1 96.19 179 GLU B CA 1
ATOM 3865 C C . GLU B 1 179 ? -13.812 -26.797 -22.094 1 96.19 179 GLU B C 1
ATOM 3867 O O . GLU B 1 179 ? -14.375 -27.375 -21.156 1 96.19 179 GLU B O 1
ATOM 3872 N N . ASN B 1 180 ? -12.672 -27.188 -22.625 1 96.69 180 ASN B N 1
ATOM 3873 C CA . ASN B 1 180 ? -12.094 -28.422 -22.125 1 96.69 180 ASN B CA 1
ATOM 3874 C C . ASN B 1 180 ? -11.102 -28.172 -21 1 96.69 180 ASN B C 1
ATOM 3876 O O . ASN B 1 180 ? -10.492 -29.109 -20.469 1 96.69 180 ASN B O 1
ATOM 3880 N N . GLY B 1 181 ? -10.844 -26.906 -20.688 1 94.69 181 GLY B N 1
ATOM 3881 C CA . GLY B 1 181 ? -10.062 -26.562 -19.516 1 94.69 181 GLY B CA 1
ATOM 3882 C C . GLY B 1 181 ? -8.578 -26.422 -19.812 1 94.69 181 GLY B C 1
ATOM 3883 O O . GLY B 1 181 ? -7.781 -26.156 -18.906 1 94.69 181 GLY B O 1
ATOM 3884 N N . SER B 1 182 ? -8.188 -26.562 -21.016 1 95.31 182 SER B N 1
ATOM 3885 C CA . SER B 1 182 ? -6.773 -26.438 -21.344 1 95.31 182 SER B CA 1
ATOM 3886 C C . SER B 1 182 ? -6.344 -24.969 -21.391 1 95.31 182 SER B C 1
ATOM 3888 O O . SER B 1 182 ? -5.16 -24.672 -21.25 1 95.31 182 SER B O 1
ATOM 3890 N N . ILE B 1 183 ? -7.258 -24.078 -21.688 1 96.25 183 ILE B N 1
ATOM 3891 C CA . ILE B 1 183 ? -7.035 -22.641 -21.562 1 96.25 183 ILE B CA 1
ATOM 3892 C C . ILE B 1 183 ? -7.648 -22.125 -20.266 1 96.25 183 ILE B C 1
ATOM 3894 O O . ILE B 1 183 ? -8.867 -22.203 -20.062 1 96.25 183 ILE B O 1
ATOM 3898 N N . VAL B 1 184 ? -6.797 -21.625 -19.391 1 94.19 184 VAL B N 1
ATOM 3899 C CA . VAL B 1 184 ? -7.281 -21.297 -18.047 1 94.19 184 VAL B CA 1
ATOM 3900 C C . VAL B 1 184 ? -7.18 -19.797 -17.812 1 94.19 184 VAL B C 1
ATOM 3902 O O . VAL B 1 184 ? -7.797 -19.25 -16.891 1 94.19 184 VAL B O 1
ATOM 3905 N N . GLY B 1 185 ? -6.371 -19.078 -18.641 1 94.44 185 GLY B N 1
ATOM 3906 C CA . GLY B 1 185 ? -6.18 -17.641 -18.422 1 94.44 185 GLY B CA 1
ATOM 3907 C C . GLY B 1 185 ? -5.516 -17.328 -17.094 1 94.44 185 GLY B C 1
ATOM 3908 O O . GLY B 1 185 ? -4.559 -18 -16.703 1 94.44 185 GLY B O 1
ATOM 3909 N N . HIS B 1 186 ? -5.93 -16.266 -16.5 1 94.62 186 HIS B N 1
ATOM 3910 C CA . HIS B 1 186 ? -5.387 -15.812 -15.219 1 94.62 186 HIS B CA 1
ATOM 3911 C C . HIS B 1 186 ? -6.02 -16.562 -14.055 1 94.62 186 HIS B C 1
ATOM 3913 O O . HIS B 1 186 ? -7.246 -16.641 -13.953 1 94.62 186 HIS B O 1
ATOM 3919 N N . ILE B 1 187 ? -5.254 -17.141 -13.234 1 93.56 187 ILE B N 1
ATOM 3920 C CA . ILE B 1 187 ? -5.719 -17.734 -11.984 1 93.56 187 ILE B CA 1
ATOM 3921 C C . ILE B 1 187 ? -5.605 -16.703 -10.859 1 93.56 187 ILE B C 1
ATOM 3923 O O . ILE B 1 187 ? -4.523 -16.172 -10.602 1 93.56 187 ILE B O 1
ATOM 3927 N N . GLY B 1 188 ? -6.723 -16.328 -10.188 1 96.75 188 GLY B N 1
ATOM 3928 C CA . GLY B 1 188 ? -6.543 -15.5 -9.008 1 96.75 188 GLY B CA 1
ATOM 3929 C C . GLY B 1 188 ? -7.684 -14.523 -8.797 1 96.75 188 GLY B C 1
ATOM 3930 O O . GLY B 1 188 ? -7.832 -13.961 -7.703 1 96.75 188 GLY B O 1
ATOM 3931 N N . PHE B 1 189 ? -8.539 -14.281 -9.859 1 98.25 189 PHE B N 1
ATOM 3932 C CA . PHE B 1 189 ? -9.586 -13.281 -9.703 1 98.25 189 PHE B CA 1
ATOM 3933 C C . PHE B 1 189 ? -10.609 -13.719 -8.656 1 98.25 189 PHE B C 1
ATOM 3935 O O . PHE B 1 189 ? -11.156 -12.883 -7.934 1 98.25 189 PHE B O 1
ATOM 3942 N N . ALA B 1 190 ? -10.836 -15.047 -8.602 1 97.25 190 ALA B N 1
ATOM 3943 C CA . ALA B 1 190 ? -11.758 -15.602 -7.609 1 97.25 190 ALA B CA 1
ATOM 3944 C C . ALA B 1 190 ? -11.203 -15.438 -6.195 1 97.25 190 ALA B C 1
ATOM 3946 O O . ALA B 1 190 ? -11.93 -15.609 -5.215 1 97.25 190 ALA B O 1
ATOM 3947 N N . GLN B 1 191 ? -10.016 -15.078 -6.035 1 98.38 191 GLN B N 1
ATOM 3948 C CA . GLN B 1 191 ? -9.367 -14.812 -4.754 1 98.38 191 GLN B CA 1
ATOM 3949 C C . GLN B 1 191 ? -9.227 -13.312 -4.516 1 98.38 191 GLN B C 1
ATOM 3951 O O . GLN B 1 191 ? -9.586 -12.812 -3.445 1 98.38 191 GLN B O 1
ATOM 3956 N N . SER B 1 192 ? -8.789 -12.562 -5.57 1 98.75 192 SER B N 1
ATOM 3957 C CA . SER B 1 192 ? -8.547 -11.133 -5.438 1 98.75 192 SER B CA 1
ATOM 3958 C C . SER B 1 192 ? -9.828 -10.375 -5.109 1 98.75 192 SER B C 1
ATOM 3960 O O . SER B 1 192 ? -9.852 -9.531 -4.215 1 98.75 192 SER B O 1
ATOM 3962 N N . ILE B 1 193 ? -10.93 -10.688 -5.797 1 98.81 193 ILE B N 1
ATOM 3963 C CA . ILE B 1 193 ? -12.172 -9.945 -5.625 1 98.81 193 ILE B CA 1
ATOM 3964 C C . ILE B 1 193 ? -12.719 -10.172 -4.215 1 98.81 193 ILE B C 1
ATOM 3966 O O . ILE B 1 193 ? -13.016 -9.219 -3.498 1 98.81 193 ILE B O 1
ATOM 3970 N N . PRO B 1 194 ? -12.773 -11.438 -3.689 1 98.56 194 PRO B N 1
ATOM 3971 C CA . PRO B 1 194 ? -13.242 -11.633 -2.316 1 98.56 194 PRO B CA 1
ATOM 3972 C C . PRO B 1 194 ? -12.328 -10.984 -1.28 1 98.56 194 PRO B C 1
ATOM 3974 O O . PRO B 1 194 ? -12.805 -10.492 -0.255 1 98.56 194 PRO B O 1
ATOM 3977 N N . MET B 1 195 ? -11.047 -10.961 -1.518 1 98.5 195 MET B N 1
ATOM 3978 C CA . MET B 1 195 ? -10.148 -10.32 -0.564 1 98.5 195 MET B CA 1
ATOM 3979 C C . MET B 1 195 ? -10.398 -8.82 -0.496 1 98.5 195 MET B C 1
ATOM 3981 O O . MET B 1 195 ? -10.461 -8.242 0.592 1 98.5 195 MET B O 1
ATOM 3985 N N . ILE B 1 196 ? -10.539 -8.156 -1.69 1 98.75 196 ILE B N 1
ATOM 3986 C CA . ILE B 1 196 ? -10.859 -6.738 -1.736 1 98.75 196 ILE B CA 1
ATOM 3987 C C . ILE B 1 196 ? -12.188 -6.488 -1.022 1 98.75 196 ILE B C 1
ATOM 3989 O O . ILE B 1 196 ? -12.297 -5.566 -0.208 1 98.75 196 ILE B O 1
ATOM 3993 N N . SER B 1 197 ? -13.148 -7.363 -1.358 1 98.31 197 SER B N 1
ATOM 3994 C CA . SER B 1 197 ? -14.477 -7.25 -0.754 1 98.31 197 SER B CA 1
ATOM 3995 C C . SER B 1 197 ? -14.398 -7.352 0.766 1 98.31 197 SER B C 1
ATOM 3997 O O . SER B 1 197 ? -15.023 -6.562 1.477 1 98.31 197 SER B O 1
ATOM 3999 N N . LYS B 1 198 ? -13.656 -8.312 1.252 1 97.56 198 LYS B N 1
ATOM 4000 C CA . LYS B 1 198 ? -13.5 -8.516 2.689 1 97.56 198 LYS B CA 1
ATOM 4001 C C . LYS B 1 198 ? -12.836 -7.312 3.348 1 97.56 198 LYS B C 1
ATOM 4003 O O . LYS B 1 198 ? -13.273 -6.848 4.398 1 97.56 198 LYS B O 1
ATOM 4008 N N . ALA B 1 199 ? -11.812 -6.816 2.77 1 97.88 199 ALA B N 1
ATOM 4009 C CA . ALA B 1 199 ? -11.039 -5.715 3.338 1 97.88 199 ALA B CA 1
ATOM 4010 C C . ALA B 1 199 ? -11.867 -4.438 3.408 1 97.88 199 ALA B C 1
ATOM 4012 O O . ALA B 1 199 ? -11.914 -3.773 4.445 1 97.88 199 ALA B O 1
ATOM 4013 N N . LEU B 1 200 ? -12.547 -4.086 2.33 1 98.25 200 LEU B N 1
ATOM 4014 C CA . LEU B 1 200 ? -13.219 -2.795 2.213 1 98.25 200 LEU B CA 1
ATOM 4015 C C . LEU B 1 200 ? -14.656 -2.879 2.713 1 98.25 200 LEU B C 1
ATOM 4017 O O . LEU B 1 200 ? -15.281 -1.855 3.002 1 98.25 200 LEU B O 1
ATOM 4021 N N . GLY B 1 201 ? -15.172 -4.105 2.75 1 97.75 201 GLY B N 1
ATOM 4022 C CA . GLY B 1 201 ? -16.578 -4.266 3.094 1 97.75 201 GLY B CA 1
ATOM 4023 C C . GLY B 1 201 ? -17.5 -4.02 1.922 1 97.75 201 GLY B C 1
ATOM 4024 O O . GLY B 1 201 ? -18.609 -3.486 2.096 1 97.75 201 GLY B O 1
ATOM 4025 N N . LEU B 1 202 ? -17.031 -4.293 0.697 1 98 202 LEU B N 1
ATOM 4026 C CA . LEU B 1 202 ? -17.859 -4.18 -0.497 1 98 202 LEU B CA 1
ATOM 4027 C C . LEU B 1 202 ? -18.625 -5.473 -0.753 1 98 202 LEU B C 1
ATOM 4029 O O . LEU B 1 202 ? -18.016 -6.527 -0.946 1 98 202 LEU B O 1
ATOM 4033 N N . GLU B 1 203 ? -19.844 -5.445 -0.805 1 97.69 203 GLU B N 1
ATOM 4034 C CA . GLU B 1 203 ? -20.656 -6.637 -0.991 1 97.69 203 GLU B CA 1
ATOM 4035 C C . GLU B 1 203 ? -20.922 -6.898 -2.471 1 97.69 203 GLU B C 1
ATOM 4037 O O . GLU B 1 203 ? -20.984 -5.961 -3.273 1 97.69 203 GLU B O 1
ATOM 4042 N N . TYR B 1 204 ? -21.078 -8.117 -2.791 1 98.12 204 TYR B N 1
ATOM 4043 C CA . TYR B 1 204 ? -21.469 -8.531 -4.133 1 98.12 204 TYR B CA 1
ATOM 4044 C C . TYR B 1 204 ? -22.344 -9.781 -4.094 1 98.12 204 TYR B C 1
ATOM 4046 O O . TYR B 1 204 ? -22.359 -10.5 -3.092 1 98.12 204 TYR B O 1
ATOM 4054 N N . ASP B 1 205 ? -23.094 -10.031 -5.188 1 98.25 205 ASP B N 1
ATOM 4055 C CA . ASP B 1 205 ? -23.984 -11.188 -5.312 1 98.25 205 ASP B CA 1
ATOM 4056 C C . ASP B 1 205 ? -23.297 -12.328 -6.066 1 98.25 205 ASP B C 1
ATOM 4058 O O . ASP B 1 205 ? -23.5 -13.5 -5.75 1 98.25 205 ASP B O 1
ATOM 4062 N N . GLU B 1 206 ? -22.516 -11.898 -7.02 1 97.75 206 GLU B N 1
ATOM 4063 C CA . GLU B 1 206 ? -21.906 -12.914 -7.875 1 97.75 206 GLU B CA 1
ATOM 4064 C C . GLU B 1 206 ? -20.656 -12.367 -8.555 1 97.75 206 GLU B C 1
ATOM 4066 O O . GLU B 1 206 ? -20.484 -11.156 -8.68 1 97.75 206 GLU B O 1
ATOM 4071 N N . ILE B 1 207 ? -19.797 -13.242 -8.836 1 98.25 207 ILE B N 1
ATOM 4072 C CA . ILE B 1 207 ? -18.641 -12.977 -9.672 1 98.25 207 ILE B CA 1
ATOM 4073 C C . ILE B 1 207 ? -18.75 -13.734 -10.984 1 98.25 207 ILE B C 1
ATOM 4075 O O . ILE B 1 207 ? -18.953 -14.953 -10.992 1 98.25 207 ILE B O 1
ATOM 4079 N N . THR B 1 208 ? -18.688 -13.039 -12.102 1 98.38 208 THR B N 1
ATOM 4080 C CA . THR B 1 208 ? -18.672 -13.664 -13.414 1 98.38 208 THR B CA 1
ATOM 4081 C C . THR B 1 208 ? -17.312 -13.461 -14.078 1 98.38 208 THR B C 1
ATOM 4083 O O . THR B 1 208 ? -16.688 -12.398 -13.945 1 98.38 208 THR B O 1
ATOM 4086 N N . GLN B 1 209 ? -16.875 -14.531 -14.758 1 97.75 209 GLN B N 1
ATOM 4087 C CA . GLN B 1 209 ? -15.586 -14.453 -15.453 1 97.75 209 GLN B CA 1
ATOM 4088 C C . GLN B 1 209 ? -15.742 -14.766 -16.938 1 97.75 209 GLN B C 1
ATOM 4090 O O . GLN B 1 209 ? -16.547 -15.625 -17.312 1 97.75 209 GLN B O 1
ATOM 4095 N N . THR B 1 210 ? -14.984 -14.039 -17.719 1 97.75 210 THR B N 1
ATOM 4096 C CA . THR B 1 210 ? -14.961 -14.273 -19.172 1 97.75 210 THR B CA 1
ATOM 4097 C C . THR B 1 210 ? -13.523 -14.32 -19.688 1 97.75 210 THR B C 1
ATOM 4099 O O . THR B 1 210 ? -12.672 -13.562 -19.219 1 97.75 210 THR B O 1
ATOM 4102 N N . LEU B 1 211 ? -13.25 -15.273 -20.547 1 98.12 211 LEU B N 1
ATOM 4103 C CA . LEU B 1 211 ? -12.008 -15.367 -21.312 1 98.12 211 LEU B CA 1
ATOM 4104 C C . LEU B 1 211 ? -12.258 -15.094 -22.797 1 98.12 211 LEU B C 1
ATOM 4106 O O . LEU B 1 211 ? -13.148 -15.695 -23.406 1 98.12 211 LEU B O 1
ATOM 4110 N N . GLU B 1 212 ? -11.539 -14.117 -23.312 1 98.31 212 GLU B N 1
ATOM 4111 C CA . GLU B 1 212 ? -11.633 -13.805 -24.734 1 98.31 212 GLU B CA 1
ATOM 4112 C C . GLU B 1 212 ? -10.258 -13.836 -25.391 1 98.31 212 GLU B C 1
ATOM 4114 O O . GLU B 1 212 ? -9.266 -13.422 -24.797 1 98.31 212 GLU B O 1
ATOM 4119 N N . PRO B 1 213 ? -10.258 -14.344 -26.578 1 98.5 213 PRO B N 1
ATOM 4120 C CA . PRO B 1 213 ? -8.969 -14.336 -27.281 1 98.5 213 PRO B CA 1
ATOM 4121 C C . PRO B 1 213 ? -8.562 -12.938 -27.75 1 98.5 213 PRO B C 1
ATOM 4123 O O . PRO B 1 213 ? -9.414 -12.148 -28.156 1 98.5 213 PRO B O 1
ATOM 4126 N N . ILE B 1 214 ? -7.332 -12.602 -27.562 1 98.56 214 ILE B N 1
ATOM 4127 C CA . ILE B 1 214 ? -6.746 -11.453 -28.25 1 98.56 214 ILE B CA 1
ATOM 4128 C C . ILE B 1 214 ? -6.211 -11.875 -29.609 1 98.56 214 ILE B C 1
ATOM 4130 O O . ILE B 1 214 ? -5.191 -12.562 -29.703 1 98.56 214 ILE B O 1
ATOM 4134 N N . VAL B 1 215 ? -6.883 -11.5 -30.625 1 98.62 215 VAL B N 1
ATOM 4135 C CA . VAL B 1 215 ? -6.551 -11.93 -31.984 1 98.62 215 VAL B CA 1
ATOM 4136 C C . VAL B 1 215 ? -5.559 -10.953 -32.594 1 98.62 215 VAL B C 1
ATOM 4138 O O . VAL B 1 215 ? -5.762 -9.734 -32.562 1 98.62 215 VAL B O 1
ATOM 4141 N N . SER B 1 216 ? -4.543 -11.477 -33.156 1 98.56 216 SER B N 1
ATOM 4142 C CA . SER B 1 216 ? -3.492 -10.633 -33.719 1 98.56 216 SER B CA 1
ATOM 4143 C C . SER B 1 216 ? -3.834 -10.195 -35.156 1 98.56 216 SER B C 1
ATOM 4145 O O . SER B 1 216 ? -4.355 -10.984 -35.938 1 98.56 216 SER B O 1
ATOM 4147 N N . ASN B 1 217 ? -3.49 -8.977 -35.438 1 98.38 217 ASN B N 1
ATOM 4148 C CA . ASN B 1 217 ? -3.607 -8.469 -36.812 1 98.38 217 ASN B CA 1
ATOM 4149 C C . ASN B 1 217 ? -2.268 -8.508 -37.531 1 98.38 217 ASN B C 1
ATOM 4151 O O . ASN B 1 217 ? -2.193 -8.195 -38.719 1 98.38 217 ASN B O 1
ATOM 4155 N N . THR B 1 218 ? -1.248 -8.867 -36.812 1 98.31 218 THR B N 1
ATOM 4156 C CA . THR B 1 218 ? 0.103 -8.898 -37.375 1 98.31 218 THR B CA 1
ATOM 4157 C C . THR B 1 218 ? 0.835 -10.164 -36.938 1 98.31 218 THR B C 1
ATOM 4159 O O . THR B 1 218 ? 0.309 -10.961 -36.156 1 98.31 218 THR B O 1
ATOM 4162 N N . HIS B 1 219 ? 1.994 -10.391 -37.594 1 98.19 219 HIS B N 1
ATOM 4163 C CA . HIS B 1 219 ? 2.859 -11.492 -37.219 1 98.19 219 HIS B CA 1
ATOM 4164 C C . HIS B 1 219 ? 3.557 -11.195 -35.875 1 98.19 219 HIS B C 1
ATOM 4166 O O . HIS B 1 219 ? 4.027 -10.078 -35.656 1 98.19 219 HIS B O 1
ATOM 4172 N N . ARG B 1 220 ? 3.48 -12.086 -34.938 1 98.19 220 ARG B N 1
ATOM 4173 C CA . ARG B 1 220 ? 4.219 -12.078 -33.688 1 98.19 220 ARG B CA 1
ATOM 4174 C C . ARG B 1 220 ? 4.918 -13.414 -33.438 1 98.19 220 ARG B C 1
ATOM 4176 O O . ARG B 1 220 ? 4.402 -14.469 -33.844 1 98.19 220 ARG B O 1
ATOM 4183 N N . GLU B 1 221 ? 6.117 -13.359 -32.875 1 97.31 221 GLU B N 1
ATOM 4184 C CA . GLU B 1 221 ? 6.805 -14.633 -32.656 1 97.31 221 GLU B CA 1
ATOM 4185 C C . GLU B 1 221 ? 7.719 -14.562 -31.453 1 97.31 221 GLU B C 1
ATOM 4187 O O . GLU B 1 221 ? 8.312 -13.516 -31.172 1 97.31 221 GLU B O 1
ATOM 4192 N N . THR B 1 222 ? 7.668 -15.547 -30.703 1 97.12 222 THR B N 1
ATOM 4193 C CA . THR B 1 222 ? 8.648 -15.812 -29.656 1 97.12 222 THR B CA 1
ATOM 4194 C C . THR B 1 222 ? 9.422 -17.094 -29.953 1 97.12 222 THR B C 1
ATOM 4196 O O . THR B 1 222 ? 9.133 -17.797 -30.922 1 97.12 222 THR B O 1
ATOM 4199 N N . PRO B 1 223 ? 10.398 -17.438 -29.156 1 95.12 223 PRO B N 1
ATOM 4200 C CA . PRO B 1 223 ? 11.125 -18.672 -29.406 1 95.12 223 PRO B CA 1
ATOM 4201 C C 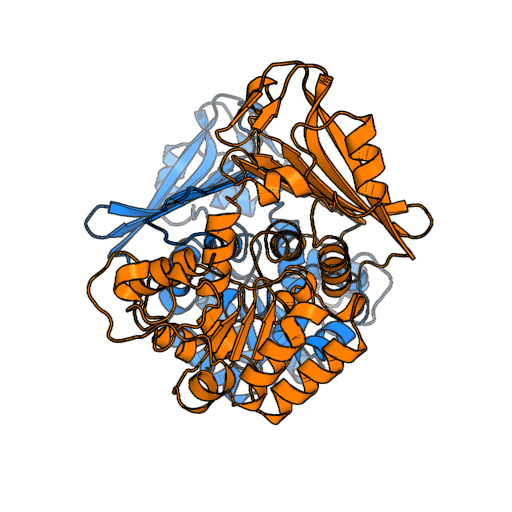. PRO B 1 223 ? 10.234 -19.906 -29.344 1 95.12 223 PRO B C 1
ATOM 4203 O O . PRO B 1 223 ? 10.539 -20.938 -29.969 1 95.12 223 PRO B O 1
ATOM 4206 N N . CYS B 1 224 ? 9.078 -19.828 -28.766 1 94.12 224 CYS B N 1
ATOM 4207 C CA . CYS B 1 224 ? 8.32 -21.047 -28.531 1 94.12 224 CYS B CA 1
ATOM 4208 C C . CYS B 1 224 ? 7.012 -21.031 -29.312 1 94.12 224 CYS B C 1
ATOM 4210 O O . CYS B 1 224 ? 6.285 -22.031 -29.328 1 94.12 224 CYS B O 1
ATOM 4212 N N . VAL B 1 225 ? 6.711 -19.875 -30 1 97 225 VAL B N 1
ATOM 4213 C CA . VAL B 1 225 ? 5.41 -19.844 -30.656 1 97 225 VAL B CA 1
ATOM 4214 C C . VAL B 1 225 ? 5.441 -18.828 -31.797 1 97 225 VAL B C 1
ATOM 4216 O O . VAL B 1 225 ? 6.156 -17.828 -31.734 1 97 225 VAL B O 1
ATOM 4219 N N . LYS B 1 226 ? 4.75 -19.172 -32.844 1 97.44 226 LYS B N 1
ATOM 4220 C CA . LYS B 1 226 ? 4.516 -18.281 -33.969 1 97.44 226 LYS B CA 1
ATOM 4221 C C . LYS B 1 226 ? 3.029 -17.953 -34.125 1 97.44 226 LYS B C 1
ATOM 4223 O O . LYS B 1 226 ? 2.189 -18.859 -34.062 1 97.44 226 LYS B O 1
ATOM 4228 N N . VAL B 1 227 ? 2.775 -16.656 -34.219 1 98.5 227 VAL B N 1
ATOM 4229 C CA . VAL B 1 227 ? 1.401 -16.172 -34.344 1 98.5 227 VAL B CA 1
ATOM 4230 C C . VAL B 1 227 ? 1.236 -15.406 -35.656 1 98.5 227 VAL B C 1
ATOM 4232 O O . VAL B 1 227 ? 1.882 -14.375 -35.875 1 98.5 227 VAL B O 1
ATOM 4235 N N . LYS B 1 228 ? 0.39 -15.961 -36.562 1 98.31 228 LYS B N 1
ATOM 4236 C CA . LYS B 1 228 ? 0.042 -15.266 -37.781 1 98.31 228 LYS B CA 1
ATOM 4237 C C . LYS B 1 228 ? -1.203 -14.406 -37.594 1 98.31 228 LYS B C 1
ATOM 4239 O O . LYS B 1 228 ? -1.955 -14.594 -36.625 1 98.31 228 LYS B O 1
ATOM 4244 N N . PRO B 1 229 ? -1.313 -13.375 -38.5 1 98.31 229 PRO B N 1
ATOM 4245 C CA . PRO B 1 229 ? -2.568 -12.625 -38.438 1 98.31 229 PRO B CA 1
ATOM 4246 C C . PRO B 1 229 ? -3.799 -13.531 -38.406 1 98.31 229 PRO B C 1
ATOM 4248 O O . PRO B 1 229 ? -3.873 -14.492 -39.188 1 98.31 229 PRO B O 1
ATOM 4251 N N . GLY B 1 230 ? -4.684 -13.25 -37.469 1 98.5 230 GLY B N 1
ATOM 4252 C CA . GLY B 1 230 ? -5.883 -14.062 -37.344 1 98.5 230 GLY B CA 1
ATOM 4253 C C . GLY B 1 230 ? -5.785 -15.102 -36.25 1 98.5 230 GLY B C 1
ATOM 4254 O O . GLY B 1 230 ? -6.797 -15.656 -35.812 1 98.5 230 GLY B O 1
ATOM 4255 N N . MET B 1 231 ? -4.629 -15.32 -35.75 1 98.62 231 MET B N 1
ATOM 4256 C CA . MET B 1 231 ? -4.41 -16.281 -34.688 1 98.62 231 MET B CA 1
ATOM 4257 C C . MET B 1 231 ? -4.438 -15.578 -33.312 1 98.62 231 MET B C 1
ATOM 4259 O O . MET B 1 231 ? -4.402 -14.352 -33.25 1 98.62 231 MET B O 1
ATOM 4263 N N . VAL B 1 232 ? -4.508 -16.359 -32.312 1 98.69 232 VAL B N 1
ATOM 4264 C CA . VAL B 1 232 ? -4.598 -15.867 -30.953 1 98.69 232 VAL B CA 1
ATOM 4265 C C . VAL B 1 232 ? -3.209 -15.484 -30.453 1 98.69 232 VAL B C 1
ATOM 4267 O O . VAL B 1 232 ? -2.283 -16.297 -30.469 1 98.69 232 VAL B O 1
ATOM 4270 N N . ALA B 1 233 ? -3.082 -14.219 -30 1 98.56 233 ALA B N 1
ATOM 4271 C CA . ALA B 1 233 ? -1.82 -13.711 -29.469 1 98.56 233 ALA B CA 1
ATOM 4272 C C . ALA B 1 233 ? -1.812 -13.742 -27.938 1 98.56 233 ALA B C 1
ATOM 4274 O O . ALA B 1 233 ? -0.768 -13.539 -27.312 1 98.56 233 ALA B O 1
ATOM 4275 N N . GLY B 1 234 ? -2.934 -13.938 -27.406 1 98.06 234 GLY B N 1
ATOM 4276 C CA . GLY B 1 234 ? -3.072 -13.969 -25.953 1 98.06 234 GLY B CA 1
ATOM 4277 C C . GLY B 1 234 ? -4.516 -14.023 -25.5 1 98.06 234 GLY B C 1
ATOM 4278 O O . GLY B 1 234 ? -5.41 -14.359 -26.281 1 98.06 234 GLY B O 1
ATOM 4279 N N . CYS B 1 235 ? -4.742 -13.789 -24.25 1 98.38 235 CYS B N 1
ATOM 4280 C CA . CYS B 1 235 ? -6.043 -13.953 -23.609 1 98.38 235 CYS B CA 1
ATOM 4281 C C . CYS B 1 235 ? -6.398 -12.734 -22.766 1 98.38 235 CYS B C 1
ATOM 4283 O O . CYS B 1 235 ? -5.562 -12.219 -22.031 1 98.38 235 CYS B O 1
ATOM 4285 N N . GLU B 1 236 ? -7.559 -12.227 -23 1 98.19 236 GLU B N 1
ATOM 4286 C CA . GLU B 1 236 ? -8.156 -11.234 -22.109 1 98.19 236 GLU B CA 1
ATOM 4287 C C . GLU B 1 236 ? -9.078 -11.898 -21.094 1 98.19 236 GLU B C 1
ATOM 4289 O O . GLU B 1 236 ? -10.133 -12.422 -21.453 1 98.19 236 GLU B O 1
ATOM 4294 N N . HIS B 1 237 ? -8.648 -11.938 -19.859 1 98.69 237 HIS B N 1
ATOM 4295 C CA . HIS B 1 237 ? -9.453 -12.484 -18.766 1 98.69 237 HIS B CA 1
ATOM 4296 C C . HIS B 1 237 ? -10.094 -11.383 -17.938 1 98.69 237 HIS B C 1
ATOM 4298 O O . HIS B 1 237 ? -9.406 -10.461 -17.484 1 98.69 237 HIS B O 1
ATOM 4304 N N . ARG B 1 238 ? -11.445 -11.406 -17.828 1 98.62 238 ARG B N 1
ATOM 4305 C CA . ARG B 1 238 ? -12.188 -10.391 -17.078 1 98.62 238 ARG B CA 1
ATOM 4306 C C . ARG B 1 238 ? -13.047 -11.039 -15.992 1 98.62 238 ARG B C 1
ATOM 4308 O O . ARG B 1 238 ? -13.672 -12.078 -16.219 1 98.62 238 ARG B O 1
ATOM 4315 N N . ALA B 1 239 ? -13 -10.484 -14.805 1 98.81 239 ALA B N 1
ATOM 4316 C CA . ALA B 1 239 ? -13.883 -10.875 -13.711 1 98.81 239 ALA B CA 1
ATOM 4317 C C . ALA B 1 239 ? -14.672 -9.672 -13.188 1 98.81 239 ALA B C 1
ATOM 4319 O O . ALA B 1 239 ? -14.102 -8.602 -12.977 1 98.81 239 ALA B O 1
ATOM 4320 N N . VAL B 1 240 ? -15.992 -9.836 -12.992 1 98.81 240 VAL B N 1
ATOM 4321 C CA . VAL B 1 240 ? -16.859 -8.75 -12.547 1 98.81 240 VAL B CA 1
ATOM 4322 C C . VAL B 1 240 ? -17.703 -9.219 -11.359 1 98.81 240 VAL B C 1
ATOM 4324 O O . VAL B 1 240 ? -18.438 -10.211 -11.461 1 98.81 240 VAL B O 1
ATOM 4327 N N . ALA B 1 241 ? -17.547 -8.586 -10.25 1 98.88 241 ALA B N 1
ATOM 4328 C CA . ALA B 1 241 ? -18.469 -8.75 -9.125 1 98.88 241 ALA B CA 1
ATOM 4329 C C . ALA B 1 241 ? -19.625 -7.758 -9.211 1 98.88 241 ALA B C 1
ATOM 4331 O O . ALA B 1 241 ? -19.406 -6.551 -9.344 1 98.88 241 ALA B O 1
ATOM 4332 N N . THR B 1 242 ? -20.844 -8.25 -9.133 1 98.75 242 THR B N 1
ATOM 4333 C CA . THR B 1 242 ? -22.016 -7.383 -9.258 1 98.75 242 THR B CA 1
ATOM 4334 C C . THR B 1 242 ? -22.875 -7.461 -8 1 98.75 242 THR B C 1
ATOM 4336 O O . THR B 1 242 ? -22.922 -8.5 -7.336 1 98.75 242 THR B O 1
ATOM 4339 N N . LYS B 1 243 ? -23.469 -6.379 -7.633 1 98.31 243 LYS B N 1
ATOM 4340 C CA . LYS B 1 243 ? -24.5 -6.258 -6.598 1 98.31 243 LYS B CA 1
ATOM 4341 C C . LYS B 1 243 ? -25.75 -5.574 -7.145 1 98.31 243 LYS B C 1
ATOM 4343 O O . LYS B 1 243 ? -25.688 -4.434 -7.605 1 98.31 243 LYS B O 1
ATOM 4348 N N . ASN B 1 244 ? -26.906 -6.266 -7.117 1 97.62 244 ASN B N 1
ATOM 4349 C CA . ASN B 1 244 ? -28.141 -5.727 -7.656 1 97.62 244 ASN B CA 1
ATOM 4350 C C . ASN B 1 244 ? -27.969 -5.215 -9.086 1 97.62 244 ASN B C 1
ATOM 4352 O O . ASN B 1 244 ? -28.391 -4.102 -9.406 1 97.62 244 ASN B O 1
ATOM 4356 N N . GLY B 1 245 ? -27.203 -5.926 -9.812 1 96.31 245 GLY B N 1
ATOM 4357 C CA . GLY B 1 245 ? -27.031 -5.637 -11.227 1 96.31 245 GLY B CA 1
ATOM 4358 C C . GLY B 1 245 ? -25.969 -4.59 -11.492 1 96.31 245 GLY B C 1
ATOM 4359 O O . GLY B 1 245 ? -25.609 -4.332 -12.648 1 96.31 245 GLY B O 1
ATOM 4360 N N . LYS B 1 246 ? -25.453 -4.016 -10.477 1 97.88 246 LYS B N 1
ATOM 4361 C CA . LYS B 1 246 ? -24.422 -2.984 -10.625 1 97.88 246 LYS B CA 1
ATOM 4362 C C . LYS B 1 246 ? -23.031 -3.568 -10.43 1 97.88 246 LYS B C 1
ATOM 4364 O O . LYS B 1 246 ? -22.812 -4.371 -9.523 1 97.88 246 LYS B O 1
ATOM 4369 N N . GLN B 1 247 ? -22.078 -3.189 -11.312 1 98.69 247 GLN B N 1
ATOM 4370 C CA . GLN B 1 247 ? -20.703 -3.639 -11.172 1 98.69 247 GLN B CA 1
ATOM 4371 C C . GLN B 1 247 ? -20.016 -2.975 -9.984 1 98.69 247 GLN B C 1
ATOM 4373 O O . GLN B 1 247 ? -19.969 -1.746 -9.891 1 98.69 247 GLN B O 1
ATOM 4378 N N . ILE B 1 248 ? -19.469 -3.715 -9.078 1 98.81 248 ILE B N 1
ATOM 4379 C CA . ILE B 1 248 ? -18.828 -3.225 -7.863 1 98.81 248 ILE B CA 1
ATOM 4380 C C . ILE B 1 248 ? -17.312 -3.318 -7.996 1 98.81 248 ILE B C 1
ATOM 4382 O O . ILE B 1 248 ? -16.594 -2.367 -7.68 1 98.81 248 ILE B O 1
ATOM 4386 N N . ILE B 1 249 ? -16.844 -4.434 -8.406 1 98.94 249 ILE B N 1
ATOM 4387 C CA . ILE B 1 249 ? -15.414 -4.66 -8.648 1 98.94 249 ILE B CA 1
ATOM 4388 C C . ILE B 1 249 ? -15.219 -5.312 -10.016 1 98.94 249 ILE B C 1
ATOM 4390 O O . ILE B 1 249 ? -15.836 -6.34 -10.312 1 98.94 249 ILE B O 1
ATOM 4394 N N . THR B 1 250 ? -14.438 -4.738 -10.867 1 98.94 250 THR B N 1
ATOM 4395 C CA . THR B 1 250 ? -14.062 -5.285 -12.172 1 98.94 250 THR B CA 1
ATOM 4396 C C . THR B 1 250 ? -12.547 -5.398 -12.297 1 98.94 250 THR B C 1
ATOM 4398 O O . THR B 1 250 ? -11.828 -4.398 -12.18 1 98.94 250 THR B O 1
ATOM 4401 N N . LEU B 1 251 ? -12.078 -6.59 -12.469 1 98.94 251 LEU B N 1
ATOM 4402 C CA . LEU B 1 251 ? -10.656 -6.848 -12.695 1 98.94 251 LEU B CA 1
ATOM 4403 C C . LEU B 1 251 ? -10.43 -7.441 -14.086 1 98.94 251 LEU B C 1
ATOM 4405 O O . LEU B 1 251 ? -11.172 -8.32 -14.516 1 98.94 251 LEU B O 1
ATOM 4409 N N . GLU B 1 252 ? -9.422 -6.918 -14.758 1 98.81 252 GLU B N 1
ATOM 4410 C CA . GLU B 1 252 ? -9.07 -7.395 -16.094 1 98.81 252 GLU B CA 1
ATOM 4411 C C . GLU B 1 252 ? -7.57 -7.641 -16.219 1 98.81 252 GLU B C 1
ATOM 4413 O O . GLU B 1 252 ? -6.766 -6.871 -15.688 1 98.81 252 GLU B O 1
ATOM 4418 N N . HIS B 1 253 ? -7.266 -8.703 -16.781 1 98.69 253 HIS B N 1
ATOM 4419 C CA . HIS B 1 253 ? -5.883 -9.039 -17.094 1 98.69 253 HIS B CA 1
ATOM 4420 C C . HIS B 1 253 ? -5.719 -9.367 -18.578 1 98.69 253 HIS B C 1
ATOM 4422 O O . HIS B 1 253 ? -6.219 -10.391 -19.047 1 98.69 253 HIS B O 1
ATOM 4428 N N . LEU B 1 254 ? -5.09 -8.461 -19.312 1 98.19 254 LEU B N 1
ATOM 4429 C CA . LEU B 1 254 ? -4.805 -8.633 -20.734 1 98.19 254 LEU B CA 1
ATOM 4430 C C . LEU B 1 254 ? -3.381 -9.141 -20.938 1 98.19 254 LEU B C 1
ATOM 4432 O O . LEU B 1 254 ? -2.418 -8.398 -20.719 1 98.19 254 LEU B O 1
ATOM 4436 N N . LEU B 1 255 ? -3.277 -10.344 -21.359 1 97.44 255 LEU B N 1
ATOM 4437 C CA . LEU B 1 255 ? -1.995 -11.016 -21.562 1 97.44 255 LEU B CA 1
ATOM 4438 C C . LEU B 1 255 ? -1.783 -11.344 -23.031 1 97.44 255 LEU B C 1
ATOM 4440 O O . LEU B 1 255 ? -2.604 -12.039 -23.641 1 97.44 255 LEU B O 1
ATOM 4444 N N . GLN B 1 256 ? -0.712 -10.883 -23.656 1 98.06 256 GLN B N 1
ATOM 4445 C CA . GLN B 1 256 ? -0.428 -11.172 -25.047 1 98.06 256 GLN B CA 1
ATOM 4446 C C . GLN B 1 256 ? 1.066 -11.07 -25.344 1 98.06 256 GLN B C 1
ATOM 4448 O O . GLN B 1 256 ? 1.808 -10.43 -24.594 1 98.06 256 GLN B O 1
ATOM 4453 N N . ILE B 1 257 ? 1.464 -11.742 -26.375 1 98.25 257 ILE B N 1
ATOM 4454 C CA . ILE B 1 257 ? 2.869 -11.617 -26.75 1 98.25 257 ILE B CA 1
ATOM 4455 C C . ILE B 1 257 ? 3.062 -10.375 -27.625 1 98.25 257 ILE B C 1
ATOM 4457 O O . ILE B 1 257 ? 2.197 -10.039 -28.438 1 98.25 257 ILE B O 1
ATOM 4461 N N . HIS B 1 258 ? 4.102 -9.641 -27.375 1 98 258 HIS B N 1
ATOM 4462 C CA . HIS B 1 258 ? 4.551 -8.492 -28.156 1 98 258 HIS B CA 1
ATOM 4463 C C . HIS B 1 258 ? 3.414 -7.508 -28.391 1 98 258 HIS B C 1
ATOM 4465 O O . HIS B 1 258 ? 3.129 -7.148 -29.547 1 98 258 HIS B O 1
ATOM 4471 N N . PRO B 1 259 ? 2.873 -6.98 -27.25 1 98 259 PRO B N 1
ATOM 4472 C CA . PRO B 1 259 ? 1.77 -6.031 -27.406 1 98 259 PRO B CA 1
ATOM 4473 C C . PRO B 1 259 ? 2.164 -4.801 -28.234 1 98 259 PRO B C 1
ATOM 4475 O O . PRO B 1 259 ? 1.313 -4.191 -28.875 1 98 259 PRO B O 1
ATOM 4478 N N . GLU B 1 260 ? 3.4 -4.426 -28.25 1 96.69 260 GLU B N 1
ATOM 4479 C CA . GLU B 1 260 ? 3.891 -3.236 -28.938 1 96.69 260 GLU B CA 1
ATOM 4480 C C . GLU B 1 260 ? 3.688 -3.352 -30.438 1 96.69 260 GLU B C 1
ATOM 4482 O O . GLU B 1 260 ? 3.643 -2.342 -31.156 1 96.69 260 GLU B O 1
ATOM 4487 N N . CYS B 1 261 ? 3.594 -4.594 -30.969 1 97.62 261 CYS B N 1
ATOM 4488 C CA . CYS B 1 261 ? 3.393 -4.809 -32.406 1 97.62 261 CYS B CA 1
ATOM 4489 C C . CYS B 1 261 ? 2.104 -4.152 -32.875 1 97.62 261 CYS B C 1
ATOM 4491 O O . CYS B 1 261 ? 1.947 -3.865 -34.062 1 97.62 261 CYS B O 1
ATOM 4493 N N . GLU B 1 262 ? 1.191 -3.957 -32 1 97.31 262 GLU B N 1
ATOM 4494 C CA . GLU B 1 262 ? -0.059 -3.293 -32.344 1 97.31 262 GLU B CA 1
ATOM 4495 C C . GLU B 1 262 ? -0.306 -2.07 -31.469 1 97.31 262 GLU B C 1
ATOM 4497 O O . GLU B 1 262 ? -1.45 -1.768 -31.125 1 97.31 262 GLU B O 1
ATOM 4502 N N . ALA B 1 263 ? 0.697 -1.455 -30.922 1 96.94 263 ALA B N 1
ATOM 4503 C CA . ALA B 1 263 ? 0.717 -0.188 -30.188 1 96.94 263 ALA B CA 1
ATOM 4504 C C . ALA B 1 263 ? -0.023 -0.304 -28.859 1 96.94 263 ALA B C 1
ATOM 4506 O O . ALA B 1 263 ? -0.672 0.646 -28.422 1 96.94 263 ALA B O 1
ATOM 4507 N N . VAL B 1 264 ? -0.035 -1.523 -28.344 1 97 264 VAL B N 1
ATOM 4508 C CA . VAL B 1 264 ? -0.606 -1.71 -27.016 1 97 264 VAL B CA 1
ATOM 4509 C C . VAL B 1 264 ? 0.475 -1.514 -25.953 1 97 264 VAL B C 1
ATOM 4511 O O . VAL B 1 264 ? 1.479 -2.23 -25.953 1 97 264 VAL B O 1
ATOM 4514 N N . GLU B 1 265 ? 0.292 -0.478 -25.109 1 97.19 265 GLU B N 1
ATOM 4515 C CA . GLU B 1 265 ? 1.202 -0.234 -23.984 1 97.19 265 GLU B CA 1
ATOM 4516 C C . GLU B 1 265 ? 0.857 -1.116 -22.797 1 97.19 265 GLU B C 1
ATOM 4518 O O . GLU B 1 265 ? -0.319 -1.333 -22.484 1 97.19 265 GLU B O 1
ATOM 4523 N N . THR B 1 266 ? 1.87 -1.686 -22.219 1 98.06 266 THR B N 1
ATOM 4524 C CA . THR B 1 266 ? 1.646 -2.475 -21.016 1 98.06 266 THR B CA 1
ATOM 4525 C C . THR B 1 266 ? 1.559 -1.574 -19.797 1 98.06 266 THR B C 1
ATOM 4527 O O . THR B 1 266 ? 1.999 -0.423 -19.828 1 98.06 266 THR B O 1
ATOM 4530 N N . GLY B 1 267 ? 0.892 -2.01 -18.75 1 98.5 267 GLY B N 1
ATOM 4531 C CA . GLY B 1 267 ? 0.737 -1.219 -17.531 1 98.5 267 GLY B CA 1
ATOM 4532 C C . GLY B 1 267 ? -0.23 -1.831 -16.547 1 98.5 267 GLY B C 1
ATOM 4533 O O . GLY B 1 267 ? -0.855 -2.855 -16.828 1 98.5 267 GLY B O 1
ATOM 4534 N N . ASP B 1 268 ? -0.195 -1.354 -15.375 1 98.88 268 ASP B N 1
ATOM 4535 C CA . ASP B 1 268 ? -1.162 -1.617 -14.312 1 98.88 268 ASP B CA 1
ATOM 4536 C C . ASP B 1 268 ? -2.021 -0.387 -14.039 1 98.88 268 ASP B C 1
ATOM 4538 O O . ASP B 1 268 ? -1.498 0.711 -13.836 1 98.88 268 ASP B O 1
ATOM 4542 N N . TYR B 1 269 ? -3.32 -0.543 -14.078 1 98.88 269 TYR B N 1
ATOM 4543 C CA . TYR B 1 269 ? -4.238 0.579 -13.914 1 98.88 269 TYR B CA 1
ATOM 4544 C C . TYR B 1 269 ? -5.285 0.274 -12.852 1 98.88 269 TYR B C 1
ATOM 4546 O O . TYR B 1 269 ? -5.859 -0.818 -12.828 1 98.88 269 TYR B O 1
ATOM 4554 N N . ILE B 1 270 ? -5.5 1.167 -11.945 1 98.94 270 ILE B N 1
ATOM 4555 C CA . ILE B 1 270 ? -6.516 1.059 -10.906 1 98.94 270 ILE B CA 1
ATOM 4556 C C . ILE B 1 270 ? -7.379 2.316 -10.891 1 98.94 270 ILE B C 1
ATOM 4558 O O . ILE B 1 270 ? -6.859 3.434 -10.812 1 98.94 270 ILE B O 1
ATOM 4562 N N . TYR B 1 271 ? -8.648 2.135 -10.984 1 98.81 271 TYR B N 1
ATOM 4563 C CA . TYR B 1 271 ? -9.641 3.201 -10.898 1 98.81 271 TYR B CA 1
ATOM 4564 C C . TYR B 1 271 ? -10.594 2.969 -9.734 1 98.81 271 TYR B C 1
ATOM 4566 O O . TYR B 1 271 ? -11.336 1.985 -9.719 1 98.81 271 TYR B O 1
ATOM 4574 N N . ILE B 1 272 ? -10.578 3.814 -8.75 1 98.75 272 ILE B N 1
ATOM 4575 C CA . ILE B 1 272 ? -11.508 3.756 -7.621 1 98.75 272 ILE B CA 1
ATOM 4576 C C . ILE B 1 272 ? -12.5 4.91 -7.715 1 98.75 272 ILE B C 1
ATOM 4578 O O . ILE B 1 272 ? -12.102 6.078 -7.773 1 98.75 272 ILE B O 1
ATOM 4582 N N . LYS B 1 273 ? -13.758 4.586 -7.77 1 98.25 273 LYS B N 1
ATOM 4583 C CA . LYS B 1 273 ? -14.828 5.578 -7.766 1 98.25 273 LYS B CA 1
ATOM 4584 C C . LYS B 1 273 ? -15.328 5.848 -6.352 1 98.25 273 LYS B C 1
ATOM 4586 O O . LYS B 1 273 ? -15.703 4.918 -5.633 1 98.25 273 LYS B O 1
ATOM 4591 N N . GLY B 1 274 ? -15.32 7.051 -5.879 1 95.44 274 GLY B N 1
ATOM 4592 C CA . GLY B 1 274 ? -15.828 7.496 -4.59 1 95.44 274 GLY B CA 1
ATOM 4593 C C . GLY B 1 274 ? -16.109 8.984 -4.543 1 95.44 274 GLY B C 1
ATOM 4594 O O . GLY B 1 274 ? -16.562 9.562 -5.531 1 95.44 274 GLY B O 1
ATOM 4595 N N . ASP B 1 275 ? -16.031 9.672 -3.307 1 88.12 275 ASP B N 1
ATOM 4596 C CA . ASP B 1 275 ? -16.203 11.125 -3.209 1 88.12 275 ASP B CA 1
ATOM 4597 C C . ASP B 1 275 ? -15.117 11.859 -4 1 88.12 275 ASP B C 1
ATOM 4599 O O . ASP B 1 275 ? -15.375 12.914 -4.574 1 88.12 275 ASP B O 1
ATOM 4603 N N . SER B 1 276 ? -13.906 11.273 -3.949 1 88.62 276 SER B N 1
ATOM 4604 C CA . SER B 1 276 ? -12.852 11.617 -4.902 1 88.62 276 SER B CA 1
ATOM 4605 C C . SER B 1 276 ? -12.336 10.375 -5.625 1 88.62 276 SER B C 1
ATOM 4607 O O . SER B 1 276 ? -12.023 9.367 -4.988 1 88.62 276 SER B O 1
ATOM 4609 N N . ASP B 1 277 ? -12.367 10.453 -6.934 1 95.88 277 ASP B N 1
ATOM 4610 C CA . ASP B 1 277 ? -11.852 9.344 -7.727 1 95.88 277 ASP B CA 1
ATOM 4611 C C . ASP B 1 277 ? -10.336 9.258 -7.621 1 95.88 277 ASP B C 1
ATOM 4613 O O . ASP B 1 277 ? -9.656 10.273 -7.461 1 95.88 277 ASP B O 1
ATOM 4617 N N . LEU B 1 278 ? -9.867 8.078 -7.68 1 97.94 278 LEU B N 1
ATOM 4618 C CA . LEU B 1 278 ? -8.43 7.844 -7.758 1 97.94 278 LEU B CA 1
ATOM 4619 C C . LEU B 1 278 ? -8.086 7.02 -8.992 1 97.94 278 LEU B C 1
ATOM 4621 O O . LEU B 1 278 ? -8.734 6.012 -9.273 1 97.94 278 LEU B O 1
ATOM 4625 N N . HIS B 1 279 ? -7.121 7.512 -9.758 1 98.56 279 HIS B N 1
ATOM 4626 C CA . HIS B 1 279 ? -6.613 6.805 -10.93 1 98.56 279 HIS B CA 1
ATOM 4627 C C . HIS B 1 279 ? -5.109 6.578 -10.82 1 98.56 279 HIS B C 1
ATOM 4629 O O . HIS B 1 279 ? -4.328 7.531 -10.859 1 98.56 279 HIS B O 1
ATOM 4635 N N . LEU B 1 280 ? -4.77 5.332 -10.672 1 98.88 280 LEU B N 1
ATOM 4636 C CA . LEU B 1 280 ? -3.365 4.953 -10.57 1 98.88 280 LEU B CA 1
ATOM 4637 C C . LEU B 1 280 ? -2.91 4.219 -11.828 1 98.88 280 LEU B C 1
ATOM 4639 O O . LEU B 1 280 ? -3.643 3.385 -12.367 1 98.88 280 LEU B O 1
ATOM 4643 N N . SER B 1 281 ? -1.713 4.516 -12.273 1 98.81 281 SER B N 1
ATOM 4644 C CA . SER B 1 281 ? -1.082 3.725 -13.328 1 98.81 281 SER B CA 1
ATOM 4645 C C . SER B 1 281 ? 0.375 3.424 -12.992 1 98.81 281 SER B C 1
ATOM 4647 O O . SER B 1 281 ? 1.055 4.238 -12.359 1 98.81 281 SER B O 1
ATOM 4649 N N . ILE B 1 282 ? 0.789 2.316 -13.281 1 98.81 282 ILE B N 1
ATOM 4650 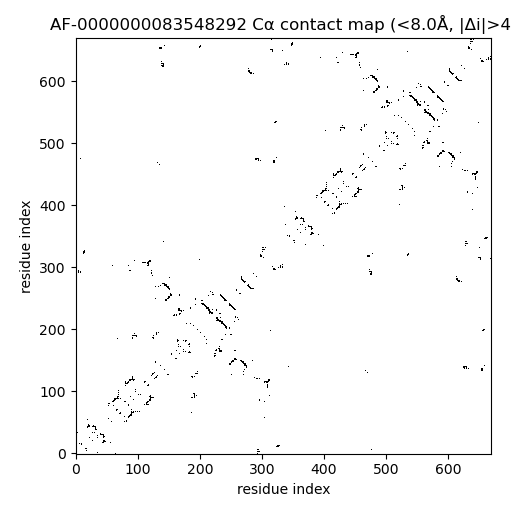C CA . ILE B 1 282 ? 2.189 1.914 -13.32 1 98.81 282 ILE B CA 1
ATOM 4651 C C . ILE B 1 282 ? 2.576 1.542 -14.75 1 98.81 282 ILE B C 1
ATOM 4653 O O . ILE B 1 282 ? 1.981 0.642 -15.352 1 98.81 282 ILE B O 1
ATOM 4657 N N . LYS B 1 283 ? 3.533 2.221 -15.398 1 97.5 283 LYS B N 1
ATOM 4658 C CA . LYS B 1 283 ? 3.971 1.97 -16.766 1 97.5 283 LYS B CA 1
ATOM 4659 C C . LYS B 1 283 ? 5.492 1.885 -16.844 1 97.5 283 LYS B C 1
ATOM 4661 O O . LYS B 1 283 ? 6.195 2.787 -16.391 1 97.5 283 LYS B O 1
ATOM 4666 N N . PRO B 1 284 ? 6.074 0.929 -17.516 1 96.38 284 PRO B N 1
ATOM 4667 C CA . PRO B 1 284 ? 5.402 -0.3 -17.938 1 96.38 284 PRO B CA 1
ATOM 4668 C C . PRO B 1 284 ? 4.852 -1.106 -16.766 1 96.38 284 PRO B C 1
ATOM 4670 O O . PRO B 1 284 ? 4.934 -0.668 -15.617 1 96.38 284 PRO B O 1
ATOM 4673 N N . GLU B 1 285 ? 4.219 -2.258 -17.031 1 97.62 285 GLU B N 1
ATOM 4674 C CA . GLU B 1 285 ? 3.607 -3.068 -15.977 1 97.62 285 GLU B CA 1
ATOM 4675 C C . GLU B 1 285 ? 4.656 -3.574 -14.992 1 97.62 285 GLU B C 1
ATOM 4677 O O . GLU B 1 285 ? 5.828 -3.719 -15.344 1 97.62 285 GLU B O 1
ATOM 4682 N N . THR B 1 286 ? 4.246 -3.828 -13.727 1 97.06 286 THR B N 1
ATOM 4683 C CA . THR B 1 286 ? 5.09 -4.531 -12.766 1 97.06 286 THR B CA 1
ATOM 4684 C C . THR B 1 286 ? 5.512 -5.895 -13.305 1 97.06 286 THR B C 1
ATOM 4686 O O . THR B 1 286 ? 4.664 -6.695 -13.711 1 97.06 286 THR B O 1
ATOM 4689 N N . PRO B 1 287 ? 6.75 -6.137 -13.352 1 94.38 287 PRO B N 1
ATOM 4690 C CA . PRO B 1 287 ? 7.18 -7.418 -13.922 1 94.38 287 PRO B CA 1
ATOM 4691 C C . PRO B 1 287 ? 6.66 -8.617 -13.125 1 94.38 287 PRO B C 1
ATOM 4693 O O . PRO B 1 287 ? 6.887 -8.711 -11.922 1 94.38 287 PRO B O 1
ATOM 4696 N N . GLY B 1 288 ? 6.066 -9.57 -13.812 1 93.5 288 GLY B N 1
ATOM 4697 C CA . GLY B 1 288 ? 5.359 -10.648 -13.148 1 93.5 288 GLY B CA 1
ATOM 4698 C C . GLY B 1 288 ? 6.273 -11.555 -12.344 1 93.5 288 GLY B C 1
ATOM 4699 O O . GLY B 1 288 ? 6.152 -11.641 -11.117 1 93.5 288 GLY B O 1
ATOM 4700 N N . GLY B 1 289 ? 7.207 -12.266 -13.055 1 93.19 289 GLY B N 1
ATOM 4701 C CA . GLY B 1 289 ? 8.109 -13.203 -12.406 1 93.19 289 GLY B CA 1
ATOM 4702 C C . GLY B 1 289 ? 8.977 -12.547 -11.344 1 93.19 289 GLY B C 1
ATOM 4703 O O . GLY B 1 289 ? 9.031 -13.016 -10.203 1 93.19 289 GLY B O 1
ATOM 4704 N N . ILE B 1 290 ? 9.539 -11.406 -11.641 1 95.5 290 ILE B N 1
ATOM 4705 C CA . ILE B 1 290 ? 10.43 -10.672 -10.758 1 95.5 290 ILE B CA 1
ATOM 4706 C C . ILE B 1 290 ? 9.656 -10.18 -9.531 1 95.5 290 ILE B C 1
ATOM 4708 O O . ILE B 1 290 ? 10.125 -10.328 -8.398 1 95.5 290 ILE B O 1
ATOM 4712 N N . GLY B 1 291 ? 8.477 -9.648 -9.797 1 96.88 291 GLY B N 1
ATOM 4713 C CA . GLY B 1 291 ? 7.652 -9.156 -8.703 1 96.88 291 GLY B CA 1
ATOM 4714 C C . GLY B 1 291 ? 7.203 -10.242 -7.754 1 96.88 291 GLY B C 1
ATOM 4715 O O . GLY B 1 291 ? 7.152 -10.039 -6.539 1 96.88 291 GLY B O 1
ATOM 4716 N N . THR B 1 292 ? 6.832 -11.383 -8.305 1 97.5 292 THR B N 1
ATOM 4717 C CA . THR B 1 292 ? 6.406 -12.508 -7.484 1 97.5 292 THR B CA 1
ATOM 4718 C C . THR B 1 292 ? 7.543 -12.977 -6.586 1 97.5 292 THR B C 1
ATOM 4720 O O . THR B 1 292 ? 7.348 -13.188 -5.387 1 97.5 292 THR B O 1
ATOM 4723 N N . ILE B 1 293 ? 8.758 -13.148 -7.16 1 98.31 293 ILE B N 1
ATOM 4724 C CA . ILE B 1 293 ? 9.938 -13.508 -6.391 1 98.31 293 ILE B CA 1
ATOM 4725 C C . ILE B 1 293 ? 10.164 -12.5 -5.27 1 98.31 293 ILE B C 1
ATOM 4727 O O . ILE B 1 293 ? 10.352 -12.875 -4.113 1 98.31 293 ILE B O 1
ATOM 4731 N N . ALA B 1 294 ? 10.039 -11.219 -5.609 1 98.62 294 ALA B N 1
ATOM 4732 C CA . ALA B 1 294 ? 10.328 -10.133 -4.672 1 98.62 294 ALA B CA 1
ATOM 4733 C C . ALA B 1 294 ? 9.359 -10.156 -3.494 1 98.62 294 ALA B C 1
ATOM 4735 O O . ALA B 1 294 ? 9.781 -10.141 -2.336 1 98.62 294 ALA B O 1
ATOM 4736 N N . ILE B 1 295 ? 8.102 -10.242 -3.76 1 98.69 295 ILE B N 1
ATOM 4737 C CA . ILE B 1 295 ? 7.102 -10.164 -2.703 1 98.69 295 ILE B CA 1
ATOM 4738 C C . ILE B 1 295 ? 7.227 -11.375 -1.786 1 98.69 295 ILE B C 1
ATOM 4740 O O . ILE B 1 295 ? 7.164 -11.25 -0.562 1 98.69 295 ILE B O 1
ATOM 4744 N N . ALA B 1 296 ? 7.402 -12.562 -2.396 1 98.81 296 ALA B N 1
ATOM 4745 C CA . ALA B 1 296 ? 7.539 -13.773 -1.598 1 98.81 296 ALA B CA 1
ATOM 4746 C C . ALA B 1 296 ? 8.695 -13.656 -0.607 1 98.81 296 ALA B C 1
ATOM 4748 O O . ALA B 1 296 ? 8.555 -14.008 0.566 1 98.81 296 ALA B O 1
ATOM 4749 N N . VAL B 1 297 ? 9.812 -13.133 -1.069 1 98.88 297 VAL B N 1
ATOM 4750 C CA . VAL B 1 297 ? 11 -13.031 -0.223 1 98.88 297 VAL B CA 1
ATOM 4751 C C . VAL B 1 297 ? 10.828 -11.875 0.76 1 98.88 297 VAL B C 1
ATOM 4753 O O . VAL B 1 297 ? 11.109 -12.023 1.953 1 98.88 297 VAL B O 1
ATOM 4756 N N . ASN B 1 298 ? 10.289 -10.742 0.319 1 98.81 298 ASN B N 1
ATOM 4757 C CA . ASN B 1 298 ? 10.203 -9.531 1.128 1 98.81 298 ASN B CA 1
ATOM 4758 C C . ASN B 1 298 ? 9.219 -9.695 2.283 1 98.81 298 ASN B C 1
ATOM 4760 O O . ASN B 1 298 ? 9.312 -8.992 3.289 1 98.81 298 ASN B O 1
ATOM 4764 N N . MET B 1 299 ? 8.344 -10.648 2.207 1 98.88 299 MET B N 1
ATOM 4765 C CA . MET B 1 299 ? 7.336 -10.82 3.248 1 98.88 299 MET B CA 1
ATOM 4766 C C . MET B 1 299 ? 7.848 -11.734 4.352 1 98.88 299 MET B C 1
ATOM 4768 O O . MET B 1 299 ? 7.176 -11.93 5.367 1 98.88 299 MET B O 1
ATOM 4772 N N . ILE B 1 300 ? 9.031 -12.305 4.195 1 98.94 300 ILE B N 1
ATOM 4773 C CA . ILE B 1 300 ? 9.539 -13.32 5.109 1 98.94 300 ILE B CA 1
ATOM 4774 C C . ILE B 1 300 ? 9.531 -12.781 6.535 1 98.94 300 ILE B C 1
ATOM 4776 O O . ILE B 1 300 ? 8.977 -13.406 7.441 1 98.94 300 ILE B O 1
ATOM 4780 N N . PRO B 1 301 ? 10.07 -11.562 6.867 1 98.81 301 PRO B N 1
ATOM 4781 C CA . PRO B 1 301 ? 10.117 -11.125 8.266 1 98.81 301 PRO B CA 1
ATOM 4782 C C . PRO B 1 301 ? 8.734 -10.953 8.875 1 98.81 301 PRO B C 1
ATOM 4784 O O . PRO B 1 301 ? 8.508 -11.344 10.023 1 98.81 301 PRO B O 1
ATOM 4787 N N . GLN B 1 302 ? 7.828 -10.375 8.148 1 98.62 302 GLN B N 1
ATOM 4788 C CA . GLN B 1 302 ? 6.484 -10.133 8.664 1 98.62 302 GLN B CA 1
ATOM 4789 C C . GLN B 1 302 ? 5.758 -11.445 8.938 1 98.62 302 GLN B C 1
ATOM 4791 O O . GLN B 1 302 ? 4.98 -11.547 9.883 1 98.62 302 GLN B O 1
ATOM 4796 N N . VAL B 1 303 ? 6.004 -12.453 8.062 1 98.94 303 VAL B N 1
ATOM 4797 C CA . VAL B 1 303 ? 5.348 -13.75 8.234 1 98.94 303 VAL B CA 1
ATOM 4798 C C . VAL B 1 303 ? 5.91 -14.445 9.469 1 98.94 303 VAL B C 1
ATOM 4800 O O . VAL B 1 303 ? 5.152 -14.961 10.297 1 98.94 303 VAL B O 1
ATOM 4803 N N . ILE B 1 304 ? 7.211 -14.43 9.641 1 98.88 304 ILE B N 1
ATOM 4804 C CA . ILE B 1 304 ? 7.852 -15.078 10.781 1 98.88 304 ILE B CA 1
ATOM 4805 C C . ILE B 1 304 ? 7.41 -14.398 12.078 1 98.88 304 ILE B C 1
ATOM 4807 O O . ILE B 1 304 ? 7.215 -15.062 13.094 1 98.88 304 ILE B O 1
ATOM 4811 N N . ALA B 1 305 ? 7.199 -13.094 12.039 1 98.38 305 ALA B N 1
ATOM 4812 C CA . ALA B 1 305 ? 6.914 -12.312 13.242 1 98.38 305 ALA B CA 1
ATOM 4813 C C . ALA B 1 305 ? 5.418 -12.305 13.547 1 98.38 305 ALA B C 1
ATOM 4815 O O . ALA B 1 305 ? 4.996 -11.828 14.602 1 98.38 305 ALA B O 1
ATOM 4816 N N . SER B 1 306 ? 4.629 -12.828 12.672 1 97.69 306 SER B N 1
ATOM 4817 C CA . SER B 1 306 ? 3.176 -12.742 12.766 1 97.69 306 SER B CA 1
ATOM 4818 C C . SER B 1 306 ? 2.633 -13.688 13.836 1 97.69 306 SER B C 1
ATOM 4820 O O . SER B 1 306 ? 3.285 -14.672 14.188 1 97.69 306 SER B O 1
ATOM 4822 N N . ARG B 1 307 ? 1.432 -13.445 14.32 1 96.31 307 ARG B N 1
ATOM 4823 C CA . ARG B 1 307 ? 0.669 -14.445 15.07 1 96.31 307 ARG B CA 1
ATOM 4824 C C . ARG B 1 307 ? 0.356 -15.656 14.195 1 96.31 307 ARG B C 1
ATOM 4826 O O . ARG B 1 307 ? 0.136 -15.523 12.992 1 96.31 307 ARG B O 1
ATOM 4833 N N . ALA B 1 308 ? 0.258 -16.766 14.82 1 98.56 308 ALA B N 1
ATOM 4834 C CA . ALA B 1 308 ? 0.06 -18.031 14.117 1 98.56 308 ALA B CA 1
ATOM 4835 C C . ALA B 1 308 ? -1.288 -18.062 13.398 1 98.56 308 ALA B C 1
ATOM 4837 O O . ALA B 1 308 ? -2.258 -17.453 13.867 1 98.56 308 ALA B O 1
ATOM 4838 N N . GLY B 1 309 ? -1.32 -18.781 12.242 1 98.75 309 GLY B N 1
ATOM 4839 C CA . GLY B 1 309 ? -2.564 -18.969 11.516 1 98.75 309 GLY B CA 1
ATOM 4840 C C . GLY B 1 309 ? -2.414 -18.797 10.023 1 98.75 309 GLY B C 1
ATOM 4841 O O . GLY B 1 309 ? -1.32 -18.516 9.531 1 98.75 309 GLY B O 1
ATOM 4842 N N . LEU B 1 310 ? -3.475 -19.109 9.312 1 98.88 310 LEU B N 1
ATOM 4843 C CA . LEU B 1 310 ? -3.578 -18.812 7.887 1 98.88 310 LEU B CA 1
ATOM 4844 C C . LEU B 1 310 ? -3.887 -17.328 7.664 1 98.88 310 LEU B C 1
ATOM 4846 O O . LEU B 1 310 ? -4.949 -16.844 8.062 1 98.88 310 LEU B O 1
ATOM 4850 N N . LYS B 1 311 ? -2.932 -16.609 7.055 1 98.62 311 LYS B N 1
ATOM 4851 C CA . LYS B 1 311 ? -3.025 -15.164 6.906 1 98.62 311 LYS B CA 1
ATOM 4852 C C . LYS B 1 311 ? -3.143 -14.773 5.434 1 98.62 311 LYS B C 1
ATOM 4854 O O . LYS B 1 311 ? -2.896 -15.594 4.547 1 98.62 311 LYS B O 1
ATOM 4859 N N . THR B 1 312 ? -3.623 -13.594 5.156 1 98.44 312 THR B N 1
ATOM 4860 C CA . THR B 1 312 ? -3.566 -12.906 3.869 1 98.44 312 THR B CA 1
ATOM 4861 C C . THR B 1 312 ? -2.754 -11.617 3.979 1 98.44 312 THR B C 1
ATOM 4863 O O . THR B 1 312 ? -2.357 -11.219 5.074 1 98.44 312 THR B O 1
ATOM 4866 N N . MET B 1 313 ? -2.545 -10.969 2.875 1 98.69 313 MET B N 1
ATOM 4867 C CA . MET B 1 313 ? -1.772 -9.734 2.861 1 98.69 313 MET B CA 1
ATOM 4868 C C . MET B 1 313 ? -2.432 -8.672 3.736 1 98.69 313 MET B C 1
ATOM 4870 O O . MET B 1 313 ? -1.747 -7.824 4.312 1 98.69 313 MET B O 1
ATOM 4874 N N . MET B 1 314 ? -3.701 -8.68 3.939 1 96.94 314 MET B N 1
ATOM 4875 C CA . MET B 1 314 ? -4.402 -7.637 4.676 1 96.94 314 MET B CA 1
ATOM 4876 C C . MET B 1 314 ? -4.172 -7.777 6.176 1 96.94 314 MET B C 1
ATOM 4878 O O . MET B 1 314 ? -4.488 -6.871 6.945 1 96.94 314 MET B O 1
ATOM 4882 N N . ASP B 1 315 ? -3.652 -8.945 6.602 1 97.69 315 ASP B N 1
ATOM 4883 C CA . ASP B 1 315 ? -3.475 -9.234 8.023 1 97.69 315 ASP B CA 1
ATOM 4884 C C . ASP B 1 315 ? -2.109 -8.758 8.516 1 97.69 315 ASP B C 1
ATOM 4886 O O . ASP B 1 315 ? -1.868 -8.688 9.719 1 97.69 315 ASP B O 1
ATOM 4890 N N . LEU B 1 316 ? -1.238 -8.43 7.648 1 98.25 316 LEU B N 1
ATOM 4891 C CA . LEU B 1 316 ? 0.161 -8.203 7.992 1 98.25 316 LEU B CA 1
ATOM 4892 C C . LEU B 1 316 ? 0.546 -6.742 7.785 1 98.25 316 LEU B C 1
ATOM 4894 O O . LEU B 1 316 ? -0.117 -6.023 7.031 1 98.25 316 LEU B O 1
ATOM 4898 N N . PRO B 1 317 ? 1.618 -6.262 8.453 1 98 317 PRO B N 1
ATOM 4899 C CA . PRO B 1 317 ? 2.102 -4.902 8.195 1 98 317 PRO B CA 1
ATOM 4900 C C . PRO B 1 317 ? 2.398 -4.656 6.719 1 98 317 PRO B C 1
ATOM 4902 O O . PRO B 1 317 ? 2.551 -5.605 5.949 1 98 317 PRO B O 1
ATOM 4905 N N . ILE B 1 318 ? 2.465 -3.441 6.309 1 98.12 318 ILE B N 1
ATOM 4906 C CA . ILE B 1 318 ? 2.619 -3.057 4.91 1 98.12 318 ILE B CA 1
ATOM 4907 C C . ILE B 1 318 ? 3.846 -3.746 4.316 1 98.12 318 ILE B C 1
ATOM 4909 O O . ILE B 1 318 ? 4.918 -3.75 4.926 1 98.12 318 ILE B O 1
ATOM 4913 N N . PRO B 1 319 ? 3.693 -4.441 3.215 1 98.56 319 PRO B N 1
ATOM 4914 C CA . PRO B 1 319 ? 4.828 -5.094 2.553 1 98.56 319 PRO B CA 1
ATOM 4915 C C . PRO B 1 319 ? 5.852 -4.098 2.018 1 98.56 319 PRO B C 1
ATOM 4917 O O . PRO B 1 319 ? 5.488 -2.986 1.62 1 98.56 319 PRO B O 1
ATOM 4920 N N . HIS B 1 320 ? 7.09 -4.469 2.006 1 98.62 320 HIS B N 1
ATOM 4921 C CA . HIS B 1 320 ? 8.117 -3.57 1.504 1 98.62 320 HIS B CA 1
ATOM 4922 C C . HIS B 1 320 ? 9.414 -4.328 1.203 1 98.62 320 HIS B C 1
ATOM 4924 O O . HIS B 1 320 ? 9.617 -5.434 1.704 1 98.62 320 HIS B O 1
ATOM 4930 N N . ASN B 1 321 ? 10.203 -3.76 0.357 1 98.62 321 ASN B N 1
ATOM 4931 C CA . ASN B 1 321 ? 11.555 -4.25 0.095 1 98.62 321 ASN B CA 1
ATOM 4932 C C . ASN B 1 321 ? 12.438 -4.152 1.336 1 98.62 321 ASN B C 1
ATOM 4934 O O . ASN B 1 321 ? 12.18 -3.336 2.223 1 98.62 321 ASN B O 1
ATOM 4938 N N . ILE B 1 322 ? 13.477 -4.957 1.415 1 98.5 322 ILE B N 1
ATOM 4939 C CA . ILE B 1 322 ? 14.398 -4.98 2.543 1 98.5 322 ILE B CA 1
ATOM 4940 C C . ILE B 1 322 ? 15.836 -4.926 2.031 1 98.5 322 ILE B C 1
ATOM 4942 O O . ILE B 1 322 ? 16.312 -5.875 1.399 1 98.5 322 ILE B O 1
ATOM 4946 N N . GLU B 1 323 ? 16.484 -3.859 2.305 1 98.06 323 GLU B N 1
ATOM 4947 C CA . GLU B 1 323 ? 17.875 -3.697 1.892 1 98.06 323 GLU B CA 1
ATOM 4948 C C . GLU B 1 323 ? 18.812 -3.824 3.08 1 98.06 323 GLU B C 1
ATOM 4950 O O . GLU B 1 323 ? 20.031 -3.715 2.926 1 98.06 323 GLU B O 1
ATOM 4955 N N . ASN B 1 324 ? 18.234 -4.031 4.27 1 97.06 324 ASN B N 1
ATOM 4956 C CA . ASN B 1 324 ? 19.016 -4.305 5.477 1 97.06 324 ASN B CA 1
ATOM 4957 C C . ASN B 1 324 ? 18.828 -5.746 5.941 1 97.06 324 ASN B C 1
ATOM 4959 O O . ASN B 1 324 ? 18.484 -6.621 5.148 1 97.06 324 ASN B O 1
ATOM 4963 N N . SER B 1 325 ? 19.172 -6.105 7.266 1 98.44 325 SER B N 1
ATOM 4964 C CA . SER B 1 325 ? 19.188 -7.477 7.766 1 98.44 325 SER B CA 1
ATOM 4965 C C . SER B 1 325 ? 17.781 -8.023 7.949 1 98.44 325 SER B C 1
ATOM 4967 O O . SER B 1 325 ? 16.984 -7.469 8.711 1 98.44 325 SER B O 1
ATOM 4969 N N . PHE B 1 326 ? 17.516 -9.195 7.273 1 98.69 326 PHE B N 1
ATOM 4970 C CA . PHE B 1 326 ? 16.234 -9.867 7.438 1 98.69 326 PHE B CA 1
ATOM 4971 C C . PHE B 1 326 ? 16.016 -10.273 8.891 1 98.69 326 PHE B C 1
ATOM 4973 O O . PHE B 1 326 ? 14.891 -10.172 9.406 1 98.69 326 PHE B O 1
ATOM 4980 N N . ALA B 1 327 ? 17.047 -10.688 9.555 1 98.44 327 ALA B N 1
ATOM 4981 C CA . ALA B 1 327 ? 16.953 -11.047 10.969 1 98.44 327 ALA B CA 1
ATOM 4982 C C . ALA B 1 327 ? 16.547 -9.844 11.812 1 98.44 327 ALA B C 1
ATOM 4984 O O . ALA B 1 327 ? 15.734 -9.977 12.734 1 98.44 327 ALA B O 1
ATOM 4985 N N . GLU B 1 328 ? 17.109 -8.672 11.484 1 97.69 328 GLU B N 1
ATOM 4986 C CA . GLU B 1 328 ? 16.75 -7.461 12.219 1 97.69 328 GLU B CA 1
ATOM 4987 C C . GLU B 1 328 ? 15.305 -7.066 11.969 1 97.69 328 GLU B C 1
ATOM 4989 O O . GLU B 1 328 ? 14.625 -6.57 12.875 1 97.69 328 GLU B O 1
ATOM 4994 N N . GLN B 1 329 ? 14.875 -7.289 10.766 1 98.06 329 GLN B N 1
ATOM 4995 C CA . GLN B 1 329 ? 13.484 -6.984 10.445 1 98.06 329 GLN B CA 1
ATOM 4996 C C . GLN B 1 329 ? 12.531 -7.918 11.188 1 98.06 329 GLN B C 1
ATOM 4998 O O . GLN B 1 329 ? 11.461 -7.496 11.633 1 98.06 329 GLN B O 1
ATOM 5003 N N . VAL B 1 330 ? 12.883 -9.227 11.297 1 98.5 330 VAL B N 1
ATOM 5004 C CA . VAL B 1 330 ? 12.078 -10.156 12.086 1 98.5 330 VAL B CA 1
ATOM 5005 C C . VAL B 1 330 ? 11.953 -9.641 13.516 1 98.5 330 VAL B C 1
ATOM 5007 O O . VAL B 1 330 ? 10.852 -9.602 14.07 1 98.5 330 VAL B O 1
ATOM 5010 N N . ASN B 1 331 ? 13.07 -9.227 14.117 1 97.88 331 ASN B N 1
ATOM 5011 C CA . ASN B 1 331 ? 13.078 -8.727 15.484 1 97.88 331 ASN B CA 1
ATOM 5012 C C . ASN B 1 331 ? 12.234 -7.461 15.617 1 97.88 331 ASN B C 1
ATOM 5014 O O . ASN B 1 331 ? 11.539 -7.273 16.625 1 97.88 331 ASN B O 1
ATOM 5018 N N . TYR B 1 332 ? 12.328 -6.621 14.617 1 96.75 332 TYR B N 1
ATOM 5019 C CA . TYR B 1 332 ? 11.555 -5.391 14.625 1 96.75 332 TYR B CA 1
ATOM 5020 C C . TYR B 1 332 ? 10.062 -5.688 14.703 1 96.75 332 TYR B C 1
ATOM 5022 O O . TYR B 1 332 ? 9.352 -5.125 15.539 1 96.75 332 TYR B O 1
ATOM 5030 N N . TYR B 1 333 ? 9.562 -6.598 13.875 1 97.06 333 TYR B N 1
ATOM 5031 C CA . TYR B 1 333 ? 8.125 -6.836 13.766 1 97.06 333 TYR B CA 1
ATOM 5032 C C . TYR B 1 333 ? 7.637 -7.738 14.891 1 97.06 333 TYR B C 1
ATOM 5034 O O . TYR B 1 333 ? 6.434 -7.809 15.156 1 97.06 333 TYR B O 1
ATOM 5042 N N . LYS B 1 334 ? 8.523 -8.477 15.539 1 94.69 334 LYS B N 1
ATOM 5043 C CA . LYS B 1 334 ? 8.141 -9.234 16.734 1 94.69 334 LYS B CA 1
ATOM 5044 C C . LYS B 1 334 ? 7.926 -8.305 17.922 1 94.69 334 LYS B C 1
ATOM 5046 O O . LYS B 1 334 ? 7.184 -8.641 18.859 1 94.69 334 LYS B O 1
ATOM 5051 N N . GLY B 1 335 ? 8.43 -6.953 17.922 1 83.62 335 GLY B N 1
ATOM 5052 C CA . GLY B 1 335 ? 8.297 -6 19.016 1 83.62 335 GLY B CA 1
ATOM 5053 C C . GLY B 1 335 ? 9.5 -5.973 19.938 1 83.62 335 GLY B C 1
ATOM 5054 O O . GLY B 1 335 ? 10.016 -7.02 20.312 1 83.62 335 GLY B O 1
#

Secondary structure (DSSP, 8-state):
-HHHHHHHHTTSBS------B---TTTTTSBHHHHHTSS--S-B-BS-HHHHHHHS--SEEEE-S-SSHHHHHHHHHHHHHTT-EEEE--GGGGSTTTT-HHHHHHHHHHHHHTT-EEEE--STTTTTTTHHHHHHGGG-S--SEEEEEEEEE-TTS-HHHHHHHTTT--HHHHHHHHHHTS----S-HHHHHHHHHHHHT---SEEEEEEEEEE-SS-EEETTEEE-TTSEEEEEEEEEEEETTEEEEEEEEEEES-GGGGTPPPEEEEEEESSS-EEEEESSPPPHHHHHHHHHHHTHHHHHHSPSEEE-GGGSBPP----SBHHHHHHHHH-/-HHHHHHHHTTSBS------B---TTTTTSBHHHHHTSS--S-B-BS-HHHHHHHS--SEEEE-S-SSHHHHHHHHHHHHHTT-EEEE--GGGGSTTTT-HHHHHHHHHHHHHTT-EEEE--STTTTTTTHHHHHHGGG-S---EEEEEEEEE-TTS-HHHHHHHTTT--HHHHHHHHHHTS----S-HHHHHHHHHHHHT---SEEEEEEEEEE-SS-EEETTEEE-TTSEEEEEEEEEEEETTEEEEEEEEEEES-GGGGTPPPEEEEEEESSS-EEEEESSPPPHHHHHHHHHHHTHHHHHHSPSEEE-GGGSBPP----SBHHHHHHHHH-

Solvent-accessible surface area (backbone atoms only — not comparable to full-atom values): 33805 Å² total; per-residue (Å²): 107,61,63,58,37,52,54,52,46,72,75,47,45,60,60,82,85,78,72,48,76,48,80,54,74,93,48,50,74,35,40,47,15,62,76,64,71,51,68,78,65,84,32,57,23,32,71,54,60,70,61,50,54,64,72,46,90,54,74,60,45,80,46,76,84,49,50,43,55,81,73,42,42,63,59,52,49,56,41,22,75,58,53,17,20,37,40,28,52,17,26,34,35,31,32,33,58,76,83,38,47,68,62,39,52,49,47,24,49,46,13,43,76,41,66,18,23,37,36,19,32,22,32,72,29,42,24,65,76,23,48,49,53,40,40,60,34,14,48,26,81,45,77,68,30,37,40,34,38,38,28,45,69,45,54,88,55,56,58,69,58,34,50,28,32,28,38,46,27,45,63,67,56,36,56,51,22,48,74,73,55,58,29,64,60,73,63,23,61,82,16,26,53,55,47,43,24,64,65,29,39,54,74,61,76,46,73,49,73,48,80,41,75,36,63,28,85,46,78,45,73,50,99,75,45,64,24,49,58,65,17,13,35,12,28,36,29,37,37,39,26,26,38,96,86,39,75,33,40,35,43,34,41,39,38,22,46,58,41,61,82,74,72,43,78,44,20,33,39,40,38,39,40,40,91,61,70,46,37,39,38,26,56,60,38,79,53,58,72,60,13,24,38,14,28,56,60,40,38,45,31,58,47,70,32,43,73,48,17,64,42,38,66,70,72,34,44,48,50,27,25,67,68,41,44,43,49,56,47,23,50,57,60,56,105,107,61,64,59,38,53,54,51,47,72,75,48,44,62,60,81,84,79,73,50,76,47,80,55,74,93,49,50,73,34,42,46,15,61,77,63,71,50,69,79,66,84,34,56,23,34,70,56,61,70,61,50,55,65,71,46,90,55,73,60,45,80,46,75,85,47,50,44,55,80,73,40,42,66,60,52,49,57,41,21,75,58,53,18,21,37,38,28,53,17,26,33,36,31,32,32,58,77,83,37,47,68,62,39,51,48,47,23,49,47,15,43,76,40,66,17,23,35,37,18,32,22,31,71,29,41,24,64,75,23,48,49,51,40,41,61,34,14,47,25,82,45,76,68,29,37,41,34,39,38,27,44,68,45,55,89,58,57,58,70,57,34,50,28,32,29,38,47,28,46,63,68,54,36,55,51,23,47,76,72,58,57,29,63,60,73,63,23,60,81,16,26,53,56,48,43,24,64,65,29,40,54,75,62,77,47,75,49,75,49,80,42,74,37,65,28,85,48,77,46,72,49,100,76,45,63,23,48,58,66,16,13,36,11,27,35,30,37,37,37,28,24,39,95,86,38,75,34,40,34,44,34,40,39,39,24,45,59,39,62,81,73,74,43,78,45,21,34,38,41,36,38,39,40,90,61,68,43,37,38,38,26,57,60,38,78,53,57,71,60,12,24,39,14,30,58,59,39,38,45,30,59,46,70,34,43,75,49,18,62,43,38,67,69,72,34,43,47,49,26,25,66,66,42,44,42,49,58,45,23,51,58,60,58,104

Foldseek 3Di:
DVLLLQLVQVLAAQDDDFEAEDDDPVQAQDFVCVVNVHPGPVYGYHNCLLVCLLPTDDQEDEAEDEQACVVCLVVLLSNQLSLHAYEYQRQCLLAVCQPPVPSQVVSFVSQQVSFAEYEHAFVVRHPQLAVPLLVVCVPFPDFQAKEKEFEDACQVDDDQQCQLFQAQAAQVVVVVCVVVVRHPADPHPSRRVVNNCVSRVPDFDDKDKDKHFDFDQDWDDHPHHTHHHRGGFGIKMKMFTHDPRHTHYIYIYHYGHPCVVVPDWGWIWMWTDHPDIDIDIDGRYDDGVNRRSQQSNQCVLFRSLDGTGSDHCSRTPPGDGDRHHSNVSNVVSVD/DVLLLQLVQVLAAQDDDFEAEDDDPVQAQDFNCVVNVHPGPVYGYHNCLLVCLLPTDDQEDEAEDEQDCVVCLVVLLSNQLSLHAYEYQRQCLLAVCQPPVPSQVVSFVSQQVSFAEYEHAFVVRHPQLAVVLLVVCVPFPDFQAKEKEFEDACQVDDDQQCFLFQAAAAQVVVVVCVVVVRHPADPHPSRRVVNNCVSRVPDFDDKDKDKHFDFDQDWDDHPHHTHHHRGGFGIKMKMFTHDPRHTHYIYIYHYGHPCVVVPDWGWIWMWTDHPDIDIDIDGRYDDGVNRRSQQSNQCVLFRSLDGTGSDHCSRTPDGDGDRHHSNVSNVVSVD

Sequence (670 aa):
MGTGIGKMILTKVGIEIVGALDKAPSKLGKDLGQILNVDNMGIIVSDDAETLIKETKADIVILTTNSFVKSVYPAIKTITENGKNCITIAEEMTYPFAVEKELSKEMDRIAKENNVTILGTGVNPGFVLDTLIITLSSSCRNVASIRAERINDLSPYGPTIMRTQGVGLTIEEFEAGIENGSIVGHIGFAQSIPMISKALGLEYDEITQTLEPIVSNTHRETPCVKVKPGMVAGCEHRAVATKNGKQIITLEHLLQIHPECEAVETGDYIYIKGDSDLHLSIKPETPGGIGTIAIAVNMIPQVIASRAGLKTMMDLPIPHNIENSFAEQVNYYKGMGTGIGKMILTKVGIEIVGALDKAPSKLGKDLGQILNVDNMGIIVSDDAETLIKETKADIVILTTNSFVKSVYPAIKTITENGKNCITIAEEMTYPFAVEKELSKEMDRIAKENNVTILGTGVNPGFVLDTLIITLSSSCRNVASIRAERINDLSPYGPTIMRTQGVGLTIEEFEAGIENGSIVGHIGFAQSIPMISKALGLEYDEITQTLEPIVSNTHRETPCVKVKPGMVAGCEHRAVATKNGKQIITLEHLLQIHPECEAVETGDYIYIKGDSDLHLSIKPETPGGIGTIAIAVNMIPQVIASRAGLKTMMDLPIPHNIENSFAEQVNYYKG

Nearest PDB structures (foldseek):
  7xdu-assembly1_A  TM=9.792E-01  e=3.240E-49  Thermoanaerobacter thermohydrosulfuricus
  6g1h-assembly1_A-2  TM=9.838E-01  e=2.688E-48  Petrotoga mobilis SJ95
  6g1m-assembly2_D  TM=9.797E-01  e=4.156E-48  Petrotoga mobilis SJ95
  6g1m-assembly2_C  TM=9.451E-01  e=6.037E-48  Petrotoga mobilis SJ95
  6g1m-assembly1_B  TM=9.451E-01  e=5.008E-47  Petrotoga mobilis SJ95